Protein AF-A0A8X7SA31-F1 (afdb_monomer)

Structure (mmCIF, N/CA/C/O backbone):
data_AF-A0A8X7SA31-F1
#
_entry.id   AF-A0A8X7SA31-F1
#
loop_
_atom_site.group_PDB
_atom_site.id
_atom_site.type_symbol
_atom_site.label_atom_id
_atom_site.label_alt_id
_atom_site.label_comp_id
_atom_site.label_asym_id
_atom_site.label_entity_id
_atom_site.label_seq_id
_atom_site.pdbx_PDB_ins_code
_atom_site.Cartn_x
_atom_site.Cartn_y
_atom_site.Cartn_z
_atom_site.occupancy
_atom_site.B_iso_or_equiv
_atom_site.auth_seq_id
_atom_site.auth_comp_id
_atom_site.auth_asym_id
_atom_site.auth_atom_id
_atom_site.pdbx_PDB_model_num
ATOM 1 N N . MET A 1 1 ? 13.736 45.285 2.944 1.00 45.88 1 MET A N 1
ATOM 2 C CA . MET A 1 1 ? 12.481 45.812 3.528 1.00 45.88 1 MET A CA 1
ATOM 3 C C . MET A 1 1 ? 11.871 46.913 2.639 1.00 45.88 1 MET A C 1
ATOM 5 O O . MET A 1 1 ? 11.656 48.019 3.100 1.00 45.88 1 MET A O 1
ATOM 9 N N . VAL A 1 2 ? 11.604 46.624 1.354 1.00 36.81 2 VAL A N 1
ATOM 10 C CA . VAL A 1 2 ? 10.925 47.556 0.408 1.00 36.81 2 VAL A CA 1
ATOM 11 C C . VAL A 1 2 ? 9.943 46.796 -0.504 1.00 36.81 2 VAL A C 1
ATOM 13 O O . VAL A 1 2 ? 8.875 47.299 -0.824 1.00 36.81 2 VAL A O 1
ATOM 16 N N . TYR A 1 3 ? 10.222 45.525 -0.818 1.00 30.77 3 TYR A N 1
ATOM 17 C CA . TYR A 1 3 ? 9.347 44.656 -1.624 1.00 30.77 3 TYR A CA 1
ATOM 18 C C . TYR A 1 3 ? 8.056 44.155 -0.938 1.00 30.77 3 TYR A C 1
ATOM 20 O O . TYR A 1 3 ? 7.256 43.477 -1.572 1.00 30.77 3 TYR A O 1
ATOM 28 N N . LEU A 1 4 ? 7.830 44.482 0.340 1.00 34.19 4 LEU A N 1
ATOM 29 C CA . LEU A 1 4 ? 6.678 44.008 1.130 1.00 34.19 4 LEU A CA 1
ATOM 30 C C . LEU A 1 4 ? 5.512 45.015 1.213 1.00 34.19 4 LEU A C 1
ATOM 32 O O . LEU A 1 4 ? 4.517 44.737 1.870 1.00 34.19 4 LEU A O 1
ATOM 36 N N . ILE A 1 5 ? 5.622 46.173 0.550 1.00 38.34 5 ILE A N 1
ATOM 37 C CA . ILE A 1 5 ? 4.645 47.279 0.645 1.00 38.34 5 ILE A CA 1
ATOM 38 C C . ILE A 1 5 ? 3.784 47.425 -0.632 1.00 38.34 5 ILE A C 1
ATOM 40 O O . ILE A 1 5 ? 2.760 48.098 -0.611 1.00 38.34 5 ILE A O 1
ATOM 44 N N . LEU A 1 6 ? 4.130 46.745 -1.735 1.00 35.00 6 LEU A N 1
ATOM 45 C CA . LEU A 1 6 ? 3.449 46.902 -3.035 1.00 35.00 6 LEU A CA 1
ATOM 46 C C . LEU A 1 6 ? 2.390 45.835 -3.377 1.00 35.00 6 LEU A C 1
ATOM 48 O O . LEU A 1 6 ? 1.759 45.934 -4.425 1.00 35.00 6 LEU A O 1
ATOM 52 N N . ILE A 1 7 ? 2.146 44.844 -2.510 1.00 38.91 7 ILE A N 1
ATOM 53 C CA . ILE A 1 7 ? 1.147 43.778 -2.759 1.00 38.91 7 ILE A CA 1
ATOM 54 C C . ILE A 1 7 ? -0.152 43.988 -1.946 1.00 38.91 7 ILE A C 1
ATOM 56 O O . ILE A 1 7 ? -1.206 43.473 -2.313 1.00 38.91 7 ILE A O 1
ATOM 60 N N . SER A 1 8 ? -0.139 44.821 -0.900 1.00 40.50 8 SER A N 1
ATOM 61 C CA . SER A 1 8 ? -1.305 45.065 -0.029 1.00 40.50 8 SER A CA 1
ATOM 62 C C . SER A 1 8 ? -2.359 46.035 -0.591 1.00 40.50 8 SER A C 1
ATOM 64 O O . SER A 1 8 ? -3.451 46.122 -0.036 1.00 40.50 8 SER A O 1
ATOM 66 N N . LEU A 1 9 ? -2.080 46.744 -1.693 1.00 32.88 9 LEU A N 1
ATOM 67 C CA . LEU A 1 9 ? -2.955 47.806 -2.224 1.00 32.88 9 LEU A CA 1
ATOM 68 C C . LEU A 1 9 ? -3.859 47.402 -3.404 1.00 32.88 9 LEU A C 1
ATOM 70 O O . LEU A 1 9 ? -4.668 48.212 -3.845 1.00 32.88 9 LEU A O 1
ATOM 74 N N . SER A 1 10 ? -3.792 46.155 -3.890 1.00 39.78 10 SER A N 1
ATOM 75 C CA . SER A 1 10 ? -4.656 45.682 -4.996 1.00 39.78 10 SER A CA 1
ATOM 76 C C . SER A 1 10 ? -5.903 44.898 -4.556 1.00 39.78 10 SER A C 1
ATOM 78 O O . SER A 1 10 ? -6.748 44.588 -5.390 1.00 39.78 10 SER A O 1
ATOM 80 N N . PHE A 1 11 ? -6.066 44.594 -3.261 1.00 34.62 11 PHE A N 1
ATOM 81 C CA . PHE A 1 11 ? -7.175 43.755 -2.767 1.00 34.62 11 PHE A CA 1
ATOM 82 C C . PHE A 1 11 ? -8.419 44.521 -2.277 1.00 34.62 11 PHE A C 1
ATOM 84 O O . PHE A 1 11 ? -9.460 43.912 -2.049 1.00 34.62 11 PHE A O 1
ATOM 91 N N . VAL A 1 12 ? -8.347 45.850 -2.147 1.00 36.44 12 VAL A N 1
ATOM 92 C CA . VAL A 1 12 ? -9.466 46.681 -1.647 1.00 36.44 12 VAL A CA 1
ATOM 93 C C . VAL A 1 12 ? -10.379 47.182 -2.783 1.00 36.44 12 VAL A C 1
ATOM 95 O O . VAL A 1 12 ? -11.538 47.512 -2.551 1.00 36.44 12 VAL A O 1
ATOM 98 N N . GLY A 1 13 ? -9.904 47.181 -4.035 1.00 35.06 13 GLY A N 1
ATOM 99 C CA . GLY A 1 13 ? -10.645 47.709 -5.193 1.00 35.06 13 GLY A CA 1
ATOM 100 C C . GLY A 1 13 ? -11.686 46.772 -5.826 1.00 35.06 13 GLY A C 1
ATOM 101 O O . GLY A 1 13 ? -12.448 47.216 -6.679 1.00 35.06 13 GLY A O 1
ATOM 102 N N . LEU A 1 14 ? -11.737 45.492 -5.438 1.00 32.12 14 LEU A N 1
ATOM 103 C CA . LEU A 1 14 ? -12.495 44.449 -6.158 1.00 32.12 14 LEU A CA 1
ATOM 104 C C . LEU A 1 14 ? -13.731 43.909 -5.411 1.00 32.12 14 LEU A C 1
ATOM 106 O O . LEU A 1 14 ? -14.371 42.974 -5.877 1.00 32.12 14 LEU A O 1
ATOM 110 N N . ILE A 1 15 ? -14.103 44.525 -4.282 1.00 35.25 15 ILE A N 1
ATOM 111 C CA . ILE A 1 15 ? -15.279 44.152 -3.461 1.00 35.25 15 ILE A CA 1
ATOM 112 C C . ILE A 1 15 ? -16.476 45.116 -3.672 1.00 35.25 15 ILE A C 1
ATOM 114 O O . ILE A 1 15 ? -17.566 44.892 -3.151 1.00 35.25 15 ILE A O 1
ATOM 118 N N . LEU A 1 16 ? -16.315 46.176 -4.480 1.00 31.08 16 LEU A N 1
ATOM 119 C CA . LEU A 1 16 ? -17.312 47.249 -4.664 1.00 31.08 16 LEU A CA 1
ATOM 120 C C . LEU A 1 16 ? -17.855 47.407 -6.099 1.00 31.08 16 LEU A C 1
ATOM 122 O O . LEU A 1 16 ? -18.337 48.473 -6.471 1.00 31.08 16 LEU A O 1
ATOM 126 N N . SER A 1 17 ? -17.855 46.338 -6.899 1.00 34.25 17 SER A N 1
ATOM 127 C CA . SER A 1 17 ? -18.652 46.273 -8.134 1.00 34.25 17 SER A CA 1
ATOM 128 C C . SER A 1 17 ? -19.473 44.979 -8.180 1.00 34.25 17 SER A C 1
ATOM 130 O O . SER A 1 17 ? -19.056 43.964 -7.633 1.00 34.25 17 SER A O 1
ATOM 132 N N . PHE A 1 18 ? -20.658 45.041 -8.800 1.00 31.02 18 PHE A N 1
ATOM 133 C CA . PHE A 1 18 ? -21.664 43.964 -8.888 1.00 31.02 18 PHE A CA 1
ATOM 134 C C . PHE A 1 18 ? -22.441 43.617 -7.601 1.00 31.02 18 PHE A C 1
ATOM 136 O O . PHE A 1 18 ? -22.508 42.472 -7.157 1.00 31.02 18 PHE A O 1
ATOM 143 N N . LYS A 1 19 ? -23.198 44.603 -7.098 1.00 26.81 19 LYS A N 1
ATOM 144 C CA . LYS A 1 19 ? -24.532 44.347 -6.524 1.00 26.81 19 LYS A CA 1
ATOM 145 C C . LYS A 1 19 ? -25.612 44.850 -7.489 1.00 26.81 19 LYS A C 1
ATOM 147 O O . LYS A 1 19 ? -25.469 45.939 -8.032 1.00 26.81 19 LYS A O 1
ATOM 152 N N . THR A 1 20 ? -26.710 44.090 -7.575 1.00 28.98 20 THR A N 1
ATOM 153 C CA . THR A 1 20 ? -27.970 44.272 -8.343 1.00 28.98 20 THR A CA 1
ATOM 154 C C . THR A 1 20 ? -28.056 43.562 -9.703 1.00 28.98 20 THR A C 1
ATOM 156 O O . THR A 1 20 ? -27.419 43.964 -10.665 1.00 28.98 20 THR A O 1
ATOM 159 N N . PHE A 1 21 ? -28.846 42.478 -9.758 1.00 27.50 21 PHE A N 1
ATOM 160 C CA . PHE A 1 21 ? -30.032 42.241 -10.612 1.00 27.50 21 PHE A CA 1
ATOM 161 C C . PHE A 1 21 ? -30.543 40.792 -10.404 1.00 27.50 21 PHE A C 1
ATOM 163 O O . PHE A 1 21 ? -29.816 39.973 -9.850 1.00 27.50 21 PHE A O 1
ATOM 170 N N . PHE A 1 22 ? -31.783 40.501 -10.831 1.00 25.66 22 PHE A N 1
ATOM 171 C CA . PHE A 1 22 ? -32.570 39.265 -10.592 1.00 25.66 22 PHE A CA 1
ATOM 172 C C . PHE A 1 22 ? -33.044 39.093 -9.132 1.00 25.66 22 PHE A C 1
ATOM 174 O O . PHE A 1 22 ? -32.298 38.642 -8.272 1.00 25.66 22 PHE A O 1
ATOM 181 N N . ILE A 1 23 ? -34.206 39.622 -8.722 1.00 29.16 23 ILE A N 1
ATOM 182 C CA . ILE A 1 23 ? -35.609 39.405 -9.168 1.00 29.16 23 ILE A CA 1
ATOM 183 C C . ILE A 1 23 ? -36.168 38.045 -8.719 1.00 29.16 23 ILE A C 1
ATOM 185 O O . ILE A 1 23 ? -35.675 36.984 -9.087 1.00 29.16 23 ILE A O 1
ATOM 189 N N . SER A 1 24 ? -37.231 38.136 -7.914 1.00 28.75 24 SER A N 1
ATOM 190 C CA . SER A 1 24 ? -38.024 37.033 -7.367 1.00 28.75 24 SER A CA 1
ATOM 191 C C . SER A 1 24 ? -38.773 36.258 -8.452 1.00 28.75 24 SER A C 1
ATOM 193 O O . SER A 1 24 ? -39.333 36.861 -9.361 1.00 28.75 24 SER A O 1
ATOM 195 N N . ASN A 1 25 ? -38.869 34.938 -8.280 1.00 26.55 25 ASN A N 1
ATOM 196 C CA . ASN A 1 25 ? -39.894 34.102 -8.903 1.00 26.55 25 ASN A CA 1
ATOM 197 C C . ASN A 1 25 ? -40.406 33.081 -7.874 1.00 26.55 25 ASN A C 1
ATOM 199 O O . ASN A 1 25 ? -40.050 31.904 -7.895 1.00 26.55 25 ASN A O 1
ATOM 203 N N . GLN A 1 26 ? -41.247 33.543 -6.945 1.00 27.47 26 GLN A N 1
ATOM 204 C CA . GLN A 1 26 ? -42.140 32.650 -6.206 1.00 27.47 26 GLN A CA 1
ATOM 205 C C . GLN A 1 26 ? -43.338 32.309 -7.095 1.00 27.47 26 GLN A C 1
ATOM 207 O O . GLN A 1 26 ? -44.166 33.169 -7.393 1.00 27.47 26 GLN A O 1
ATOM 212 N N . ILE A 1 27 ? -43.435 31.047 -7.510 1.00 26.78 27 ILE A N 1
ATOM 213 C CA . ILE A 1 27 ? -44.617 30.530 -8.199 1.00 26.78 27 ILE A CA 1
ATOM 214 C C . ILE A 1 27 ? -45.712 30.311 -7.151 1.00 26.78 27 ILE A C 1
ATOM 216 O O . ILE A 1 27 ? -45.633 29.398 -6.330 1.00 26.78 27 ILE A O 1
ATOM 220 N N . ILE A 1 28 ? -46.733 31.165 -7.184 1.00 25.00 28 ILE A N 1
ATOM 221 C CA . ILE A 1 28 ? -47.956 31.011 -6.396 1.00 25.00 28 ILE A CA 1
ATOM 222 C C . ILE A 1 28 ? -48.879 30.050 -7.151 1.00 25.00 28 ILE A C 1
ATOM 224 O O . ILE A 1 28 ? -49.370 30.382 -8.227 1.00 25.00 28 ILE A O 1
ATOM 228 N N . ILE A 1 29 ? -49.139 28.874 -6.574 1.00 27.59 29 ILE A N 1
ATOM 229 C CA . ILE A 1 29 ? -50.232 27.989 -6.997 1.00 27.59 29 ILE A CA 1
ATOM 230 C C . ILE A 1 29 ? -51.327 28.091 -5.941 1.00 27.59 29 ILE A C 1
ATOM 232 O O . ILE A 1 29 ? -51.175 27.609 -4.819 1.00 27.59 29 ILE A O 1
ATOM 236 N N . THR A 1 30 ? -52.432 28.736 -6.299 1.00 28.75 30 THR A N 1
ATOM 237 C CA . THR A 1 30 ? -53.653 28.769 -5.495 1.00 28.75 30 THR A CA 1
ATOM 238 C C . THR A 1 30 ? -54.483 27.508 -5.739 1.00 28.75 30 THR A C 1
ATOM 240 O O . THR A 1 30 ? -54.738 27.118 -6.875 1.00 28.75 30 THR A O 1
ATOM 243 N N . SER A 1 31 ? -54.949 26.880 -4.661 1.00 27.22 31 SER A N 1
ATOM 244 C CA . SER A 1 31 ? -56.055 25.914 -4.681 1.00 27.22 31 SER A CA 1
ATOM 245 C C . SER A 1 31 ? -56.852 26.046 -3.367 1.00 27.22 31 SER A C 1
ATOM 247 O O . SER A 1 31 ? -56.339 26.654 -2.423 1.00 27.22 31 SER A O 1
ATOM 249 N N . PRO A 1 32 ? -58.138 25.654 -3.339 1.00 29.92 32 PRO A N 1
ATOM 250 C CA . PRO A 1 32 ? -59.139 26.372 -2.549 1.00 29.92 32 PRO A CA 1
ATOM 251 C C . PRO A 1 32 ? -59.278 25.909 -1.094 1.00 29.92 32 PRO A C 1
ATOM 253 O O . PRO A 1 32 ? -58.910 24.800 -0.716 1.00 29.92 32 PRO A O 1
ATOM 256 N N . SER A 1 33 ? -59.898 26.775 -0.295 1.00 37.38 33 SER A N 1
ATOM 257 C CA . SER A 1 33 ? -60.380 26.482 1.053 1.00 37.38 33 SER A CA 1
ATOM 258 C C . SER A 1 33 ? -61.499 25.434 1.053 1.00 37.38 33 SER A C 1
ATOM 260 O O . SER A 1 33 ? -62.507 25.608 0.366 1.00 37.38 33 SER A O 1
ATOM 262 N N . SER A 1 34 ? -61.373 24.423 1.909 1.00 30.95 34 SER A N 1
ATOM 263 C CA . SER A 1 34 ? -62.480 23.569 2.352 1.00 30.95 34 SER A CA 1
ATOM 264 C C . SER A 1 34 ? -62.264 23.188 3.814 1.00 30.95 34 SER A C 1
ATOM 266 O O . SER A 1 34 ? -61.163 22.770 4.179 1.00 30.95 34 SER A O 1
ATOM 268 N N . ASP A 1 35 ? -63.295 23.348 4.639 1.00 37.84 35 ASP A N 1
ATOM 269 C CA . ASP A 1 35 ? -63.221 23.213 6.093 1.00 37.84 35 ASP A CA 1
ATOM 270 C C . ASP A 1 35 ? -62.744 21.832 6.558 1.00 37.84 35 ASP A C 1
ATOM 272 O O . ASP A 1 35 ? -63.313 20.800 6.199 1.00 37.84 35 ASP A O 1
ATOM 276 N N . ILE A 1 36 ? -61.734 21.817 7.432 1.00 31.23 36 ILE A N 1
ATOM 277 C CA . ILE A 1 36 ? -61.352 20.622 8.187 1.00 31.23 36 ILE A CA 1
ATOM 278 C C . ILE A 1 36 ? -61.856 20.784 9.616 1.00 31.23 36 ILE A C 1
ATOM 280 O O . ILE A 1 36 ? -61.369 21.613 10.387 1.00 31.23 36 ILE A O 1
ATOM 284 N N . ILE A 1 37 ? -62.836 19.949 9.955 1.00 33.69 37 ILE A N 1
ATOM 285 C CA . ILE A 1 37 ? -63.370 19.768 11.303 1.00 33.69 37 ILE A CA 1
ATOM 286 C C . ILE A 1 37 ? -62.202 19.505 12.263 1.00 33.69 37 ILE A C 1
ATOM 288 O O . ILE A 1 37 ? -61.473 18.522 12.105 1.00 33.69 37 ILE A O 1
ATOM 292 N N . ARG A 1 38 ? -62.041 20.354 13.288 1.00 29.27 38 ARG A N 1
ATOM 293 C CA . ARG A 1 38 ? -61.149 20.055 14.415 1.00 29.27 38 ARG A CA 1
ATOM 294 C C . ARG A 1 38 ? -61.723 18.883 15.205 1.00 29.27 38 ARG A C 1
ATOM 296 O O . ARG A 1 38 ? -62.554 19.064 16.088 1.00 29.27 38 ARG A O 1
ATOM 303 N N . ILE A 1 39 ? -61.254 17.681 14.893 1.00 37.00 39 ILE A N 1
ATOM 304 C CA . ILE A 1 39 ? -61.263 16.586 15.855 1.00 37.00 39 ILE A CA 1
ATOM 305 C C . ILE A 1 39 ? -60.083 16.857 16.786 1.00 37.00 39 ILE A C 1
ATOM 307 O O . ILE A 1 39 ? -58.930 16.670 16.390 1.00 37.00 39 ILE A O 1
ATOM 311 N N . ASP A 1 40 ? -60.372 17.321 18.002 1.00 37.69 40 ASP A N 1
ATOM 312 C CA . ASP A 1 40 ? -59.378 17.419 19.070 1.00 37.69 40 ASP A CA 1
ATOM 313 C C . ASP A 1 40 ? -58.943 16.001 19.469 1.00 37.69 40 ASP A C 1
ATOM 315 O O . ASP A 1 40 ? -59.490 15.368 20.374 1.00 37.69 40 ASP A O 1
ATOM 319 N N . LEU A 1 41 ? -57.942 15.480 18.757 1.00 36.06 41 LEU A N 1
ATOM 320 C CA . LEU A 1 41 ? -57.152 14.361 19.246 1.00 36.06 41 LEU A CA 1
ATOM 321 C C . LEU A 1 41 ? -56.494 14.806 20.561 1.00 36.06 41 LEU A C 1
ATOM 323 O O . LEU A 1 41 ? -55.879 15.878 20.588 1.00 36.06 41 LEU A O 1
ATOM 327 N N . PRO A 1 42 ? -56.586 14.013 21.646 1.00 42.97 42 PRO A N 1
ATOM 328 C CA . PRO A 1 42 ? -55.883 14.341 22.876 1.00 42.97 42 PRO A CA 1
ATOM 329 C C . PRO A 1 42 ? -54.383 14.477 22.576 1.00 42.97 42 PRO A C 1
ATOM 331 O O . PRO A 1 42 ? -53.868 13.750 21.716 1.00 42.97 42 PRO A O 1
ATOM 334 N N . PRO A 1 43 ? -53.668 15.392 23.260 1.00 36.28 43 PRO A N 1
ATOM 335 C CA . PRO A 1 43 ? -52.247 15.594 23.016 1.00 36.28 43 PRO A CA 1
ATOM 336 C C . PRO A 1 43 ? -51.519 14.250 23.133 1.00 36.28 43 PRO A C 1
ATOM 338 O O . PRO A 1 43 ? -51.832 13.472 24.043 1.00 36.28 43 PRO A O 1
ATOM 341 N N . PRO A 1 44 ? -50.572 13.943 22.225 1.00 37.94 44 PRO A N 1
ATOM 342 C CA . PRO A 1 44 ? -49.877 12.669 22.262 1.00 37.94 44 PRO A CA 1
ATOM 343 C C . PRO A 1 44 ? -49.234 12.524 23.635 1.00 37.94 44 PRO A C 1
ATOM 345 O O . PRO A 1 44 ? -48.523 13.425 24.081 1.00 37.94 44 PRO A O 1
ATOM 348 N N . VAL A 1 45 ? -49.498 11.400 24.309 1.00 39.59 45 VAL A N 1
ATOM 349 C CA . VAL A 1 45 ? -48.893 11.097 25.608 1.00 39.59 45 VAL A CA 1
ATOM 350 C C . VAL A 1 45 ? -47.382 11.106 25.412 1.00 39.59 45 VAL A C 1
ATOM 352 O O . VAL A 1 45 ? -46.811 10.160 24.865 1.00 39.59 45 VAL A O 1
ATOM 355 N N . VAL A 1 46 ? -46.740 12.205 25.817 1.00 45.56 46 VAL A N 1
ATOM 356 C CA . VAL A 1 46 ? -45.294 12.376 25.718 1.00 45.56 46 VAL A CA 1
ATOM 357 C C . VAL A 1 46 ? -44.684 11.349 26.652 1.00 45.56 46 VAL A C 1
ATOM 359 O O . VAL A 1 46 ? -44.646 11.535 27.869 1.00 45.56 46 VAL A O 1
ATOM 362 N N . SER A 1 47 ? -44.247 10.220 26.094 1.00 50.09 47 SER A N 1
ATOM 363 C CA . SER A 1 47 ? -43.568 9.208 26.886 1.00 50.09 47 SER A CA 1
ATOM 364 C C . SER A 1 47 ? -42.311 9.851 27.459 1.00 50.09 47 SER A C 1
ATOM 366 O O . SER A 1 47 ? -41.413 10.189 26.688 1.00 50.09 47 SER A O 1
ATOM 368 N N . LYS A 1 48 ? -42.214 9.959 28.790 1.00 65.69 48 LYS A N 1
ATOM 369 C CA . LYS A 1 48 ? -41.013 10.418 29.520 1.00 65.69 48 LYS A CA 1
ATOM 370 C C . LYS A 1 48 ? -39.778 9.512 29.324 1.00 65.69 48 LYS A C 1
ATOM 372 O O . LYS A 1 48 ? -38.812 9.609 30.066 1.00 65.69 48 LYS A O 1
ATOM 377 N N . ASN A 1 49 ? -39.818 8.596 28.359 1.00 78.69 49 ASN A N 1
ATOM 378 C CA . ASN A 1 49 ? -38.738 7.676 28.061 1.00 78.69 49 ASN A CA 1
ATOM 379 C C . ASN A 1 49 ? -37.650 8.385 27.243 1.00 78.69 49 ASN A C 1
ATOM 381 O O . ASN A 1 49 ? -37.975 9.027 26.239 1.00 78.69 49 ASN A O 1
ATOM 385 N N . PRO A 1 50 ? -36.370 8.222 27.609 1.00 88.69 50 PRO A N 1
ATOM 386 C CA . PRO A 1 50 ? -35.267 8.893 26.940 1.00 88.69 50 PRO A CA 1
ATOM 387 C C . PRO A 1 50 ? -35.105 8.401 25.495 1.00 88.69 50 PRO A C 1
ATOM 389 O O . PRO A 1 50 ? -35.416 7.253 25.157 1.00 88.69 50 PRO A O 1
ATOM 392 N N . THR A 1 51 ? -34.581 9.269 24.622 1.00 90.06 51 THR A N 1
ATOM 393 C CA . THR A 1 51 ? -34.477 9.003 23.174 1.00 90.06 51 THR A CA 1
ATOM 394 C C . THR A 1 51 ? -33.736 7.704 22.863 1.00 90.06 51 THR A C 1
ATOM 396 O O . THR A 1 51 ? -34.174 6.957 21.986 1.00 90.06 51 THR A O 1
ATOM 399 N N . TRP A 1 52 ? -32.663 7.396 23.601 1.00 91.69 52 TRP A N 1
ATOM 400 C CA . TRP A 1 52 ? -31.893 6.166 23.411 1.00 91.69 52 TRP A CA 1
ATOM 401 C C . TRP A 1 52 ? -32.749 4.907 23.622 1.00 91.69 52 TRP A C 1
ATOM 403 O O . TRP A 1 52 ? -32.646 3.976 22.823 1.00 91.69 52 TRP A O 1
ATOM 413 N N . LEU A 1 53 ? -33.650 4.893 24.618 1.00 91.25 53 LEU A N 1
ATOM 414 C CA . LEU A 1 53 ? -34.477 3.723 24.928 1.00 91.25 53 LEU A CA 1
ATOM 415 C C . LEU A 1 53 ? -35.401 3.407 23.754 1.00 91.25 53 LEU A C 1
ATOM 417 O O . LEU A 1 53 ? -35.497 2.259 23.331 1.00 91.25 53 LEU A O 1
ATOM 421 N N . ARG A 1 54 ? -36.016 4.436 23.160 1.00 89.38 54 ARG A N 1
ATOM 422 C CA . ARG A 1 54 ? -36.846 4.300 21.954 1.00 89.38 54 ARG A CA 1
ATOM 423 C C . ARG A 1 54 ? -36.064 3.751 20.753 1.00 89.38 54 ARG A C 1
ATOM 425 O O . ARG A 1 54 ? -36.660 3.101 19.900 1.00 89.38 54 ARG A O 1
ATOM 432 N N . LEU A 1 55 ? -34.757 4.006 20.664 1.00 91.12 55 LEU A N 1
ATOM 433 C CA . LEU A 1 55 ? -33.916 3.517 19.565 1.00 91.12 55 LEU A CA 1
ATOM 434 C C . LEU A 1 55 ? -33.498 2.051 19.730 1.00 91.12 55 LEU A C 1
ATOM 436 O O . LEU A 1 55 ? -33.333 1.383 18.705 1.00 91.12 55 LEU A O 1
ATOM 440 N N . VAL A 1 56 ? -33.348 1.568 20.972 1.00 91.12 56 VAL A N 1
ATOM 441 C CA . VAL A 1 56 ? -32.955 0.178 21.280 1.00 91.12 56 VAL A CA 1
ATOM 442 C C . VAL A 1 56 ? -34.121 -0.765 21.569 1.00 91.12 56 VAL A C 1
ATOM 444 O O . VAL A 1 56 ? -33.942 -1.968 21.418 1.00 91.12 56 VAL A O 1
ATOM 447 N N . ARG A 1 57 ? -35.293 -0.250 21.975 1.00 88.62 57 ARG A N 1
ATOM 448 C CA . ARG A 1 57 ? -36.432 -1.026 22.509 1.00 88.62 57 ARG A CA 1
ATOM 449 C C . ARG A 1 57 ? -36.750 -2.289 21.715 1.00 88.62 57 ARG A C 1
ATOM 451 O O . ARG A 1 57 ? -36.936 -3.344 22.308 1.00 88.62 57 ARG A O 1
ATOM 458 N N . ASP A 1 58 ? -36.795 -2.171 20.394 1.00 87.44 58 ASP A N 1
ATOM 459 C CA . ASP A 1 58 ? -37.233 -3.243 19.497 1.00 87.44 58 ASP A CA 1
ATOM 460 C C . ASP A 1 58 ? -36.174 -4.370 19.347 1.00 87.44 58 ASP A C 1
ATOM 462 O O . ASP A 1 58 ? -36.439 -5.392 18.719 1.00 87.44 58 ASP A O 1
ATOM 466 N N . TYR A 1 59 ? -34.987 -4.206 19.952 1.00 87.69 59 TYR A N 1
ATOM 467 C CA . TYR A 1 59 ? -33.891 -5.185 20.009 1.00 87.69 59 TYR A CA 1
ATOM 468 C C . TYR A 1 59 ? -33.660 -5.787 21.408 1.00 87.69 59 TYR A C 1
ATOM 470 O O . TYR A 1 59 ? -32.784 -6.643 21.569 1.00 87.69 59 TYR A O 1
ATOM 478 N N . LEU A 1 60 ? -34.390 -5.316 22.426 1.00 86.06 60 LEU A N 1
ATOM 479 C CA . LEU A 1 60 ? -34.236 -5.760 23.812 1.00 86.06 60 LEU A CA 1
ATOM 480 C C . LEU A 1 60 ? -35.023 -7.052 24.082 1.00 86.06 60 LEU A C 1
ATOM 482 O O . LEU A 1 60 ? -36.075 -7.272 23.480 1.00 86.06 60 LEU A O 1
ATOM 486 N N . PRO A 1 61 ? -34.555 -7.912 25.007 1.00 80.88 61 PRO A N 1
ATOM 487 C CA . PRO A 1 61 ? -35.282 -9.121 25.370 1.00 80.88 61 PRO A CA 1
ATOM 488 C C . PRO A 1 61 ? -36.586 -8.777 26.107 1.00 80.88 61 PRO A C 1
ATOM 490 O O . PRO A 1 61 ? -36.667 -7.773 26.810 1.00 80.88 61 PRO A O 1
ATOM 493 N N . ALA A 1 62 ? -37.586 -9.659 26.036 1.00 81.56 62 ALA A N 1
ATOM 494 C CA . ALA A 1 62 ? -38.908 -9.483 26.659 1.00 81.56 62 ALA A CA 1
ATOM 495 C C . ALA A 1 62 ? -38.929 -9.582 28.209 1.00 81.56 62 ALA A C 1
ATOM 497 O O . ALA A 1 62 ? -39.961 -9.875 28.809 1.00 81.56 62 ALA A O 1
ATOM 498 N N . ARG A 1 63 ? -37.788 -9.351 28.870 1.00 86.69 63 ARG A N 1
ATOM 499 C CA . ARG A 1 63 ? -37.617 -9.326 30.332 1.00 86.69 63 ARG A CA 1
ATOM 500 C C . ARG A 1 63 ? -37.260 -7.916 30.799 1.00 86.69 63 ARG A C 1
ATOM 502 O O . ARG A 1 63 ? -36.927 -7.056 29.989 1.00 86.69 63 ARG A O 1
ATOM 509 N N . LYS A 1 64 ? -37.251 -7.689 32.116 1.00 88.38 64 LYS A N 1
ATOM 510 C CA . LYS A 1 64 ? -36.697 -6.442 32.654 1.00 88.38 64 LYS A CA 1
ATOM 511 C C . LYS A 1 64 ? -35.203 -6.319 32.322 1.00 88.38 64 LYS A C 1
ATOM 513 O O . LYS A 1 64 ? -34.473 -7.316 32.389 1.00 88.38 64 LYS A O 1
ATOM 518 N N . ILE A 1 65 ? -34.772 -5.106 31.980 1.00 90.81 65 ILE A N 1
ATOM 519 C CA . ILE A 1 65 ? -33.389 -4.790 31.601 1.00 90.81 65 ILE A CA 1
ATOM 520 C C . ILE A 1 65 ? -32.667 -3.933 32.645 1.00 90.81 65 ILE A C 1
ATOM 522 O O . ILE A 1 65 ? -33.282 -3.093 33.303 1.00 90.81 65 ILE A O 1
ATOM 526 N N . ARG A 1 66 ? -31.351 -4.125 32.765 1.00 91.69 66 ARG A N 1
ATOM 527 C CA . ARG A 1 66 ? -30.443 -3.266 33.545 1.00 91.69 66 ARG A CA 1
ATOM 528 C C . ARG A 1 66 ? -29.702 -2.296 32.631 1.00 91.69 66 ARG A C 1
ATOM 530 O O . ARG A 1 66 ? -29.259 -2.692 31.551 1.00 91.69 66 ARG A O 1
ATOM 537 N N . ILE A 1 67 ? -29.554 -1.049 33.060 1.00 92.75 67 ILE A N 1
ATOM 538 C CA . ILE A 1 67 ? -28.951 0.031 32.267 1.00 92.75 67 ILE A CA 1
ATOM 539 C C . ILE A 1 67 ? -27.653 0.478 32.936 1.00 92.75 67 ILE A C 1
ATOM 541 O O . ILE A 1 67 ? -27.642 0.701 34.138 1.00 92.75 67 ILE A O 1
ATOM 545 N N . GLY A 1 68 ? -26.572 0.635 32.175 1.00 93.12 68 GLY A N 1
ATOM 546 C CA . GLY A 1 68 ? -25.336 1.273 32.623 1.00 93.12 68 GLY A CA 1
ATOM 547 C C . GLY A 1 68 ? -25.211 2.675 32.034 1.00 93.12 68 GLY A C 1
ATOM 548 O O . GLY A 1 68 ? -25.008 2.795 30.829 1.00 93.12 68 GLY A O 1
ATOM 549 N N . LEU A 1 69 ? -25.311 3.725 32.849 1.00 93.62 69 LEU A N 1
ATOM 550 C CA . LEU A 1 69 ? -25.025 5.099 32.422 1.00 93.62 69 LEU A CA 1
ATOM 551 C C . LEU A 1 69 ? -23.541 5.402 32.655 1.00 93.62 69 LEU A C 1
ATOM 553 O O . LEU A 1 69 ? -23.055 5.272 33.777 1.00 93.62 69 LEU A O 1
ATOM 557 N N . LEU A 1 70 ? -22.821 5.792 31.603 1.00 93.38 70 LEU A N 1
ATOM 558 C CA . LEU A 1 70 ? -21.376 6.024 31.607 1.00 93.38 70 LEU A CA 1
ATOM 559 C C . LEU A 1 70 ? -21.063 7.446 31.129 1.00 93.38 70 LEU A C 1
ATOM 561 O O . LEU A 1 70 ? -21.528 7.864 30.068 1.00 93.38 70 LEU A O 1
ATOM 565 N N . ASN A 1 71 ? -20.233 8.162 31.890 1.00 92.19 71 ASN A N 1
ATOM 566 C CA . ASN A 1 71 ? -19.832 9.542 31.589 1.00 92.19 71 ASN A CA 1
ATOM 567 C C . ASN A 1 71 ? -21.019 10.522 31.421 1.00 92.19 71 ASN A C 1
ATOM 569 O O . ASN A 1 71 ? -20.994 11.399 30.565 1.00 92.19 71 ASN A O 1
ATOM 573 N N . ILE A 1 72 ? -22.086 10.351 32.210 1.00 89.62 72 ILE A N 1
ATOM 574 C CA . ILE A 1 72 ? -23.249 11.254 32.213 1.00 89.62 72 ILE A CA 1
ATOM 575 C C . ILE A 1 72 ? -23.203 12.100 33.483 1.00 89.62 72 ILE A C 1
ATOM 577 O O . ILE A 1 72 ? -23.193 11.559 34.594 1.00 89.62 72 ILE A O 1
ATOM 581 N N . GLU A 1 73 ? -23.166 13.419 33.309 1.00 86.19 73 GLU A N 1
ATOM 582 C CA . GLU A 1 73 ? -23.104 14.382 34.407 1.00 86.19 73 GLU A CA 1
ATOM 583 C C . GLU A 1 73 ? -24.381 14.340 35.250 1.00 86.19 73 GLU A C 1
ATOM 585 O O . GLU A 1 73 ? -25.473 14.076 34.749 1.00 86.19 73 GLU A O 1
ATOM 590 N N . GLU A 1 74 ? -24.257 14.615 36.549 1.00 85.00 74 GLU A N 1
ATOM 591 C CA . GLU A 1 74 ? -25.373 14.520 37.499 1.00 85.00 74 GLU A CA 1
ATOM 592 C C . GLU A 1 74 ? -26.567 15.403 37.110 1.00 85.00 74 GLU A C 1
ATOM 594 O O . GLU A 1 74 ? -27.710 14.967 37.211 1.00 85.00 74 GLU A O 1
ATOM 599 N N . GLN A 1 75 ? -26.287 16.586 36.560 1.00 86.19 75 GLN A N 1
ATOM 600 C CA . GLN A 1 75 ? -27.279 17.554 36.082 1.00 86.19 75 GLN A CA 1
ATOM 601 C C . GLN A 1 75 ? -28.030 17.087 34.820 1.00 86.19 75 GLN A C 1
ATOM 603 O O . GLN A 1 75 ? -29.117 17.578 34.533 1.00 86.19 75 GLN A O 1
ATOM 608 N N . GLU A 1 76 ? -27.474 16.137 34.063 1.00 84.56 76 GLU A N 1
ATOM 609 C CA . GLU A 1 76 ? -28.070 15.624 32.823 1.00 84.56 76 GLU A CA 1
ATOM 610 C C . GLU A 1 76 ? -28.849 14.316 33.023 1.00 84.56 76 GLU A C 1
ATOM 612 O O . GLU A 1 76 ? -29.604 13.915 32.133 1.00 84.56 76 GLU A O 1
ATOM 617 N N . ARG A 1 77 ? -28.676 13.632 34.167 1.00 84.56 77 ARG A N 1
ATOM 618 C CA . ARG A 1 77 ? -29.189 12.268 34.400 1.00 84.56 77 ARG A CA 1
ATOM 619 C C . ARG A 1 77 ? -30.680 12.115 34.116 1.00 84.56 77 ARG A C 1
ATOM 621 O O . ARG A 1 77 ? -31.054 11.150 33.453 1.00 84.56 77 ARG A O 1
ATOM 628 N N . GLU A 1 78 ? -31.509 13.085 34.502 1.00 82.44 78 GLU A N 1
ATOM 629 C CA . GLU A 1 78 ? -32.962 13.061 34.254 1.00 82.44 78 GLU A CA 1
ATOM 630 C C . GLU A 1 78 ? -33.329 12.903 32.763 1.00 82.44 78 GLU A C 1
ATOM 632 O O . GLU A 1 78 ? -34.375 12.345 32.436 1.00 82.44 78 GLU A O 1
ATOM 637 N N . SER A 1 79 ? -32.462 13.347 31.843 1.00 85.06 79 SER A N 1
ATOM 638 C CA . SER A 1 79 ? -32.665 13.217 30.389 1.00 85.06 79 SER A CA 1
ATOM 639 C C . SER A 1 79 ? -32.258 11.848 29.822 1.00 85.06 79 SER A C 1
ATOM 641 O O . SER A 1 79 ? -32.582 11.535 28.672 1.00 85.06 79 SER A O 1
ATOM 643 N N . PHE A 1 80 ? -31.548 11.029 30.604 1.00 88.12 80 PHE A N 1
ATOM 644 C CA . PHE A 1 80 ? -31.021 9.722 30.199 1.00 88.12 80 PHE A CA 1
ATOM 645 C C . PHE A 1 80 ? -31.558 8.552 31.028 1.00 88.12 80 PHE A C 1
ATOM 647 O O . PHE A 1 80 ? -31.533 7.419 30.544 1.00 88.12 80 PHE A O 1
ATOM 654 N N . GLU A 1 81 ? -32.067 8.791 32.232 1.00 87.75 81 GLU A N 1
ATOM 655 C CA . GLU A 1 81 ? -32.704 7.768 33.054 1.00 87.75 81 GLU A CA 1
ATOM 656 C C . GLU A 1 81 ? -34.014 7.276 32.425 1.00 87.75 81 GLU A C 1
ATOM 658 O O . GLU A 1 81 ? -34.855 8.043 31.957 1.00 87.75 81 GLU A O 1
ATOM 663 N N . ALA A 1 82 ? -34.192 5.955 32.404 1.00 86.19 82 ALA A N 1
ATOM 664 C CA . ALA A 1 82 ? -35.410 5.321 31.925 1.00 86.19 82 ALA A CA 1
ATOM 665 C C . ALA A 1 82 ? -36.234 4.803 33.103 1.00 86.19 82 ALA A C 1
ATOM 667 O O . ALA A 1 82 ? -35.746 4.017 33.910 1.00 86.19 82 ALA A O 1
ATOM 668 N N . ASN A 1 83 ? -37.509 5.182 33.142 1.00 81.25 83 ASN A N 1
ATOM 669 C CA . ASN A 1 83 ? -38.445 4.785 34.187 1.00 81.25 83 ASN A CA 1
ATOM 670 C C . ASN A 1 83 ? -39.612 3.998 33.578 1.00 81.25 83 ASN A C 1
ATOM 672 O O . ASN A 1 83 ? -40.288 4.480 32.671 1.00 81.25 83 ASN A O 1
ATOM 676 N N . GLY A 1 84 ? -39.874 2.785 34.072 1.00 79.44 84 GLY A N 1
ATOM 677 C CA . GLY A 1 84 ? -41.002 1.977 33.603 1.00 79.44 84 GLY A CA 1
ATOM 678 C C . GLY A 1 84 ? -40.934 0.499 34.002 1.00 79.44 84 GLY A C 1
ATOM 679 O O . GLY A 1 84 ? -39.905 0.032 34.486 1.00 79.44 84 GLY A O 1
ATOM 680 N N . PRO A 1 85 ? -42.011 -0.275 33.766 1.00 77.94 85 PRO A N 1
ATOM 681 C CA . PRO A 1 85 ? -42.124 -1.667 34.218 1.00 77.94 85 PRO A CA 1
ATOM 682 C C . PRO A 1 85 ? -41.102 -2.620 33.574 1.00 77.94 85 PRO A C 1
ATOM 684 O O . PRO A 1 85 ? -40.812 -3.673 34.140 1.00 77.94 85 PRO A O 1
ATOM 687 N N . SER A 1 86 ? -40.550 -2.254 32.413 1.00 82.56 86 SER A N 1
ATOM 688 C CA . SER A 1 86 ? -39.510 -3.002 31.691 1.00 82.56 86 SER A CA 1
ATOM 689 C C . SER A 1 86 ? -38.083 -2.712 32.175 1.00 82.56 86 SER A C 1
ATOM 691 O O . SER A 1 86 ? -37.147 -3.347 31.694 1.00 82.56 86 SER A O 1
ATOM 693 N N . ILE A 1 87 ? -37.890 -1.770 33.101 1.00 88.12 87 ILE A N 1
ATOM 694 C CA . ILE A 1 87 ? -36.579 -1.454 33.678 1.00 88.12 87 ILE A CA 1
ATOM 695 C C . ILE A 1 87 ? -36.445 -2.179 35.023 1.00 88.12 87 ILE A C 1
ATOM 697 O O . ILE A 1 87 ? -37.403 -2.257 35.796 1.00 88.12 87 ILE A O 1
ATOM 701 N N . LEU A 1 88 ? -35.276 -2.772 35.273 1.00 89.06 88 LEU A N 1
ATOM 702 C CA . LEU A 1 88 ? -34.938 -3.408 36.547 1.00 89.06 88 LEU A CA 1
ATOM 703 C C . LEU A 1 88 ? -34.156 -2.455 37.454 1.00 89.06 88 LEU A C 1
ATOM 705 O O . LEU A 1 88 ? -34.508 -2.305 38.617 1.00 89.06 88 LEU A O 1
ATOM 709 N N . GLU A 1 89 ? -33.102 -1.845 36.913 1.00 89.38 89 GLU A N 1
ATOM 710 C CA . GLU A 1 89 ? -32.127 -1.035 37.646 1.00 89.38 89 GLU A CA 1
ATOM 711 C C . GLU A 1 89 ? -31.351 -0.145 36.661 1.00 89.38 89 GLU A C 1
ATOM 713 O O . GLU A 1 89 ? -31.080 -0.559 35.526 1.00 89.38 89 GLU A O 1
ATOM 718 N N . THR A 1 90 ? -30.953 1.041 37.119 1.00 89.19 90 THR A N 1
ATOM 719 C CA . THR A 1 90 ? -29.987 1.913 36.442 1.00 89.19 90 THR A CA 1
ATOM 720 C C . THR A 1 90 ? -28.733 2.000 37.306 1.00 89.19 90 THR A C 1
ATOM 722 O O . THR A 1 90 ? -28.802 2.380 38.470 1.00 89.19 90 THR A O 1
ATOM 725 N N . VAL A 1 91 ? -27.586 1.639 36.736 1.00 89.06 91 VAL A N 1
ATOM 726 C CA . VAL A 1 91 ? -26.279 1.657 37.391 1.00 89.06 91 VAL A CA 1
ATOM 727 C C . VAL A 1 91 ? -25.438 2.772 36.783 1.00 89.06 91 VAL A C 1
ATOM 729 O O . VAL A 1 91 ? -25.259 2.833 35.567 1.00 89.06 91 VAL A O 1
ATOM 732 N N . HIS A 1 92 ? -24.885 3.637 37.626 1.00 88.00 92 HIS A N 1
ATOM 733 C CA . HIS A 1 92 ? -24.029 4.737 37.193 1.00 88.00 92 HIS A CA 1
ATOM 734 C C . HIS A 1 92 ? -22.564 4.296 37.281 1.00 88.00 92 HIS A C 1
ATOM 736 O O . HIS A 1 92 ? -22.074 3.920 38.346 1.00 88.00 92 HIS A O 1
ATOM 742 N N . ALA A 1 93 ? -21.869 4.303 36.147 1.00 85.12 93 ALA A N 1
ATOM 743 C CA . ALA A 1 93 ? -20.450 4.001 36.047 1.00 85.12 93 ALA A CA 1
ATOM 744 C C . ALA A 1 93 ? -19.660 5.315 35.988 1.00 85.12 93 ALA A C 1
ATOM 746 O O . ALA A 1 93 ? -19.500 5.911 34.921 1.00 85.12 93 ALA A O 1
ATOM 747 N N . SER A 1 94 ? -19.176 5.766 37.145 1.00 80.88 94 SER A N 1
ATOM 748 C CA . SER A 1 94 ? -18.236 6.887 37.233 1.00 80.88 94 SER A CA 1
ATOM 749 C C . SER A 1 94 ? -16.881 6.503 36.635 1.00 80.88 94 SER A C 1
ATOM 751 O O . SER A 1 94 ? -16.432 5.365 36.788 1.00 80.88 94 SER A O 1
ATOM 753 N N . LEU A 1 95 ? -16.236 7.454 35.961 1.00 87.94 95 LEU A N 1
ATOM 754 C CA . LEU A 1 95 ? -14.848 7.344 35.521 1.00 87.94 95 LEU A CA 1
ATOM 755 C C . LEU A 1 95 ? -13.943 8.002 36.559 1.00 87.94 95 LEU A C 1
ATOM 757 O O . LEU A 1 95 ? -14.243 9.103 37.019 1.00 87.94 95 LEU A O 1
ATOM 761 N N . ASP A 1 96 ? -12.839 7.343 36.902 1.00 87.12 96 ASP A N 1
ATOM 762 C CA . ASP A 1 96 ? -11.802 7.961 37.724 1.00 87.12 96 ASP A CA 1
ATOM 763 C C . ASP A 1 96 ? -11.051 9.022 36.892 1.00 87.12 96 ASP A C 1
ATOM 765 O O . ASP A 1 96 ? -10.847 8.809 35.687 1.00 87.12 96 ASP A O 1
ATOM 769 N N . PRO A 1 97 ? -10.618 10.148 37.491 1.00 88.06 97 PRO A N 1
ATOM 770 C CA . PRO A 1 97 ? -9.847 11.169 36.788 1.00 88.06 97 PRO A CA 1
ATOM 771 C C . PRO A 1 97 ? -8.572 10.610 36.145 1.00 88.06 97 PRO A C 1
ATOM 773 O O . PRO A 1 97 ? -7.883 9.763 36.717 1.00 88.06 97 PRO A O 1
ATOM 776 N N . LEU A 1 98 ? -8.234 11.118 34.960 1.00 91.19 98 LEU A N 1
ATOM 777 C CA . LEU A 1 98 ? -6.981 10.778 34.290 1.00 91.19 98 LEU A CA 1
ATOM 778 C C . LEU A 1 98 ? -5.783 11.432 35.009 1.00 91.19 98 LEU A C 1
ATOM 780 O O . LEU A 1 98 ? -5.869 12.608 35.366 1.00 91.19 98 LEU A O 1
ATOM 784 N N . PRO A 1 99 ? -4.653 10.722 35.185 1.00 91.75 99 PRO A N 1
ATOM 785 C CA . PRO A 1 99 ? -3.408 11.324 35.660 1.00 91.75 99 PRO A CA 1
ATOM 786 C C . PRO A 1 99 ? -2.906 12.437 34.727 1.00 91.75 99 PRO A C 1
ATOM 788 O O . PRO A 1 99 ? -2.918 12.273 33.510 1.00 91.75 99 PRO A O 1
ATOM 791 N N . GLU A 1 100 ? -2.381 13.537 35.274 1.00 85.75 100 GLU A N 1
ATOM 792 C CA . GLU A 1 100 ? -1.913 14.695 34.482 1.00 85.75 100 GLU A CA 1
ATOM 793 C C . GLU A 1 100 ? -0.779 14.360 33.490 1.00 85.75 100 GLU A C 1
ATOM 795 O O . GLU A 1 100 ? -0.636 15.004 32.453 1.00 85.75 100 GLU A O 1
ATOM 800 N N . ASN A 1 101 ? 0.025 13.332 33.782 1.00 88.88 101 ASN A N 1
ATOM 801 C CA . ASN A 1 101 ? 1.108 12.856 32.913 1.00 88.88 101 ASN A CA 1
ATOM 802 C C . ASN A 1 101 ? 0.642 11.877 31.811 1.00 88.88 101 ASN A C 1
ATOM 804 O O . ASN A 1 101 ? 1.445 11.455 30.967 1.00 88.88 101 ASN A O 1
ATOM 808 N N . LEU A 1 102 ? -0.637 11.499 31.805 1.00 93.00 102 LEU A N 1
ATOM 809 C CA . LEU A 1 102 ? -1.220 10.590 30.828 1.00 93.00 102 LEU A CA 1
ATOM 810 C C . LEU A 1 102 ? -1.705 11.384 29.609 1.00 93.00 102 LEU A C 1
ATOM 812 O O . LEU A 1 102 ? -2.822 11.890 29.558 1.00 93.00 102 LEU A O 1
ATOM 816 N N . THR A 1 103 ? -0.836 11.486 28.608 1.00 92.62 103 THR A N 1
ATOM 817 C CA . THR A 1 103 ? -1.065 12.237 27.370 1.00 92.62 103 THR A CA 1
ATOM 818 C C . THR A 1 103 ? -1.133 11.285 26.181 1.00 92.62 103 THR A C 1
ATOM 820 O O . THR A 1 103 ? -0.694 10.136 26.263 1.00 92.62 103 THR A O 1
ATOM 823 N N . TRP A 1 104 ? -1.620 11.760 25.031 1.00 93.00 104 TRP A N 1
ATOM 824 C CA . TRP A 1 104 ? -1.596 10.942 23.815 1.00 93.00 104 TRP A CA 1
ATOM 825 C C . TRP A 1 104 ? -0.169 10.500 23.451 1.00 93.00 104 TRP A C 1
ATOM 827 O O . TRP A 1 104 ? 0.043 9.354 23.071 1.00 93.00 104 TRP A O 1
ATOM 837 N N . ASN A 1 105 ? 0.827 11.365 23.671 1.00 92.81 105 ASN A N 1
ATOM 838 C CA . ASN A 1 105 ? 2.237 11.071 23.404 1.00 92.81 105 ASN A CA 1
ATOM 839 C C . ASN A 1 105 ? 2.831 10.018 24.358 1.00 92.81 105 ASN A C 1
ATOM 841 O O . ASN A 1 105 ? 3.714 9.278 23.938 1.00 92.81 105 ASN A O 1
ATOM 845 N N . SER A 1 106 ? 2.367 9.909 25.613 1.00 93.25 106 SER A N 1
ATOM 846 C CA . SER A 1 106 ? 2.840 8.846 26.521 1.00 93.25 106 SER A CA 1
ATOM 847 C C . SER A 1 106 ? 2.186 7.485 26.246 1.00 93.25 106 SER A C 1
ATOM 849 O O . SER A 1 106 ? 2.763 6.451 26.583 1.00 93.25 106 SER A O 1
ATOM 851 N N . LEU A 1 107 ? 1.039 7.464 25.557 1.00 94.56 107 LEU A N 1
ATOM 852 C CA . LEU A 1 107 ? 0.431 6.246 25.006 1.00 94.56 107 LEU A CA 1
ATOM 853 C C . LEU A 1 107 ? 0.975 5.875 23.618 1.00 94.56 107 LEU A C 1
ATOM 855 O O . LEU A 1 107 ? 1.064 4.695 23.282 1.00 94.56 107 LEU A O 1
ATOM 859 N N . PHE A 1 108 ? 1.351 6.867 22.812 1.00 94.94 108 PHE A N 1
ATOM 860 C CA . PHE A 1 108 ? 1.845 6.702 21.445 1.00 94.94 108 PHE A CA 1
ATOM 861 C C . PHE A 1 108 ? 3.230 7.344 21.251 1.00 94.94 108 PHE A C 1
ATOM 863 O O . PHE A 1 108 ? 3.373 8.241 20.423 1.00 94.94 108 PHE A O 1
ATOM 870 N N . PRO A 1 109 ? 4.264 6.923 22.004 1.00 93.75 109 PRO A N 1
ATOM 871 C CA . PRO A 1 109 ? 5.605 7.466 21.839 1.00 93.75 109 PRO A CA 1
ATOM 872 C C . PRO A 1 109 ? 6.185 7.073 20.477 1.00 93.75 109 PRO A C 1
ATOM 874 O O . PRO A 1 109 ? 5.963 5.966 19.987 1.00 93.75 109 PRO A O 1
ATOM 877 N N . GLU A 1 110 ? 6.967 7.974 19.892 1.00 91.25 110 GLU A N 1
ATOM 878 C CA . GLU A 1 110 ? 7.681 7.787 18.623 1.00 91.25 110 GLU A CA 1
ATOM 879 C C . GLU A 1 110 ? 8.609 6.569 18.668 1.00 91.25 110 GLU A C 1
ATOM 881 O O . GLU A 1 110 ? 8.465 5.621 17.887 1.00 91.25 110 GLU A O 1
ATOM 886 N N . TRP A 1 111 ? 9.485 6.547 19.671 1.00 90.19 111 TRP A N 1
ATOM 887 C CA . TRP A 1 111 ? 10.441 5.480 19.925 1.00 90.19 111 TRP A CA 1
ATOM 888 C C . TRP A 1 111 ? 10.054 4.654 21.158 1.00 90.19 111 TRP A C 1
ATOM 890 O O . TRP A 1 111 ? 9.550 5.193 22.144 1.00 90.19 111 TRP A O 1
ATOM 900 N N . ILE A 1 112 ? 10.336 3.349 21.110 1.00 91.38 112 ILE A N 1
ATOM 901 C CA . ILE A 1 112 ? 10.248 2.435 22.254 1.00 91.38 112 ILE A CA 1
ATOM 902 C C . ILE A 1 112 ? 11.451 1.486 22.278 1.00 91.38 112 ILE A C 1
ATOM 904 O O . ILE A 1 112 ? 11.965 1.091 21.229 1.00 91.38 112 ILE A O 1
ATOM 908 N N . ASP A 1 113 ? 11.830 1.047 23.476 1.00 89.19 113 ASP A N 1
ATOM 909 C CA . ASP A 1 113 ? 12.566 -0.203 23.658 1.00 89.19 113 ASP A CA 1
ATOM 910 C C . ASP A 1 113 ? 11.568 -1.360 23.469 1.00 89.19 113 ASP A C 1
ATOM 912 O O . ASP A 1 113 ? 10.653 -1.530 24.281 1.00 89.19 113 ASP A O 1
ATOM 916 N N . GLU A 1 114 ? 11.701 -2.121 22.380 1.00 88.12 114 GLU A N 1
ATOM 917 C CA . GLU A 1 114 ? 10.776 -3.213 22.042 1.00 88.12 114 GLU A CA 1
ATOM 918 C C . GLU A 1 114 ? 10.799 -4.376 23.051 1.00 88.12 114 GLU A C 1
ATOM 920 O O . GLU A 1 114 ? 9.840 -5.146 23.091 1.00 88.12 114 GLU A O 1
ATOM 925 N N . GLU A 1 115 ? 11.844 -4.495 23.877 1.00 82.56 115 GLU A N 1
ATOM 926 C CA . GLU A 1 115 ? 11.991 -5.561 24.874 1.00 82.56 115 GLU A CA 1
ATOM 927 C C . GLU A 1 115 ? 11.466 -5.137 26.254 1.00 82.56 115 GLU A C 1
ATOM 929 O O . GLU A 1 115 ? 10.798 -5.924 26.929 1.00 82.56 115 GLU A O 1
ATOM 934 N N . ASN A 1 116 ? 11.723 -3.888 26.668 1.00 83.00 116 ASN A N 1
ATOM 935 C CA . ASN A 1 116 ? 11.496 -3.446 28.054 1.00 83.00 116 ASN A CA 1
ATOM 936 C C . ASN A 1 116 ? 10.363 -2.421 28.255 1.00 83.00 116 ASN A C 1
ATOM 938 O O . ASN A 1 116 ? 9.952 -2.192 29.398 1.00 83.00 116 ASN A O 1
ATOM 942 N N . SER A 1 117 ? 9.839 -1.792 27.196 1.00 84.31 117 SER A N 1
ATOM 943 C CA . SER A 1 117 ? 8.836 -0.721 27.348 1.00 84.31 117 SER A CA 1
ATOM 944 C C . SER A 1 117 ? 7.503 -1.239 27.886 1.00 84.31 117 SER A C 1
ATOM 946 O O . SER A 1 117 ? 7.021 -2.296 27.480 1.00 84.31 117 SER A O 1
ATOM 948 N N . ARG A 1 118 ? 6.861 -0.457 28.762 1.00 82.62 118 ARG A N 1
ATOM 949 C CA . ARG A 1 118 ? 5.504 -0.707 29.268 1.00 82.62 118 ARG A CA 1
ATOM 950 C C . ARG A 1 118 ? 4.606 0.484 28.969 1.00 82.62 118 ARG A C 1
ATOM 952 O O . ARG A 1 118 ? 5.041 1.628 29.052 1.00 82.62 118 ARG A O 1
ATOM 959 N N . CYS A 1 119 ? 3.343 0.204 28.677 1.00 85.88 119 CYS A N 1
ATOM 960 C CA . CYS A 1 119 ? 2.332 1.242 28.527 1.00 85.88 119 CYS A CA 1
ATOM 961 C C . CYS A 1 119 ? 1.837 1.760 29.887 1.00 85.88 119 CYS A C 1
ATOM 963 O O . CYS A 1 119 ? 1.670 0.952 30.803 1.00 85.88 119 CYS A O 1
ATOM 965 N N . PRO A 1 120 ? 1.538 3.067 30.011 1.00 89.56 120 PRO A N 1
ATOM 966 C CA . PRO A 1 120 ? 0.740 3.592 31.115 1.00 89.56 120 PRO A CA 1
ATOM 967 C C . PRO A 1 120 ? -0.632 2.909 31.196 1.00 89.56 120 PRO A C 1
ATOM 969 O O . PRO A 1 120 ? -1.222 2.564 30.170 1.00 89.56 120 PRO A O 1
ATOM 972 N N . GLU A 1 121 ? -1.164 2.748 32.406 1.00 87.00 121 GLU A N 1
ATOM 973 C CA . GLU A 1 121 ? -2.532 2.262 32.604 1.00 87.00 121 GLU A CA 1
ATOM 974 C C . GLU A 1 121 ? -3.539 3.413 32.474 1.00 87.00 121 GLU A C 1
ATOM 976 O O . GLU A 1 121 ? -3.332 4.504 33.007 1.00 87.00 121 GLU A O 1
ATOM 981 N N . ILE A 1 122 ? -4.655 3.159 31.785 1.00 90.50 122 ILE A N 1
ATOM 982 C CA . ILE A 1 122 ? -5.825 4.043 31.806 1.00 90.50 122 ILE A CA 1
ATOM 983 C C . ILE A 1 122 ? -6.774 3.515 32.889 1.00 90.50 122 ILE A C 1
ATOM 985 O O . ILE A 1 122 ? -7.176 2.351 32.795 1.00 90.50 122 ILE A O 1
ATOM 989 N N . PRO A 1 123 ? -7.173 4.321 33.891 1.00 89.38 123 PRO A N 1
ATOM 990 C CA . PRO A 1 123 ? -8.092 3.855 34.918 1.00 89.38 123 PRO A CA 1
ATOM 991 C C . PRO A 1 123 ? -9.475 3.590 34.308 1.00 89.38 123 PRO A C 1
ATOM 993 O O . PRO A 1 123 ? -10.087 4.460 33.682 1.00 89.38 123 PRO A O 1
ATOM 996 N N . LEU A 1 124 ? -9.959 2.356 34.469 1.00 88.19 124 LEU A N 1
ATOM 997 C CA . LEU A 1 124 ? -11.267 1.900 33.995 1.00 88.19 124 LEU A CA 1
ATOM 998 C C . LEU A 1 124 ? -12.167 1.571 35.191 1.00 88.19 124 LEU A C 1
ATOM 1000 O O . LEU A 1 124 ? -11.678 1.009 36.172 1.00 88.19 124 LEU A O 1
ATOM 1004 N N . PRO A 1 125 ? -13.490 1.802 35.096 1.00 80.44 125 PRO A N 1
ATOM 1005 C CA . PRO A 1 125 ? -14.395 1.616 36.221 1.00 80.44 125 PRO A CA 1
ATOM 1006 C C . PRO A 1 125 ? -14.321 0.191 36.784 1.00 80.44 125 PRO A C 1
ATOM 1008 O O . PRO A 1 125 ? -14.562 -0.809 36.091 1.00 80.44 125 PRO A O 1
ATOM 1011 N N . ALA A 1 126 ? -14.048 0.107 38.089 1.00 64.50 126 ALA A N 1
ATOM 1012 C CA . ALA A 1 126 ? -13.951 -1.145 38.841 1.00 64.50 126 ALA A CA 1
ATOM 1013 C C . ALA A 1 126 ? -15.273 -1.939 38.890 1.00 64.50 126 ALA A C 1
ATOM 1015 O O . ALA A 1 126 ? -15.283 -3.107 39.282 1.00 64.50 126 ALA A O 1
ATOM 1016 N N . SER A 1 127 ? -16.380 -1.317 38.473 1.00 62.72 127 SER A N 1
ATOM 1017 C CA . SER A 1 127 ? -17.737 -1.846 38.572 1.00 62.72 127 SER A CA 1
ATOM 1018 C C . SER A 1 127 ? -17.873 -3.293 38.076 1.00 62.72 127 SER A C 1
ATOM 1020 O O . SER A 1 127 ? -17.379 -3.674 37.006 1.00 62.72 127 SER A O 1
ATOM 1022 N N . LYS A 1 128 ? -18.582 -4.092 38.885 1.00 60.59 128 LYS A N 1
ATOM 1023 C CA . LYS A 1 128 ? -19.068 -5.446 38.571 1.00 60.59 128 LYS A CA 1
ATOM 1024 C C . LYS A 1 128 ? -20.459 -5.420 37.915 1.00 60.59 128 LYS A C 1
ATOM 1026 O O . LYS A 1 128 ? -21.141 -6.439 37.911 1.00 60.59 128 LYS A O 1
ATOM 1031 N N . ALA A 1 129 ? -20.905 -4.258 37.434 1.00 64.94 129 ALA A N 1
ATOM 1032 C CA . ALA A 1 129 ? -22.242 -4.085 36.889 1.00 64.94 129 ALA A CA 1
ATOM 1033 C C . ALA A 1 129 ? -22.487 -5.006 35.686 1.00 64.94 129 ALA A C 1
ATOM 1035 O O . ALA A 1 129 ? -21.744 -4.995 34.707 1.00 64.94 129 ALA A O 1
ATOM 1036 N N . ASP A 1 130 ? -23.554 -5.787 35.797 1.00 84.12 130 ASP A N 1
ATOM 1037 C CA . ASP A 1 130 ? -24.059 -6.716 34.796 1.00 84.12 130 ASP A CA 1
ATOM 1038 C C . ASP A 1 130 ? -25.264 -6.044 34.120 1.00 84.12 130 ASP A C 1
ATOM 1040 O O . ASP A 1 130 ? -26.383 -6.075 34.633 1.00 84.12 130 ASP A O 1
ATOM 1044 N N . VAL A 1 131 ? -25.012 -5.338 33.014 1.00 89.75 131 VAL A N 1
ATOM 1045 C CA . VAL A 1 131 ? -25.987 -4.459 32.344 1.00 89.75 131 VAL A CA 1
ATOM 1046 C C . VAL A 1 131 ? -26.363 -4.962 30.953 1.00 89.75 131 VAL A C 1
ATOM 1048 O O . VAL A 1 131 ? -25.580 -5.605 30.257 1.00 89.75 131 VAL A O 1
ATOM 1051 N N . ASP A 1 132 ? -27.601 -4.711 30.538 1.00 90.94 132 ASP A N 1
ATOM 1052 C CA . ASP A 1 132 ? -28.153 -5.107 29.235 1.00 90.94 132 ASP A CA 1
ATOM 1053 C C . ASP A 1 132 ? -27.971 -4.024 28.167 1.00 90.94 132 ASP A C 1
ATOM 1055 O O . ASP A 1 132 ? -27.755 -4.340 26.995 1.00 90.94 132 ASP A O 1
ATOM 1059 N N . VAL A 1 133 ? -28.018 -2.757 28.584 1.00 94.12 133 VAL A N 1
ATOM 1060 C CA . VAL A 1 133 ? -27.753 -1.595 27.732 1.00 94.12 133 VAL A CA 1
ATOM 1061 C C . VAL A 1 133 ? -26.762 -0.678 28.428 1.00 94.12 133 VAL A C 1
ATOM 1063 O O . VAL A 1 133 ? -26.946 -0.353 29.596 1.00 94.12 133 VAL A O 1
ATOM 1066 N N . ILE A 1 134 ? -25.740 -0.228 27.710 1.00 94.94 134 ILE A N 1
ATOM 1067 C CA . ILE A 1 134 ? -24.810 0.814 28.154 1.00 94.94 134 ILE A CA 1
ATOM 1068 C C . ILE A 1 134 ? -25.139 2.089 27.382 1.00 94.94 134 ILE A C 1
ATOM 1070 O O . ILE A 1 134 ? -25.271 2.037 26.163 1.00 94.94 134 ILE A O 1
ATOM 1074 N N . VAL A 1 135 ? -25.257 3.224 28.063 1.00 95.50 135 VAL A N 1
ATOM 1075 C CA . VAL A 1 135 ? -25.443 4.546 27.452 1.00 95.50 135 VAL A CA 1
ATOM 1076 C C . VAL A 1 135 ? -24.248 5.405 27.840 1.00 95.50 135 VAL A C 1
ATOM 1078 O O . VAL A 1 135 ? -24.042 5.674 29.021 1.00 95.50 135 VAL A O 1
ATOM 1081 N N . ALA A 1 136 ? -23.445 5.797 26.854 1.00 95.38 136 ALA A N 1
ATOM 1082 C CA . ALA A 1 136 ? -22.181 6.493 27.056 1.00 95.38 136 ALA A CA 1
ATOM 1083 C C . ALA A 1 136 ? -22.161 7.834 26.308 1.00 95.38 136 ALA A C 1
ATOM 1085 O O . ALA A 1 136 ? -22.245 7.858 25.077 1.00 95.38 136 ALA A O 1
ATOM 1086 N N . LYS A 1 137 ? -22.018 8.949 27.032 1.00 93.00 137 LYS A N 1
ATOM 1087 C CA . LYS A 1 137 ? -21.772 10.270 26.427 1.00 93.00 137 LYS A CA 1
ATOM 1088 C C . LYS A 1 137 ? -20.292 10.361 26.052 1.00 93.00 137 LYS A C 1
ATOM 1090 O O . LYS A 1 137 ? -19.424 10.187 26.907 1.00 93.00 137 LYS A O 1
ATOM 1095 N N . VAL A 1 138 ? -19.990 10.583 24.775 1.00 90.62 138 VAL A N 1
ATOM 1096 C CA . VAL A 1 138 ? -18.608 10.636 24.268 1.00 90.62 138 VAL A CA 1
ATOM 1097 C C . VAL A 1 138 ? -18.162 12.097 24.178 1.00 90.62 138 VAL A C 1
ATOM 1099 O O . VAL A 1 138 ? -18.843 12.868 23.500 1.00 90.62 138 VAL A O 1
ATOM 1102 N N . PRO A 1 139 ? -17.038 12.494 24.804 1.00 85.75 139 PRO A N 1
ATOM 1103 C CA . PRO A 1 139 ? -16.486 13.837 24.636 1.00 85.75 139 PRO A CA 1
ATOM 1104 C C . PRO A 1 139 ? -16.049 14.043 23.179 1.00 85.75 139 PRO A C 1
ATOM 1106 O O . PRO A 1 139 ? -15.436 13.152 22.581 1.00 85.75 139 PRO A O 1
ATOM 1109 N N . CYS A 1 140 ? -16.395 15.191 22.589 1.00 73.12 140 CYS A N 1
ATOM 1110 C CA . CYS A 1 140 ? -15.863 15.614 21.295 1.00 73.12 140 CYS A CA 1
ATOM 1111 C C . CYS A 1 140 ? -16.175 17.082 20.973 1.00 73.12 140 CYS A C 1
ATOM 1113 O O . CYS A 1 140 ? -17.346 17.464 20.942 1.00 73.12 140 CYS A O 1
ATOM 1115 N N . ASP A 1 141 ? -15.148 17.841 20.585 1.00 66.81 141 ASP A N 1
ATOM 1116 C CA . ASP A 1 141 ? -15.268 19.236 20.134 1.00 66.81 141 ASP A CA 1
ATOM 1117 C C . ASP A 1 141 ? -15.171 19.381 18.597 1.00 66.81 141 ASP A C 1
ATOM 1119 O O . ASP A 1 141 ? -15.300 20.478 18.041 1.00 66.81 141 ASP A O 1
ATOM 1123 N N . GLY A 1 142 ? -14.938 18.280 17.867 1.00 64.94 142 GLY A N 1
ATOM 1124 C CA . GLY A 1 142 ? -14.904 18.245 16.404 1.00 64.94 142 GLY A CA 1
ATOM 1125 C C . GLY A 1 142 ? -14.056 17.124 15.786 1.00 64.94 142 GLY A C 1
ATOM 1126 O O . GLY A 1 142 ? -13.561 16.225 16.451 1.00 64.94 142 GLY A O 1
ATOM 1127 N N . TRP A 1 143 ? -13.883 17.189 14.462 1.00 60.59 143 TRP A N 1
ATOM 1128 C CA . TRP A 1 143 ? -13.252 16.140 13.638 1.00 60.59 143 TRP A CA 1
ATOM 1129 C C . TRP A 1 143 ? -11.804 16.451 13.204 1.00 60.59 143 TRP A C 1
ATOM 1131 O O . TRP A 1 143 ? -11.369 16.008 12.146 1.00 60.59 143 TRP A O 1
ATOM 1141 N N . SER A 1 144 ? -11.058 17.231 13.987 1.00 57.41 144 SER A N 1
ATOM 1142 C CA . SER A 1 144 ? -9.641 17.541 13.728 1.00 57.41 144 SER A CA 1
ATOM 1143 C C . SER A 1 144 ? -8.772 17.147 14.919 1.00 57.41 144 SER A C 1
ATOM 1145 O O . SER A 1 144 ? -9.285 17.059 16.034 1.00 57.41 144 SER A O 1
ATOM 1147 N N . GLU A 1 145 ? -7.462 16.993 14.709 1.00 53.38 145 GLU A N 1
ATOM 1148 C CA . GLU A 1 145 ? -6.474 16.717 15.766 1.00 53.38 145 GLU A CA 1
ATOM 1149 C C . GLU A 1 145 ? -6.674 17.618 17.001 1.00 53.38 145 GLU A C 1
ATOM 1151 O O . GLU A 1 145 ? -6.972 17.122 18.086 1.00 53.38 145 GLU A O 1
ATOM 1156 N N . ASN A 1 146 ? -6.696 18.941 16.800 1.00 52.34 146 ASN A N 1
ATOM 1157 C CA . ASN A 1 146 ? -6.905 19.952 17.850 1.00 52.34 146 ASN A CA 1
ATOM 1158 C C . ASN A 1 146 ? -8.351 20.039 18.402 1.00 52.34 146 ASN A C 1
ATOM 1160 O O . ASN A 1 146 ? -8.704 21.043 19.015 1.00 52.34 146 ASN A O 1
ATOM 1164 N N . LYS A 1 147 ? -9.226 19.061 18.119 1.00 61.03 147 LYS A N 1
ATOM 1165 C CA . LYS A 1 147 ? -10.651 19.050 18.524 1.00 61.03 147 LYS A CA 1
ATOM 1166 C C . LYS A 1 147 ? -11.148 17.693 19.055 1.00 61.03 147 LYS A C 1
ATOM 1168 O O . LYS A 1 147 ? -12.350 17.437 19.075 1.00 61.03 147 LYS A O 1
ATOM 1173 N N . GLY A 1 148 ? -10.236 16.828 19.503 1.00 63.56 148 GLY A N 1
ATOM 1174 C CA . GLY A 1 148 ? -10.591 15.655 20.314 1.00 63.56 148 GLY A CA 1
ATOM 1175 C C . GLY A 1 148 ? -10.616 14.302 19.595 1.00 63.56 148 GLY A C 1
ATOM 1176 O O . GLY A 1 148 ? -11.181 13.346 20.124 1.00 63.56 148 GLY A O 1
ATOM 1177 N N . LEU A 1 149 ? -10.002 14.162 18.412 1.00 79.69 149 LEU A N 1
ATOM 1178 C CA . LEU A 1 149 ? -9.786 12.824 17.836 1.00 79.69 149 LEU A CA 1
ATOM 1179 C C . LEU A 1 149 ? -8.704 12.044 18.601 1.00 79.69 149 LEU A C 1
ATOM 1181 O O . LEU A 1 149 ? -8.955 10.902 18.989 1.00 79.69 149 LEU A O 1
ATOM 1185 N N . ARG A 1 150 ? -7.551 12.675 18.866 1.00 88.69 150 ARG A N 1
ATOM 1186 C CA . ARG A 1 150 ? -6.436 12.152 19.683 1.00 88.69 150 ARG A CA 1
ATOM 1187 C C . ARG A 1 150 ? -6.583 12.582 21.153 1.00 88.69 150 ARG A C 1
ATOM 1189 O O . ARG A 1 150 ? -5.735 13.284 21.692 1.00 88.69 150 ARG A O 1
ATOM 1196 N N . ASP A 1 151 ? -7.698 12.199 21.776 1.00 89.88 151 ASP A N 1
ATOM 1197 C CA . ASP A 1 151 ? -8.036 12.537 23.168 1.00 89.88 151 ASP A CA 1
ATOM 1198 C C . ASP A 1 151 ? -8.050 11.295 24.078 1.00 89.88 151 ASP A C 1
ATOM 1200 O O . ASP A 1 151 ? -8.761 10.315 23.831 1.00 89.88 151 ASP A O 1
ATOM 1204 N N . VAL A 1 152 ? -7.272 11.357 25.163 1.00 93.12 152 VAL A N 1
ATOM 1205 C CA . VAL A 1 152 ? -7.159 10.299 26.178 1.00 93.12 152 VAL A CA 1
ATOM 1206 C C . VAL A 1 152 ? -8.480 10.098 26.926 1.00 93.12 152 VAL A C 1
ATOM 1208 O O . VAL A 1 152 ? -8.828 8.958 27.233 1.00 93.12 152 VAL A O 1
ATOM 1211 N N . PHE A 1 153 ? -9.255 11.159 27.175 1.00 92.44 153 PHE A N 1
ATOM 1212 C CA . PHE A 1 153 ? -10.546 11.053 27.858 1.00 92.44 153 PHE A CA 1
ATOM 1213 C C . PHE A 1 153 ? -11.586 10.368 26.970 1.00 92.44 153 PHE A C 1
ATOM 1215 O O . PHE A 1 153 ? -12.236 9.405 27.388 1.00 92.44 153 PHE A O 1
ATOM 1222 N N . ARG A 1 154 ? -11.654 10.746 25.688 1.00 93.19 154 ARG A N 1
ATOM 1223 C CA . ARG A 1 154 ? -12.411 10.005 24.672 1.00 93.19 154 ARG A CA 1
ATOM 1224 C C . ARG A 1 154 ? -12.021 8.526 24.611 1.00 93.19 154 ARG A C 1
ATOM 1226 O O . ARG A 1 154 ? -12.914 7.674 24.547 1.00 93.19 154 ARG A O 1
ATOM 1233 N N . LEU A 1 155 ? -10.727 8.201 24.670 1.00 94.44 155 LEU A N 1
ATOM 1234 C CA . LEU A 1 155 ? -10.248 6.815 24.706 1.00 94.44 155 LEU A CA 1
ATOM 1235 C C . LEU A 1 155 ? -10.689 6.081 25.985 1.00 94.44 155 LEU A C 1
ATOM 1237 O O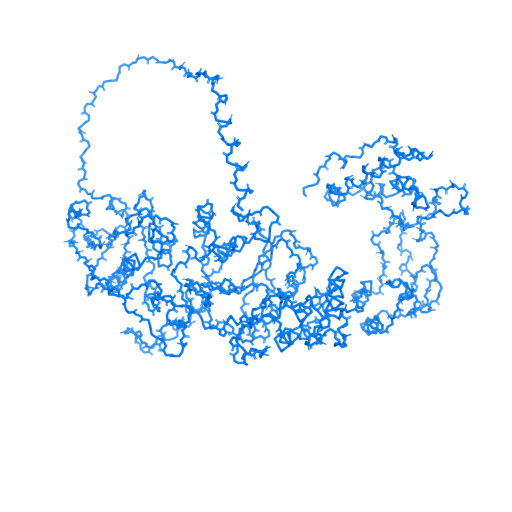 . LEU A 1 155 ? -11.235 4.980 25.883 1.00 94.44 155 LEU A O 1
ATOM 1241 N N . GLN A 1 156 ? -10.558 6.699 27.163 1.00 94.81 156 GLN A N 1
ATOM 1242 C CA . GLN A 1 156 ? -11.025 6.146 28.441 1.00 94.81 156 GLN A CA 1
ATOM 1243 C C . GLN A 1 156 ? -12.521 5.807 28.402 1.00 94.81 156 GLN A C 1
ATOM 1245 O O . GLN A 1 156 ? -12.897 4.686 28.743 1.00 94.81 156 GLN A O 1
ATOM 1250 N N . VAL A 1 157 ? -13.374 6.726 27.933 1.00 94.69 157 VAL A N 1
ATOM 1251 C CA . VAL A 1 157 ? -14.829 6.508 27.816 1.00 94.69 157 VAL A CA 1
ATOM 1252 C C . VAL A 1 157 ? -15.143 5.302 26.922 1.00 94.69 157 VAL A C 1
ATOM 1254 O O . VAL A 1 157 ? -15.974 4.461 27.272 1.00 94.69 157 VAL A O 1
ATOM 1257 N N . ASN A 1 158 ? -14.461 5.172 25.779 1.00 96.00 158 ASN A N 1
ATOM 1258 C CA . ASN A 1 158 ? -14.690 4.066 24.846 1.00 96.00 158 ASN A CA 1
ATOM 1259 C C . ASN A 1 158 ? -14.184 2.719 25.398 1.00 96.00 158 ASN A C 1
ATOM 1261 O O . ASN A 1 158 ? -14.876 1.705 25.268 1.00 96.00 158 ASN A O 1
ATOM 1265 N N . LEU A 1 159 ? -13.024 2.697 26.061 1.00 95.44 159 LEU A N 1
ATOM 1266 C CA . LEU A 1 159 ? -12.493 1.501 26.723 1.00 95.44 159 LEU A CA 1
ATOM 1267 C C . LEU A 1 159 ? -13.350 1.080 27.922 1.00 95.44 159 LEU A C 1
ATOM 1269 O O . LEU A 1 159 ? -13.595 -0.110 28.109 1.00 95.44 159 LEU A O 1
ATOM 1273 N N . ALA A 1 160 ? -13.863 2.033 28.701 1.00 94.94 160 ALA A N 1
ATOM 1274 C CA . ALA A 1 160 ? -14.777 1.771 29.806 1.00 94.94 160 ALA A CA 1
ATOM 1275 C C . ALA A 1 160 ? -16.101 1.166 29.315 1.00 94.94 160 ALA A C 1
ATOM 1277 O O . ALA A 1 160 ? -16.558 0.171 29.881 1.00 94.94 160 ALA A O 1
ATOM 1278 N N . ALA A 1 161 ? -16.669 1.691 28.222 1.00 95.44 161 ALA A N 1
ATOM 1279 C CA . ALA A 1 161 ? -17.855 1.121 27.582 1.00 95.44 161 ALA A CA 1
ATOM 1280 C C . ALA A 1 161 ? -17.604 -0.318 27.096 1.00 95.44 161 ALA A C 1
ATOM 1282 O O . ALA A 1 161 ? -18.418 -1.208 27.347 1.00 95.44 161 ALA A O 1
ATOM 1283 N N . ALA A 1 162 ? -16.460 -0.572 26.451 1.00 94.81 162 ALA A N 1
ATOM 1284 C CA . ALA A 1 162 ? -16.089 -1.907 25.985 1.00 94.81 162 ALA A CA 1
ATOM 1285 C C . ALA A 1 162 ? -15.854 -2.889 27.149 1.00 94.81 162 ALA A C 1
ATOM 1287 O O . ALA A 1 162 ? -16.349 -4.016 27.111 1.00 94.81 162 ALA A O 1
ATOM 1288 N N . ASN A 1 163 ? -15.154 -2.464 28.205 1.00 92.69 163 ASN A N 1
ATOM 1289 C CA . ASN A 1 163 ? -14.893 -3.264 29.405 1.00 92.69 163 ASN A CA 1
ATOM 1290 C C . ASN A 1 163 ? -16.195 -3.638 30.127 1.00 92.69 163 ASN A C 1
ATOM 1292 O O . ASN A 1 163 ? -16.401 -4.801 30.473 1.00 92.69 163 ASN A O 1
ATOM 1296 N N . LEU A 1 164 ? -17.109 -2.678 30.292 1.00 91.88 164 LEU A N 1
ATOM 1297 C CA . LEU A 1 164 ? -18.423 -2.913 30.888 1.00 91.88 164 LEU A CA 1
ATOM 1298 C C . LEU A 1 164 ? -19.277 -3.866 30.032 1.00 91.88 164 LEU A C 1
ATOM 1300 O O . LEU A 1 164 ? -19.919 -4.762 30.583 1.00 91.88 164 LEU A O 1
ATOM 1304 N N . ALA A 1 165 ? -19.235 -3.737 28.699 1.00 92.38 165 ALA A N 1
ATOM 1305 C CA . ALA A 1 165 ? -19.941 -4.635 27.783 1.00 92.38 165 ALA A CA 1
ATOM 1306 C C . ALA A 1 165 ? -19.418 -6.078 27.878 1.00 92.38 165 ALA A C 1
ATOM 1308 O O . ALA A 1 165 ? -20.200 -7.015 28.030 1.00 92.38 165 ALA A O 1
ATOM 1309 N N . VAL A 1 166 ? -18.093 -6.258 27.854 1.00 89.81 166 VAL A N 1
ATOM 1310 C CA . VAL A 1 166 ? -17.453 -7.578 27.965 1.00 89.81 166 VAL A CA 1
ATOM 1311 C C . VAL A 1 166 ? -17.713 -8.210 29.333 1.00 89.81 166 VAL A C 1
ATOM 1313 O O . VAL A 1 166 ? -18.103 -9.375 29.384 1.00 89.81 166 VAL A O 1
ATOM 1316 N N . LYS A 1 167 ? -17.569 -7.462 30.437 1.00 87.81 167 LYS A N 1
ATOM 1317 C CA . LYS A 1 167 ? -17.901 -7.950 31.789 1.00 87.81 167 LYS A CA 1
ATOM 1318 C C . LYS A 1 167 ? -19.364 -8.402 31.886 1.00 87.81 167 LYS A C 1
ATOM 1320 O O . LYS A 1 167 ? -19.614 -9.500 32.372 1.00 87.81 167 LYS A O 1
ATOM 1325 N N . SER A 1 168 ? -20.299 -7.603 31.366 1.00 88.12 168 SER A N 1
ATOM 1326 C CA . SER A 1 168 ? -21.741 -7.898 31.406 1.00 88.12 168 SER A CA 1
ATOM 1327 C C . SER A 1 168 ? -22.153 -9.081 30.527 1.00 88.12 168 SER A C 1
ATOM 1329 O O . SER A 1 168 ? -23.107 -9.782 30.840 1.00 88.12 168 SER A O 1
ATOM 1331 N N . GLY A 1 169 ? -21.469 -9.329 29.408 1.00 83.81 169 GLY A N 1
ATOM 1332 C CA . GLY A 1 169 ? -21.772 -10.487 28.560 1.00 83.81 169 GLY A CA 1
ATOM 1333 C C . GLY A 1 169 ? -21.285 -11.820 29.130 1.00 83.81 169 GLY A C 1
ATOM 1334 O O . GLY A 1 169 ? -21.859 -12.860 28.816 1.00 83.81 169 GLY A O 1
ATOM 1335 N N . LEU A 1 170 ? -20.245 -11.804 29.973 1.00 73.06 170 LEU A N 1
ATOM 1336 C CA . LEU A 1 170 ? -19.668 -13.010 30.585 1.00 73.06 170 LEU A CA 1
ATOM 1337 C C . LEU A 1 170 ? -20.550 -13.615 31.690 1.00 73.06 170 LEU A C 1
ATOM 1339 O O . LEU A 1 170 ? -20.403 -14.794 32.001 1.00 73.06 170 LEU A O 1
ATOM 1343 N N . THR A 1 171 ? -21.450 -12.830 32.285 1.00 62.59 171 THR A N 1
ATOM 1344 C CA . THR A 1 171 ? -22.314 -13.235 33.409 1.00 62.59 171 THR A CA 1
ATOM 1345 C C . THR A 1 171 ? -23.666 -13.816 32.988 1.00 62.59 171 THR A C 1
ATOM 1347 O O . THR A 1 171 ? -24.438 -14.233 33.850 1.00 62.59 171 THR A O 1
ATOM 1350 N N . LYS A 1 172 ? -23.982 -13.855 31.686 1.00 60.75 172 LYS A N 1
ATOM 1351 C CA . LYS A 1 172 ? -25.338 -14.133 31.185 1.00 60.75 172 LYS A CA 1
ATOM 1352 C C . LYS A 1 172 ? -25.446 -15.400 30.341 1.00 60.75 172 LYS A C 1
ATOM 1354 O O . LYS A 1 172 ? -24.517 -15.799 29.649 1.00 60.75 172 LYS A O 1
ATOM 1359 N N . VAL A 1 173 ? -26.654 -15.969 30.342 1.00 54.84 173 VAL A N 1
ATOM 1360 C CA . VAL A 1 173 ? -27.066 -17.072 29.453 1.00 54.84 173 VAL A CA 1
ATOM 1361 C C . VAL A 1 173 ? -27.292 -16.580 28.013 1.00 54.84 173 VAL A C 1
ATOM 1363 O O . VAL A 1 173 ? -26.935 -17.273 27.067 1.00 54.84 173 VAL A O 1
ATOM 1366 N N . ASP A 1 174 ? -27.832 -15.368 27.849 1.00 62.81 174 ASP A N 1
ATOM 1367 C CA . ASP A 1 174 ? -27.804 -14.602 26.595 1.00 62.81 174 ASP A CA 1
ATOM 1368 C C . ASP A 1 174 ? -26.740 -13.510 26.738 1.00 62.81 174 ASP A C 1
ATOM 1370 O O . ASP A 1 174 ? -26.915 -12.558 27.501 1.00 62.81 174 ASP A O 1
ATOM 1374 N N . SER A 1 175 ? -25.625 -13.671 26.028 1.00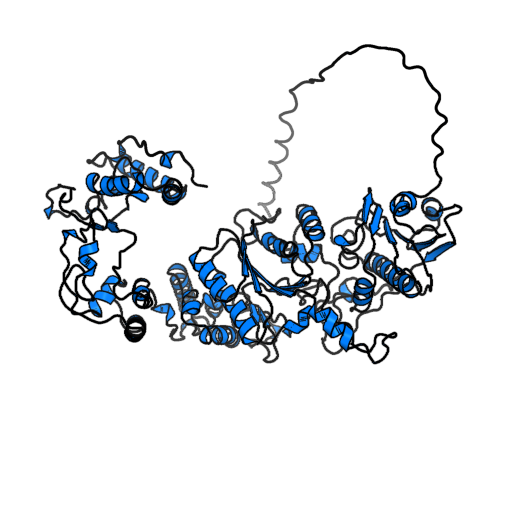 70.75 175 SER A N 1
ATOM 1375 C CA . SER A 1 175 ? -24.462 -12.783 26.100 1.00 70.75 175 SER A CA 1
ATOM 1376 C C . SER A 1 175 ? -24.659 -11.439 25.389 1.00 70.75 175 SER A C 1
ATOM 1378 O O . SER A 1 175 ? -23.725 -10.641 25.336 1.00 70.75 175 SER A O 1
ATOM 1380 N N . THR A 1 176 ? -25.846 -11.149 24.848 1.00 86.94 176 THR A N 1
ATOM 1381 C CA . THR A 1 176 ? -26.109 -9.888 24.149 1.00 86.94 176 THR A CA 1
ATOM 1382 C C . THR A 1 176 ? -26.085 -8.686 25.106 1.00 86.94 176 THR A C 1
ATOM 1384 O O . THR A 1 176 ? -26.775 -8.648 26.128 1.00 86.94 176 THR A O 1
ATOM 1387 N N . VAL A 1 177 ? -25.314 -7.660 24.734 1.00 92.06 177 VAL A N 1
ATOM 1388 C CA . VAL A 1 177 ? -25.287 -6.333 25.367 1.00 92.06 177 VAL A CA 1
ATOM 1389 C C . VAL A 1 177 ? -25.360 -5.288 24.257 1.00 92.06 177 VAL A C 1
ATOM 1391 O O . VAL A 1 177 ? -24.664 -5.421 23.250 1.00 92.06 177 VAL A O 1
ATOM 1394 N N . TYR A 1 178 ? -26.184 -4.254 24.426 1.00 95.31 178 TYR A N 1
ATOM 1395 C CA . TYR A 1 178 ? -26.239 -3.117 23.502 1.00 95.31 178 TYR A CA 1
ATOM 1396 C C . TYR A 1 178 ? -25.466 -1.928 24.065 1.00 95.31 178 TYR A C 1
ATOM 1398 O O . TYR A 1 178 ? -25.499 -1.672 25.267 1.00 95.31 178 TYR A O 1
ATOM 1406 N N . VAL A 1 179 ? -24.798 -1.171 23.196 1.00 96.75 179 VAL A N 1
ATOM 1407 C CA . VAL A 1 179 ? -24.082 0.053 23.580 1.00 96.75 179 VAL A CA 1
ATOM 1408 C C . VAL A 1 179 ? -24.615 1.217 22.757 1.00 96.75 179 VAL A C 1
ATOM 1410 O O . VAL A 1 179 ? -24.639 1.152 21.529 1.00 96.75 179 VAL A O 1
ATOM 1413 N N . VAL A 1 180 ? -25.066 2.271 23.429 1.00 96.94 180 VAL A N 1
ATOM 1414 C CA . VAL A 1 180 ? -25.540 3.511 22.819 1.00 96.94 180 VAL A CA 1
ATOM 1415 C C . VAL A 1 180 ? -24.554 4.621 23.130 1.00 96.94 180 VAL A C 1
ATOM 1417 O O . VAL A 1 180 ? -24.426 5.044 24.276 1.00 96.94 180 VAL A O 1
ATOM 1420 N N . PHE A 1 181 ? -23.884 5.118 22.101 1.00 96.31 181 PHE A N 1
ATOM 1421 C CA . PHE A 1 181 ? -23.042 6.299 22.206 1.00 96.31 181 PHE A CA 1
ATOM 1422 C C . PHE A 1 181 ? -23.843 7.554 21.885 1.00 96.31 181 PHE A C 1
ATOM 1424 O O . PHE A 1 181 ? -24.645 7.560 20.947 1.00 96.31 181 PHE A O 1
ATOM 1431 N N . VAL A 1 182 ? -23.612 8.607 22.663 1.00 93.88 182 VAL A N 1
ATOM 1432 C CA . VAL A 1 182 ? -24.253 9.914 22.520 1.00 93.88 182 VAL A CA 1
ATOM 1433 C C . VAL A 1 182 ? -23.166 10.951 22.260 1.00 93.88 182 VAL A C 1
ATOM 1435 O O . VAL A 1 182 ? -22.273 11.129 23.086 1.00 93.88 182 VAL A O 1
ATOM 1438 N N . GLY A 1 183 ? -23.217 11.595 21.096 1.00 88.25 183 GLY A N 1
ATOM 1439 C CA . GLY A 1 183 ? -22.256 12.615 20.675 1.00 88.25 183 GLY A CA 1
ATOM 1440 C C . GLY A 1 183 ? -22.058 12.649 19.158 1.00 88.25 183 GLY A C 1
ATOM 1441 O O . GLY A 1 183 ? -22.129 11.623 18.474 1.00 88.25 183 GLY A O 1
ATOM 1442 N N . SER A 1 184 ? -21.768 13.833 18.624 1.00 82.69 184 SER A N 1
ATOM 1443 C CA . SER A 1 184 ? -21.660 14.098 17.180 1.00 82.69 184 SER A CA 1
ATOM 1444 C C . SER A 1 184 ? -20.552 13.302 16.476 1.00 82.69 184 SER A C 1
ATOM 1446 O O . SER A 1 184 ? -20.689 12.938 15.304 1.00 82.69 184 SER A O 1
ATOM 1448 N N . CYS A 1 185 ? -19.476 12.979 17.197 1.00 78.88 185 CYS A N 1
ATOM 1449 C CA . CYS A 1 185 ? -18.331 12.230 16.677 1.00 78.88 185 CYS A CA 1
ATOM 1450 C C . CYS A 1 185 ? -18.472 10.703 16.773 1.00 78.88 185 CYS A C 1
ATOM 1452 O O . CYS A 1 185 ? -17.700 9.977 16.144 1.00 78.88 185 CYS A O 1
ATOM 1454 N N . GLY A 1 186 ? -19.446 10.208 17.544 1.00 88.81 186 GLY A N 1
ATOM 1455 C CA . GLY A 1 186 ? -19.622 8.778 17.800 1.00 88.81 186 GLY A CA 1
ATOM 1456 C C . GLY A 1 186 ? -18.429 8.109 18.510 1.00 88.81 186 GLY A C 1
ATOM 1457 O O . GLY A 1 186 ? -17.481 8.779 18.948 1.00 88.81 186 GLY A O 1
ATOM 1458 N N . PRO A 1 187 ? -18.465 6.771 18.647 1.00 93.75 187 PRO A N 1
ATOM 1459 C CA . PRO A 1 187 ? -17.399 6.018 19.296 1.00 93.75 187 PRO A CA 1
ATOM 1460 C C . PRO A 1 187 ? -16.113 5.969 18.466 1.00 93.75 187 PRO A C 1
ATOM 1462 O O . PRO A 1 187 ? -16.073 6.309 17.281 1.00 93.75 187 PRO A O 1
ATOM 1465 N N . MET A 1 188 ? -15.049 5.479 19.095 1.00 93.88 188 MET A N 1
ATOM 1466 C CA . MET A 1 188 ? -13.822 5.089 18.408 1.00 93.88 188 MET A CA 1
ATOM 1467 C C . MET A 1 188 ? -14.080 3.812 17.606 1.00 93.88 188 MET A C 1
ATOM 1469 O O . MET A 1 188 ? -14.314 2.736 18.161 1.00 93.88 188 MET A O 1
ATOM 1473 N N . HIS A 1 189 ? -14.076 3.950 16.283 1.00 92.25 189 HIS A N 1
ATOM 1474 C CA . HIS A 1 189 ? -14.431 2.895 15.336 1.00 92.25 189 HIS A CA 1
ATOM 1475 C C . HIS A 1 189 ? -13.450 1.706 15.317 1.00 92.25 189 HIS A C 1
ATOM 1477 O O . HIS A 1 189 ? -13.793 0.609 14.880 1.00 92.25 189 HIS A O 1
ATOM 1483 N N . GLU A 1 190 ? -12.240 1.919 15.830 1.00 93.81 190 GLU A N 1
ATOM 1484 C CA . GLU A 1 190 ? -11.202 0.914 16.052 1.00 93.81 190 GLU A CA 1
ATOM 1485 C C . GLU A 1 190 ? -11.557 -0.027 17.218 1.00 93.81 190 GLU A C 1
ATOM 1487 O O . GLU A 1 190 ? -11.094 -1.170 17.271 1.00 93.81 190 GLU A O 1
ATOM 1492 N N . ILE A 1 191 ? -12.408 0.445 18.139 1.00 95.25 191 ILE A N 1
ATOM 1493 C CA . ILE A 1 191 ? -12.994 -0.339 19.228 1.00 95.25 191 ILE A CA 1
ATOM 1494 C C . ILE A 1 191 ? -14.359 -0.880 18.778 1.00 95.25 191 ILE A C 1
ATOM 1496 O O . ILE A 1 191 ? -14.533 -2.096 18.767 1.00 95.25 191 ILE A O 1
ATOM 1500 N N . PHE A 1 192 ? -15.290 -0.025 18.334 1.00 95.69 192 PHE A N 1
ATOM 1501 C CA . PHE A 1 192 ? -16.662 -0.392 17.933 1.00 95.69 192 PHE A CA 1
ATOM 1502 C C . PHE A 1 192 ? -16.848 -0.341 16.410 1.00 95.69 192 PHE A C 1
ATOM 1504 O O . PHE A 1 192 ? -16.941 0.738 15.820 1.00 95.69 192 PHE A O 1
ATOM 1511 N N . LYS A 1 193 ? -16.918 -1.507 15.754 1.00 92.88 193 LYS A N 1
ATOM 1512 C CA . LYS A 1 193 ? -16.888 -1.592 14.283 1.00 92.88 193 LYS A CA 1
ATOM 1513 C C . LYS A 1 193 ? -18.139 -1.009 13.640 1.00 92.88 193 LYS A C 1
ATOM 1515 O O . LYS A 1 193 ? -19.247 -1.209 14.125 1.00 92.88 193 LYS A O 1
ATOM 1520 N N . CYS A 1 194 ? -17.974 -0.404 12.464 1.00 92.19 194 CYS A N 1
ATOM 1521 C CA . CYS A 1 194 ? -19.086 0.067 11.633 1.00 92.19 194 CYS A CA 1
ATOM 1522 C C . CYS A 1 194 ? -20.147 -1.029 11.402 1.00 92.19 194 CYS A C 1
ATOM 1524 O O . CYS A 1 194 ? -21.337 -0.756 11.504 1.00 92.19 194 CYS A O 1
ATOM 1526 N N . ASP A 1 195 ? -19.725 -2.277 11.185 1.00 92.94 195 ASP A N 1
ATOM 1527 C CA . ASP A 1 195 ? -20.609 -3.426 10.927 1.00 92.94 195 ASP A CA 1
ATOM 1528 C C . ASP A 1 195 ? -21.418 -3.883 12.159 1.00 92.94 195 ASP A C 1
ATOM 1530 O O . ASP A 1 195 ? -22.420 -4.578 12.022 1.00 92.94 195 ASP A O 1
ATOM 1534 N N . GLU A 1 196 ? -21.025 -3.462 13.365 1.00 94.25 196 GLU A N 1
ATOM 1535 C CA . GLU A 1 196 ? -21.752 -3.710 14.621 1.00 94.25 196 GLU A CA 1
ATOM 1536 C C . GLU A 1 196 ? -22.808 -2.618 14.906 1.00 94.25 196 GLU A C 1
ATOM 1538 O O . GLU A 1 196 ? -23.562 -2.717 15.879 1.00 94.25 196 GLU A O 1
ATOM 1543 N N . ARG A 1 197 ? -22.872 -1.559 14.081 1.00 95.19 197 ARG A N 1
ATOM 1544 C CA . ARG A 1 197 ? -23.799 -0.423 14.216 1.00 95.19 197 ARG A CA 1
ATOM 1545 C C . ARG A 1 197 ? -25.198 -0.812 13.732 1.00 95.19 197 ARG A C 1
ATOM 1547 O O . ARG A 1 197 ? -25.464 -0.863 12.536 1.00 95.19 197 ARG A O 1
ATOM 1554 N N . VAL A 1 198 ? -26.121 -1.002 14.669 1.00 94.50 198 VAL A N 1
ATOM 1555 C CA . VAL A 1 198 ? -27.513 -1.402 14.396 1.00 94.50 198 VAL A CA 1
ATOM 1556 C C . VAL A 1 198 ? -28.386 -0.207 13.998 1.00 94.50 198 VAL A C 1
ATOM 1558 O O . VAL A 1 198 ? -29.312 -0.342 13.201 1.00 94.50 198 VAL A O 1
ATOM 1561 N N . ARG A 1 199 ? -28.129 0.985 14.558 1.00 92.75 199 ARG A N 1
ATOM 1562 C CA . ARG A 1 199 ? -28.937 2.189 14.290 1.00 92.75 199 ARG A CA 1
ATOM 1563 C C . ARG A 1 199 ? -28.135 3.467 14.526 1.00 92.75 199 ARG A C 1
ATOM 1565 O O . ARG A 1 199 ? -27.332 3.529 15.450 1.00 92.75 199 ARG A O 1
ATOM 1572 N N . ARG A 1 200 ? -28.402 4.516 13.746 1.00 91.00 200 ARG A N 1
ATOM 1573 C CA . ARG A 1 200 ? -27.939 5.887 14.016 1.00 91.00 200 ARG A CA 1
ATOM 1574 C C . ARG A 1 200 ? -29.089 6.862 13.787 1.00 91.00 200 ARG A C 1
ATOM 1576 O O . ARG A 1 200 ? -29.733 6.787 12.744 1.00 91.00 200 ARG A O 1
ATOM 1583 N N . VAL A 1 201 ? -29.347 7.758 14.739 1.00 91.81 201 VAL A N 1
ATOM 1584 C CA . VAL A 1 201 ? -30.339 8.842 14.612 1.00 91.81 201 VAL A CA 1
ATOM 1585 C C . VAL A 1 201 ? -29.784 10.088 15.299 1.00 91.81 201 VAL A C 1
ATOM 1587 O O . VAL A 1 201 ? -29.645 10.107 16.519 1.00 91.81 201 VAL A O 1
ATOM 1590 N N . GLY A 1 202 ? -29.451 11.117 14.514 1.00 89.88 202 GLY A N 1
ATOM 1591 C CA . GLY A 1 202 ? -28.725 12.288 15.014 1.00 89.88 202 GLY A CA 1
ATOM 1592 C C . GLY A 1 202 ? -27.403 11.878 15.672 1.00 89.88 202 GLY A C 1
ATOM 1593 O O . GLY A 1 202 ? -26.621 11.123 15.083 1.00 89.88 202 GLY A O 1
ATOM 1594 N N . ASP A 1 203 ? -27.214 12.331 16.911 1.00 90.62 203 ASP A N 1
ATOM 1595 C CA . ASP A 1 203 ? -26.036 12.056 17.741 1.00 90.62 203 ASP A CA 1
ATOM 1596 C C . ASP A 1 203 ? -26.124 10.745 18.542 1.00 90.62 203 ASP A C 1
ATOM 1598 O O . ASP A 1 203 ? -25.223 10.449 19.322 1.00 90.62 203 ASP A O 1
ATOM 1602 N N . TYR A 1 204 ? -27.185 9.947 18.364 1.00 94.19 204 TYR A N 1
ATOM 1603 C CA . TYR A 1 204 ? -27.333 8.635 19.000 1.00 94.19 204 TYR A CA 1
ATOM 1604 C C . TYR A 1 204 ? -26.873 7.517 18.063 1.00 94.19 204 TYR A C 1
ATOM 1606 O O . TYR A 1 204 ? -27.412 7.353 16.961 1.00 94.19 204 TYR A O 1
ATOM 1614 N N . TRP A 1 205 ? -25.935 6.696 18.534 1.00 95.62 205 TRP A N 1
ATOM 1615 C CA . TRP A 1 205 ? -25.347 5.586 17.787 1.00 95.62 205 TRP A CA 1
ATOM 1616 C C . TRP A 1 205 ? -25.503 4.281 18.568 1.00 95.62 205 TRP A C 1
ATOM 1618 O O . TRP A 1 205 ? -24.911 4.117 19.630 1.00 95.62 205 TRP A O 1
ATOM 1628 N N . VAL A 1 206 ? -26.292 3.345 18.045 1.00 96.62 206 VAL A N 1
ATOM 1629 C CA . VAL A 1 206 ? -26.601 2.057 18.679 1.00 96.62 206 VAL A CA 1
ATOM 1630 C C . VAL A 1 206 ? -25.746 0.954 18.067 1.00 96.62 206 VAL A C 1
ATOM 1632 O O . VAL A 1 206 ? -25.791 0.739 16.854 1.00 96.62 206 VAL A O 1
ATOM 1635 N N . TYR A 1 207 ? -25.041 0.212 18.915 1.00 96.88 207 TYR A N 1
ATOM 1636 C CA . TYR A 1 207 ? -24.183 -0.911 18.555 1.00 96.88 207 TYR A CA 1
ATOM 1637 C C . TYR A 1 207 ? -24.615 -2.203 19.255 1.00 96.88 207 TYR A C 1
ATOM 1639 O O . TYR A 1 207 ? -25.022 -2.188 20.420 1.00 96.88 207 TYR A O 1
ATOM 1647 N N . LYS A 1 208 ? -24.456 -3.324 18.547 1.00 95.38 208 LYS A N 1
ATOM 1648 C CA . LYS A 1 208 ? -24.474 -4.690 19.081 1.00 95.38 208 LYS A CA 1
ATOM 1649 C C . LYS A 1 208 ? -23.073 -5.284 18.867 1.00 95.38 208 LYS A C 1
ATOM 1651 O O . LYS A 1 208 ? -22.847 -5.923 17.840 1.00 95.38 208 LYS A O 1
ATOM 1656 N N . PRO A 1 209 ? -22.109 -5.004 19.759 1.00 93.94 209 PRO A N 1
ATOM 1657 C CA . PRO A 1 209 ? -20.722 -5.418 19.568 1.00 93.94 209 PRO A CA 1
ATOM 1658 C C . PRO A 1 209 ? -20.526 -6.937 19.642 1.00 93.94 209 PRO A C 1
ATOM 1660 O O . PRO A 1 209 ? -21.189 -7.622 20.423 1.00 93.94 209 PRO A O 1
ATOM 1663 N N . ASP A 1 210 ? -19.535 -7.453 18.910 1.00 89.56 210 ASP A N 1
ATOM 1664 C CA . ASP A 1 210 ? -18.990 -8.785 19.176 1.00 89.56 210 ASP A CA 1
ATOM 1665 C C . ASP A 1 210 ? -18.133 -8.727 20.450 1.00 89.56 210 ASP A C 1
ATOM 1667 O O . ASP A 1 210 ? -17.036 -8.162 20.475 1.00 89.56 210 ASP A O 1
ATOM 1671 N N . LEU A 1 211 ? -18.635 -9.327 21.531 1.00 88.00 211 LEU A N 1
ATOM 1672 C CA . LEU A 1 211 ? -17.949 -9.331 22.822 1.00 88.00 211 LEU A CA 1
ATOM 1673 C C . LEU A 1 211 ? -16.680 -10.193 22.840 1.00 88.00 211 LEU A C 1
ATOM 1675 O O . LEU A 1 211 ? -15.787 -9.927 23.643 1.00 88.00 211 LEU A O 1
ATOM 1679 N N . SER A 1 212 ? -16.553 -11.186 21.956 1.00 82.38 212 SER A N 1
ATOM 1680 C CA . SER A 1 212 ? -15.316 -11.966 21.812 1.00 82.38 212 SER A CA 1
ATOM 1681 C C . SER A 1 212 ? -14.226 -11.101 21.184 1.00 82.38 212 SER A C 1
ATOM 1683 O O . SER A 1 212 ? -13.104 -11.050 21.694 1.00 82.38 212 SER A O 1
ATOM 1685 N N . ARG A 1 213 ? -14.581 -10.350 20.134 1.00 85.94 213 ARG A N 1
ATOM 1686 C CA . ARG A 1 213 ? -13.696 -9.378 19.477 1.00 85.94 213 ARG A CA 1
ATOM 1687 C C . ARG A 1 213 ? -13.329 -8.216 20.404 1.00 85.94 213 ARG A C 1
ATOM 1689 O O . ARG A 1 213 ? -12.151 -7.878 20.509 1.00 85.94 213 ARG A O 1
ATOM 1696 N N . LEU A 1 214 ? -14.298 -7.628 21.115 1.00 88.75 214 LEU A N 1
ATOM 1697 C CA . LEU A 1 214 ? -14.023 -6.574 22.101 1.00 88.75 214 LEU A CA 1
ATOM 1698 C C . LEU A 1 214 ? -13.115 -7.075 23.226 1.00 88.75 214 LEU A C 1
ATOM 1700 O O . LEU A 1 214 ? -12.181 -6.372 23.604 1.00 88.75 214 LEU A O 1
ATOM 1704 N N . LYS A 1 215 ? -13.330 -8.297 23.730 1.00 84.69 215 LYS A N 1
ATOM 1705 C CA . LYS A 1 215 ? -12.458 -8.892 24.750 1.00 84.69 215 LYS A CA 1
ATOM 1706 C C . LYS A 1 215 ? -11.020 -9.028 24.252 1.00 84.69 215 LYS A C 1
ATOM 1708 O O . LYS A 1 215 ? -10.108 -8.684 24.991 1.00 84.69 215 LYS A O 1
ATOM 1713 N N . GLN A 1 216 ? -10.809 -9.479 23.013 1.00 79.50 216 GLN A N 1
ATOM 1714 C CA . GLN A 1 216 ? -9.471 -9.519 22.410 1.00 79.50 216 GLN A CA 1
ATOM 1715 C C . GLN A 1 216 ? -8.858 -8.117 22.299 1.00 79.50 216 GLN A C 1
ATOM 1717 O O . GLN A 1 216 ? -7.707 -7.927 22.677 1.00 79.50 216 GLN A O 1
ATOM 1722 N N . LYS A 1 217 ? -9.635 -7.118 21.857 1.00 86.75 217 LYS A N 1
ATOM 1723 C CA . LYS A 1 217 ? -9.189 -5.718 21.778 1.00 86.75 217 LYS A CA 1
ATOM 1724 C C . LYS A 1 217 ? -8.780 -5.127 23.130 1.00 86.75 217 LYS A C 1
ATOM 1726 O O . LYS A 1 217 ? -7.791 -4.407 23.175 1.00 86.75 217 LYS A O 1
ATOM 1731 N N . LEU A 1 218 ? -9.488 -5.452 24.211 1.00 88.12 218 LEU A N 1
ATOM 1732 C CA . LEU A 1 218 ? -9.167 -4.998 25.573 1.00 88.12 218 LEU A CA 1
ATOM 1733 C C . LEU A 1 218 ? -7.908 -5.645 26.173 1.00 88.12 218 LEU A C 1
ATOM 1735 O O . LEU A 1 218 ? -7.396 -5.139 27.165 1.00 88.12 218 LEU A O 1
ATOM 1739 N N . LEU A 1 219 ? -7.425 -6.755 25.608 1.00 85.19 219 LEU A N 1
ATOM 1740 C CA . LEU A 1 219 ? -6.167 -7.389 26.019 1.00 85.19 219 LEU A CA 1
ATOM 1741 C C . LEU A 1 219 ? -4.947 -6.828 25.265 1.00 85.19 219 LEU A C 1
ATOM 1743 O O . LEU A 1 219 ? -3.811 -7.133 25.623 1.00 85.19 219 LEU A O 1
ATOM 1747 N N . MET A 1 220 ? -5.158 -6.028 24.216 1.00 86.44 220 MET A N 1
ATOM 1748 C CA . MET A 1 220 ? -4.071 -5.359 23.500 1.00 86.44 220 MET A CA 1
ATOM 1749 C C . MET A 1 220 ? -3.472 -4.229 24.352 1.00 86.44 220 MET A C 1
ATOM 1751 O O . MET A 1 220 ? -4.192 -3.631 25.155 1.00 86.44 220 MET A O 1
ATOM 1755 N N . PRO A 1 221 ? -2.193 -3.858 24.140 1.00 89.81 221 PRO A N 1
ATOM 1756 C CA . PRO A 1 221 ? -1.643 -2.627 24.696 1.00 89.81 221 PRO A CA 1
ATOM 1757 C C . PRO A 1 221 ? -2.530 -1.425 24.358 1.00 89.81 221 PRO A C 1
ATOM 1759 O O . PRO A 1 221 ? -3.002 -1.284 23.225 1.00 89.81 221 PRO A O 1
ATOM 1762 N N . VAL A 1 222 ? -2.750 -0.563 25.353 1.00 90.81 222 VAL A N 1
ATOM 1763 C CA . VAL A 1 222 ? -3.701 0.555 25.269 1.00 90.81 222 VAL A CA 1
ATOM 1764 C C . VAL A 1 222 ? -3.259 1.666 24.302 1.00 90.81 222 VAL A C 1
ATOM 1766 O O . VAL A 1 222 ? -4.087 2.464 23.870 1.00 90.81 222 VAL A O 1
ATOM 1769 N N . GLY A 1 223 ? -1.985 1.673 23.906 1.00 92.00 223 GLY A N 1
ATOM 1770 C CA . GLY A 1 223 ? -1.429 2.501 22.836 1.00 92.00 223 GLY A CA 1
ATOM 1771 C C . GLY A 1 223 ? -0.201 1.843 22.195 1.00 92.00 223 GLY A C 1
ATOM 1772 O O . GLY A 1 223 ? 0.092 0.673 22.448 1.00 92.00 223 GLY A O 1
ATOM 1773 N N . SER A 1 224 ? 0.542 2.589 21.372 1.00 93.69 224 SER A N 1
ATOM 1774 C CA . SER A 1 224 ? 1.741 2.095 20.673 1.00 93.69 224 SER A CA 1
ATOM 1775 C C . SER A 1 224 ? 3.020 2.054 21.532 1.00 93.69 224 SER A C 1
ATOM 1777 O O . SER A 1 224 ? 4.097 1.828 20.989 1.00 93.69 224 SER A O 1
ATOM 1779 N N . CYS A 1 225 ? 2.918 2.299 22.841 1.00 91.38 225 CYS A N 1
ATOM 1780 C CA . CYS A 1 225 ? 3.991 2.300 23.851 1.00 91.38 225 CYS A CA 1
ATOM 1781 C C . CYS A 1 225 ? 4.641 0.929 24.140 1.00 91.38 225 CYS A C 1
ATOM 1783 O O . CYS A 1 225 ? 5.594 0.845 24.911 1.00 91.38 225 CYS A O 1
ATOM 1785 N N . HIS A 1 226 ? 4.146 -0.148 23.532 1.00 90.38 226 HIS A N 1
ATOM 1786 C CA . HIS A 1 226 ? 4.715 -1.493 23.603 1.00 90.38 226 HIS A CA 1
ATOM 1787 C C . HIS A 1 226 ? 4.450 -2.217 22.275 1.00 90.38 226 HIS A C 1
ATOM 1789 O O . HIS A 1 226 ? 3.437 -1.947 21.619 1.00 90.38 226 HIS A O 1
ATOM 1795 N N . VAL A 1 227 ? 5.328 -3.142 21.870 1.00 89.19 227 VAL A N 1
ATOM 1796 C CA . VAL A 1 227 ? 5.065 -3.994 20.698 1.00 89.19 227 VAL A CA 1
ATOM 1797 C C . VAL A 1 227 ? 3.890 -4.910 21.019 1.00 89.19 227 VAL A C 1
ATOM 1799 O O . VAL A 1 227 ? 3.875 -5.610 22.027 1.00 89.19 227 VAL A O 1
ATOM 1802 N N . ALA A 1 228 ? 2.875 -4.921 20.166 1.00 85.75 228 ALA A N 1
ATOM 1803 C CA . ALA A 1 228 ? 1.716 -5.761 20.386 1.00 85.75 228 ALA A CA 1
ATOM 1804 C C . ALA A 1 228 ? 2.080 -7.257 20.336 1.00 85.75 228 ALA A C 1
ATOM 1806 O O . ALA A 1 228 ? 2.854 -7.722 19.496 1.00 85.75 228 ALA A O 1
ATOM 1807 N N . SER A 1 229 ? 1.465 -8.030 21.229 1.00 75.94 229 SER A N 1
ATOM 1808 C CA . SER A 1 229 ? 1.500 -9.492 21.187 1.00 75.94 229 SER A CA 1
ATOM 1809 C C . SER A 1 229 ? 0.432 -10.001 20.206 1.00 75.94 229 SER A C 1
ATOM 1811 O O . SER A 1 229 ? -0.669 -9.443 20.214 1.00 75.94 229 SER A O 1
ATOM 1813 N N . PRO A 1 230 ? 0.682 -11.069 19.417 1.00 63.44 230 PRO A N 1
ATOM 1814 C CA . PRO A 1 230 ? -0.243 -11.539 18.378 1.00 63.44 230 PRO A CA 1
ATOM 1815 C C . PRO A 1 230 ? -1.679 -11.793 18.861 1.00 63.44 230 PRO A C 1
ATOM 1817 O O . PRO A 1 230 ? -2.617 -11.564 18.107 1.00 63.44 230 PRO A O 1
ATOM 1820 N N . PHE A 1 231 ? -1.831 -12.239 20.115 1.00 60.94 231 PHE A N 1
ATOM 1821 C CA . PHE A 1 231 ? -3.086 -12.280 20.877 1.00 60.94 231 PHE A CA 1
ATOM 1822 C C . PHE A 1 231 ? -2.781 -12.291 22.388 1.00 60.94 231 PHE A C 1
ATOM 1824 O O . PHE A 1 231 ? -3.075 -13.274 23.062 1.00 60.94 231 PHE A O 1
ATOM 1831 N N . ALA A 1 232 ? -2.121 -11.245 22.900 1.00 49.41 232 ALA A N 1
ATOM 1832 C CA . ALA A 1 232 ? -1.960 -10.976 24.341 1.00 49.41 232 ALA A CA 1
ATOM 1833 C C . ALA A 1 232 ? -1.763 -12.221 25.247 1.00 49.41 232 ALA A C 1
ATOM 1835 O O . ALA A 1 232 ? -2.581 -12.511 26.115 1.00 49.41 232 ALA A O 1
ATOM 1836 N N . GLN A 1 233 ? -0.665 -12.953 25.015 1.00 45.31 233 GLN A N 1
ATOM 1837 C CA . GLN A 1 233 ? -0.279 -14.197 25.705 1.00 45.31 233 GLN A CA 1
ATOM 1838 C C . GLN A 1 233 ? -1.361 -15.300 25.762 1.00 45.31 233 GLN A C 1
ATOM 1840 O O . GLN A 1 233 ? -2.162 -15.372 26.700 1.00 45.31 233 GLN A O 1
ATOM 1845 N N . LEU A 1 234 ? -1.275 -16.279 24.844 1.00 40.50 234 LEU A N 1
ATOM 1846 C CA . LEU A 1 234 ? -1.971 -17.565 24.997 1.00 40.50 234 LEU A CA 1
ATOM 1847 C C . LEU A 1 234 ? -1.612 -18.190 26.359 1.00 40.50 234 LEU A C 1
ATOM 1849 O O . LEU A 1 234 ? -0.519 -18.722 26.529 1.00 40.50 234 LEU A O 1
ATOM 1853 N N . GLY A 1 235 ? -2.542 -18.134 27.315 1.00 39.19 235 GLY A N 1
ATOM 1854 C CA . GLY A 1 235 ? -2.363 -18.683 28.665 1.00 39.19 235 GLY A CA 1
ATOM 1855 C C . GLY A 1 235 ? -2.549 -17.700 29.826 1.00 39.19 235 GLY A C 1
ATOM 1856 O O . GLY A 1 235 ? -2.825 -18.167 30.927 1.00 39.19 235 GLY A O 1
ATOM 1857 N N . GLN A 1 236 ? -2.493 -16.376 29.613 1.00 39.75 236 GLN A N 1
ATOM 1858 C CA . GLN A 1 236 ? -2.855 -15.391 30.660 1.00 39.75 236 GLN A CA 1
ATOM 1859 C C . GLN A 1 236 ? -4.361 -15.077 30.715 1.00 39.75 236 GLN A C 1
ATOM 1861 O O . GLN A 1 236 ? -4.847 -14.377 31.602 1.00 39.75 236 GLN A O 1
ATOM 1866 N N . GLU A 1 237 ? -5.137 -15.650 29.799 1.00 48.62 237 GLU A N 1
ATOM 1867 C CA . GLU A 1 237 ? -6.594 -15.645 29.839 1.00 48.62 237 GLU A CA 1
ATOM 1868 C C . GLU A 1 237 ? -7.105 -16.362 31.106 1.00 48.62 237 GLU A C 1
ATOM 1870 O O . GLU A 1 237 ? -7.184 -17.592 31.139 1.00 48.62 237 GLU A O 1
ATOM 1875 N N . ALA A 1 238 ? -7.538 -15.598 32.118 1.00 33.97 238 ALA A N 1
ATOM 1876 C CA . ALA A 1 238 ? -8.012 -16.073 33.433 1.00 33.97 238 ALA A CA 1
ATOM 1877 C C . ALA A 1 238 ? -9.217 -17.055 33.427 1.00 33.97 238 ALA A C 1
ATOM 1879 O O . ALA A 1 238 ? -9.756 -17.389 34.477 1.00 33.97 238 ALA A O 1
ATOM 1880 N N . TRP A 1 239 ? -9.654 -17.506 32.248 1.00 42.75 239 TRP A N 1
ATOM 1881 C CA . TRP A 1 239 ? -10.809 -18.374 32.015 1.00 42.75 239 TRP A CA 1
ATOM 1882 C C . TRP A 1 239 ? -10.526 -19.536 31.042 1.00 42.75 239 TRP A C 1
ATOM 1884 O O . TRP A 1 239 ? -11.472 -20.128 30.522 1.00 42.75 239 TRP A O 1
ATOM 1894 N N . ARG A 1 240 ? -9.260 -19.893 30.765 1.00 40.44 240 ARG A N 1
ATOM 1895 C CA . ARG A 1 240 ? -8.934 -21.107 29.986 1.00 40.44 240 ARG A CA 1
ATOM 1896 C C . ARG A 1 240 ? -9.029 -22.385 30.836 1.00 40.44 240 ARG A C 1
ATOM 1898 O O . ARG A 1 240 ? -8.116 -22.654 31.618 1.00 40.44 240 ARG A O 1
ATOM 1905 N N . PRO A 1 241 ? -10.027 -23.269 30.632 1.00 37.72 241 PRO A N 1
ATOM 1906 C CA . PRO A 1 241 ? -9.850 -24.678 30.965 1.00 37.72 241 PRO A CA 1
ATOM 1907 C C . PRO A 1 241 ? -8.780 -25.279 30.036 1.00 37.72 241 PRO A C 1
ATOM 1909 O O . PRO A 1 241 ? -8.823 -25.069 28.823 1.00 37.72 241 PRO A O 1
ATOM 1912 N N . LYS A 1 242 ? -7.845 -26.056 30.598 1.00 39.53 242 LYS A N 1
ATOM 1913 C CA . LYS A 1 242 ? -6.580 -26.516 29.972 1.00 39.53 242 LYS A CA 1
ATOM 1914 C C . LYS A 1 242 ? -6.684 -27.357 28.674 1.00 39.53 242 LYS A C 1
ATOM 1916 O O . LYS A 1 242 ? -5.660 -27.796 28.175 1.00 39.53 242 LYS A O 1
ATOM 1921 N N . ASN A 1 243 ? -7.879 -27.584 28.120 1.00 37.44 243 ASN A N 1
ATOM 1922 C CA . ASN A 1 243 ? -8.140 -28.514 27.007 1.00 37.44 243 ASN A CA 1
ATOM 1923 C C . ASN A 1 243 ? -8.812 -27.866 25.768 1.00 37.44 243 ASN A C 1
ATOM 1925 O O . ASN A 1 243 ? -9.511 -28.554 25.023 1.00 37.44 243 ASN A O 1
ATOM 1929 N N . LYS A 1 244 ? -8.644 -26.554 25.522 1.00 44.41 244 LYS A N 1
ATOM 1930 C CA . LYS A 1 244 ? -9.282 -25.850 24.378 1.00 44.41 244 LYS A CA 1
ATOM 1931 C C . LYS A 1 244 ? -8.358 -25.291 23.283 1.00 44.41 244 LYS A C 1
ATOM 1933 O O . LYS A 1 244 ? -8.882 -24.759 22.305 1.00 44.41 244 LYS A O 1
ATOM 1938 N N . ASP A 1 245 ? -7.042 -25.502 23.329 1.00 44.38 245 ASP A N 1
ATOM 1939 C CA . ASP A 1 245 ? -6.124 -25.049 22.257 1.00 44.38 245 ASP A CA 1
ATOM 1940 C C . ASP A 1 245 ? -6.450 -25.643 20.867 1.00 44.38 245 ASP A C 1
ATOM 1942 O O . ASP A 1 245 ? -6.206 -25.026 19.826 1.00 44.38 245 ASP A O 1
ATOM 1946 N N . LYS A 1 246 ? -7.117 -26.805 20.842 1.00 40.31 246 LYS A N 1
ATOM 1947 C CA . LYS A 1 246 ? -7.652 -27.432 19.624 1.00 40.31 246 LYS A CA 1
ATOM 1948 C C . LYS A 1 246 ? -8.826 -26.655 18.996 1.00 40.31 246 LYS A C 1
ATOM 1950 O O . LYS A 1 246 ? -8.952 -26.610 17.782 1.00 40.31 246 LYS A O 1
ATOM 1955 N N . PHE A 1 247 ? -9.658 -25.987 19.801 1.00 40.91 247 PHE A N 1
ATOM 1956 C CA . PHE A 1 247 ? -10.795 -25.203 19.295 1.00 40.91 247 PHE A CA 1
ATOM 1957 C C . PHE A 1 247 ? -10.366 -23.864 18.687 1.00 40.91 247 PHE A C 1
ATOM 1959 O O . PHE A 1 247 ? -10.954 -23.428 17.700 1.00 40.91 247 PHE A O 1
ATOM 1966 N N . MET A 1 248 ? -9.344 -23.210 19.247 1.00 42.06 248 MET A N 1
ATOM 1967 C CA . MET A 1 248 ? -8.858 -21.934 18.710 1.00 42.06 248 MET A CA 1
ATOM 1968 C C . MET A 1 248 ? -8.090 -22.129 17.398 1.00 42.06 248 MET A C 1
ATOM 1970 O O . MET A 1 248 ? -8.271 -21.349 16.467 1.00 42.06 248 MET A O 1
ATOM 1974 N N . SER A 1 249 ? -7.310 -23.209 17.281 1.00 46.62 249 SER A N 1
ATOM 1975 C CA . SER A 1 249 ? -6.642 -23.580 16.025 1.00 46.62 249 SER A CA 1
ATOM 1976 C C . SER A 1 249 ? -7.632 -23.940 14.906 1.00 46.62 249 SER A C 1
ATOM 1978 O O . SER A 1 249 ? -7.417 -23.532 13.763 1.00 46.62 249 SER A O 1
ATOM 1980 N N . ASP A 1 250 ? -8.757 -24.595 15.215 1.00 37.50 250 ASP A N 1
ATOM 1981 C CA . ASP A 1 250 ? -9.812 -24.869 14.227 1.00 37.50 250 ASP A CA 1
ATOM 1982 C C . ASP A 1 250 ? -10.695 -23.639 13.900 1.00 37.50 250 ASP A C 1
ATOM 1984 O O . ASP A 1 250 ? -11.143 -23.493 12.761 1.00 37.50 250 ASP A O 1
ATOM 1988 N N . ALA A 1 251 ? -10.895 -22.699 14.834 1.00 43.62 251 ALA A N 1
ATOM 1989 C CA . ALA A 1 251 ? -11.564 -21.419 14.553 1.00 43.62 251 ALA A CA 1
ATOM 1990 C C . ALA A 1 251 ? -10.699 -20.487 13.679 1.00 43.62 251 ALA A C 1
ATOM 1992 O O . ALA A 1 251 ? -11.187 -19.875 12.728 1.00 43.62 251 ALA A O 1
ATOM 1993 N N . ILE A 1 252 ? -9.392 -20.429 13.946 1.00 47.62 252 ILE A N 1
ATOM 1994 C CA . ILE A 1 252 ? -8.409 -19.696 13.136 1.00 47.62 252 ILE A CA 1
ATOM 1995 C C . ILE A 1 252 ? -8.292 -20.305 11.731 1.00 47.62 252 ILE A C 1
ATOM 1997 O O . ILE A 1 252 ? -8.236 -19.565 10.752 1.00 47.62 252 ILE A O 1
ATOM 2001 N N . ARG A 1 253 ? -8.350 -21.639 11.597 1.00 50.00 253 ARG A N 1
ATOM 2002 C CA . ARG A 1 253 ? -8.378 -22.339 10.296 1.00 50.00 253 ARG A CA 1
ATOM 2003 C C . ARG A 1 253 ? -9.543 -21.951 9.380 1.00 50.00 253 ARG A C 1
ATOM 2005 O O . ARG A 1 253 ? -9.450 -22.218 8.185 1.00 50.00 253 ARG A O 1
ATOM 2012 N N . LYS A 1 254 ? -10.618 -21.355 9.907 1.00 58.34 254 LYS A N 1
ATOM 2013 C CA . LYS A 1 254 ? -11.753 -20.863 9.108 1.00 58.34 254 LYS A CA 1
ATOM 2014 C C . LYS A 1 254 ? -11.606 -19.428 8.602 1.00 58.34 254 LYS A C 1
ATOM 2016 O O . LYS A 1 254 ? -12.356 -19.065 7.703 1.00 58.34 254 LYS A O 1
ATOM 2021 N N . HIS A 1 255 ? -10.684 -18.632 9.145 1.00 73.69 255 HIS A N 1
ATOM 2022 C CA . HIS A 1 255 ? -10.533 -17.239 8.723 1.00 73.69 255 HIS A CA 1
ATOM 2023 C C . HIS A 1 255 ? -9.857 -17.170 7.350 1.00 73.69 255 HIS A C 1
ATOM 2025 O O . HIS A 1 255 ? -8.737 -17.657 7.161 1.00 73.69 255 HIS A O 1
ATOM 2031 N N . ARG A 1 256 ? -10.530 -16.540 6.388 1.00 91.88 256 ARG A N 1
ATOM 2032 C CA . ARG A 1 256 ? -9.989 -16.248 5.064 1.00 91.88 256 ARG A CA 1
ATOM 2033 C C . ARG A 1 256 ? -9.040 -15.067 5.178 1.00 91.88 256 ARG A C 1
ATOM 2035 O O . ARG A 1 256 ? -9.465 -13.948 5.458 1.00 91.88 256 ARG A O 1
ATOM 2042 N N . VAL A 1 257 ? -7.755 -15.315 4.934 1.00 95.81 257 VAL A N 1
ATOM 2043 C CA . VAL A 1 257 ? -6.703 -14.294 5.028 1.00 95.81 257 VAL A CA 1
ATOM 2044 C C . VAL A 1 257 ? -5.837 -14.241 3.776 1.00 95.81 257 VAL A C 1
ATOM 2046 O O . VAL A 1 257 ? -5.533 -15.281 3.188 1.00 95.81 257 VAL A O 1
ATOM 2049 N N . ALA A 1 258 ? -5.419 -13.036 3.391 1.00 98.25 258 ALA A N 1
ATOM 2050 C CA . ALA A 1 258 ? -4.576 -12.813 2.220 1.00 98.25 258 ALA A CA 1
ATOM 2051 C C . ALA A 1 258 ? -3.573 -11.671 2.417 1.00 98.25 258 ALA A C 1
ATOM 2053 O O . ALA A 1 258 ? -3.814 -10.718 3.161 1.00 98.25 258 ALA A O 1
ATOM 2054 N N . TYR A 1 259 ? -2.464 -11.746 1.687 1.00 98.81 259 TYR A N 1
ATOM 2055 C CA . TYR A 1 259 ? -1.635 -10.581 1.393 1.00 98.81 259 TYR A CA 1
ATOM 2056 C C . TYR A 1 259 ? -2.342 -9.722 0.346 1.00 98.81 259 TYR A C 1
ATOM 2058 O O . TYR A 1 259 ? -2.932 -10.261 -0.594 1.00 98.81 259 TYR A O 1
ATOM 2066 N N . VAL A 1 260 ? -2.262 -8.400 0.468 1.00 98.75 260 VAL A N 1
ATOM 2067 C CA . VAL A 1 260 ? -2.857 -7.479 -0.507 1.00 98.75 260 VAL A CA 1
ATOM 2068 C C . VAL A 1 260 ? -1.909 -6.333 -0.845 1.00 98.75 260 VAL A C 1
ATOM 2070 O O . VAL A 1 260 ? -1.251 -5.780 0.031 1.00 98.75 260 VAL A O 1
ATOM 2073 N N . THR A 1 261 ? -1.850 -5.965 -2.122 1.00 98.62 261 THR A N 1
ATOM 2074 C CA . THR A 1 261 ? -1.139 -4.773 -2.601 1.00 98.62 261 THR A CA 1
ATOM 2075 C C . THR A 1 261 ? -1.976 -4.033 -3.649 1.00 98.62 261 THR A C 1
ATOM 2077 O O . THR A 1 261 ? -2.988 -4.552 -4.135 1.00 98.62 261 THR A O 1
ATOM 2080 N N . VAL A 1 262 ? -1.588 -2.802 -3.984 1.00 98.31 262 VAL A N 1
ATOM 2081 C CA . VAL A 1 262 ? -2.326 -1.922 -4.903 1.00 98.31 262 VAL A CA 1
ATOM 2082 C C . VAL A 1 262 ? -1.364 -1.319 -5.927 1.00 98.31 262 VAL A C 1
ATOM 2084 O O . VAL A 1 262 ? -0.348 -0.740 -5.557 1.00 98.31 262 VAL A O 1
ATOM 2087 N N . LEU A 1 263 ? -1.710 -1.398 -7.214 1.00 97.69 263 LEU A N 1
ATOM 2088 C CA . LEU A 1 263 ? -1.026 -0.691 -8.299 1.00 97.69 263 LEU A CA 1
ATOM 2089 C C . LEU A 1 263 ? -1.990 0.279 -8.987 1.00 97.69 263 LEU A C 1
ATOM 2091 O O . LEU A 1 263 ? -3.017 -0.125 -9.524 1.00 97.69 263 LEU A O 1
ATOM 2095 N N . HIS A 1 264 ? -1.660 1.567 -9.019 1.00 93.50 264 HIS A N 1
ATOM 2096 C CA . HIS A 1 264 ? -2.475 2.568 -9.707 1.00 93.50 264 HIS A CA 1
ATOM 2097 C C . HIS A 1 264 ? -1.605 3.608 -10.415 1.00 93.50 264 HIS A C 1
ATOM 2099 O O . HIS A 1 264 ? -0.459 3.844 -10.034 1.00 93.50 264 HIS A O 1
ATOM 2105 N N . SER A 1 265 ? -2.166 4.271 -11.426 1.00 87.06 265 SER A N 1
ATOM 2106 C CA . SER A 1 265 ? -1.559 5.379 -12.181 1.00 87.06 265 SER A CA 1
ATOM 2107 C C . SER A 1 265 ? -0.231 5.106 -12.920 1.00 87.06 265 SER A C 1
ATOM 2109 O O . SER A 1 265 ? 0.177 5.965 -13.705 1.00 87.06 265 SER A O 1
ATOM 2111 N N . SER A 1 266 ? 0.482 3.994 -12.688 1.00 86.69 266 SER A N 1
ATOM 2112 C CA . SER A 1 266 ? 1.837 3.782 -13.214 1.00 86.69 266 SER A CA 1
ATOM 2113 C C . SER A 1 266 ? 2.286 2.316 -13.284 1.00 86.69 266 SER A C 1
ATOM 2115 O O . SER A 1 266 ? 2.270 1.584 -12.300 1.00 86.69 266 SER A O 1
ATOM 2117 N N . GLU A 1 267 ? 2.860 1.948 -14.431 1.00 87.38 267 GLU A N 1
ATOM 2118 C CA . GLU A 1 267 ? 3.625 0.710 -14.667 1.00 87.38 267 GLU A CA 1
ATOM 2119 C C . GLU A 1 267 ? 4.906 0.588 -13.814 1.00 87.38 267 GLU A C 1
ATOM 2121 O O . GLU A 1 267 ? 5.478 -0.494 -13.692 1.00 87.38 267 GLU A O 1
ATOM 2126 N N . ALA A 1 268 ? 5.398 1.685 -13.222 1.00 88.62 268 ALA A N 1
ATOM 2127 C CA . ALA A 1 268 ? 6.727 1.733 -12.599 1.00 88.62 268 ALA A CA 1
ATOM 2128 C C . ALA A 1 268 ? 6.921 0.763 -11.417 1.00 88.62 268 ALA A C 1
ATOM 2130 O O . ALA A 1 268 ? 8.064 0.445 -11.090 1.00 88.62 268 ALA A O 1
ATOM 2131 N N . TYR A 1 269 ? 5.832 0.291 -10.806 1.00 95.94 269 TYR A N 1
ATOM 2132 C CA . TYR A 1 269 ? 5.832 -0.603 -9.644 1.00 95.94 269 TYR A CA 1
ATOM 2133 C C . TYR A 1 269 ? 5.507 -2.068 -9.979 1.00 95.94 269 TYR A C 1
ATOM 2135 O O . TYR A 1 269 ? 5.533 -2.908 -9.086 1.00 95.94 269 TYR A O 1
ATOM 2143 N N . VAL A 1 270 ? 5.269 -2.421 -11.251 1.00 95.44 270 VAL A N 1
ATOM 2144 C CA . VAL A 1 270 ? 4.943 -3.807 -11.652 1.00 95.44 270 VAL A CA 1
ATOM 2145 C C . VAL A 1 270 ? 6.052 -4.788 -11.264 1.00 95.44 270 VAL A C 1
ATOM 2147 O O . VAL A 1 270 ? 5.772 -5.829 -10.678 1.00 95.44 270 VAL A O 1
ATOM 2150 N N . CYS A 1 271 ? 7.317 -4.444 -11.522 1.00 94.62 271 CYS A N 1
ATOM 2151 C CA . CYS A 1 271 ? 8.446 -5.281 -11.108 1.00 94.62 271 CYS A CA 1
ATOM 2152 C C . CYS A 1 271 ? 8.566 -5.392 -9.574 1.00 94.62 271 CYS A C 1
ATOM 2154 O O . CYS A 1 271 ? 8.889 -6.462 -9.061 1.00 94.62 271 CYS A O 1
ATOM 2156 N N . GLY A 1 272 ? 8.243 -4.320 -8.843 1.00 98.00 272 GLY A N 1
ATOM 2157 C CA . GLY A 1 272 ? 8.173 -4.326 -7.382 1.00 98.00 272 GLY A CA 1
ATOM 2158 C C . GLY A 1 272 ? 7.108 -5.289 -6.857 1.00 98.00 272 GLY A C 1
ATOM 2159 O O . GLY A 1 272 ? 7.419 -6.173 -6.067 1.00 98.00 272 GLY A O 1
ATOM 2160 N N . ALA A 1 273 ? 5.886 -5.228 -7.392 1.00 98.69 273 ALA A N 1
ATOM 2161 C CA . ALA A 1 273 ? 4.815 -6.155 -7.031 1.00 98.69 273 ALA A CA 1
ATOM 2162 C C . ALA A 1 273 ? 5.127 -7.618 -7.410 1.00 98.69 273 ALA A C 1
ATOM 2164 O O . ALA A 1 273 ? 4.760 -8.534 -6.671 1.00 98.69 273 ALA A O 1
ATOM 2165 N N . ILE A 1 274 ? 5.830 -7.870 -8.524 1.00 98.38 274 ILE A N 1
ATOM 2166 C CA . ILE A 1 274 ? 6.354 -9.211 -8.847 1.00 98.38 274 ILE A CA 1
ATOM 2167 C C . ILE A 1 274 ? 7.363 -9.651 -7.774 1.00 98.38 274 ILE A C 1
ATOM 2169 O O . ILE A 1 274 ? 7.237 -10.756 -7.248 1.00 98.38 274 ILE A O 1
ATOM 2173 N N . ALA A 1 275 ? 8.316 -8.794 -7.396 1.00 98.62 275 ALA A N 1
ATOM 2174 C CA . ALA A 1 275 ? 9.286 -9.091 -6.341 1.00 98.62 275 ALA A CA 1
ATOM 2175 C C . ALA A 1 275 ? 8.635 -9.338 -4.975 1.00 98.62 275 ALA A C 1
ATOM 2177 O O . ALA A 1 275 ? 9.007 -10.295 -4.298 1.00 98.62 275 ALA A O 1
ATOM 2178 N N . LEU A 1 276 ? 7.612 -8.564 -4.612 1.00 98.81 276 LEU A N 1
ATOM 2179 C CA . LEU A 1 276 ? 6.827 -8.761 -3.399 1.00 98.81 276 LEU A CA 1
ATOM 2180 C C . LEU A 1 276 ? 6.182 -10.157 -3.378 1.00 98.81 276 LEU A C 1
ATOM 2182 O O . LEU A 1 276 ? 6.460 -10.929 -2.461 1.00 98.81 276 LEU A O 1
ATOM 2186 N N . ALA A 1 277 ? 5.415 -10.538 -4.407 1.00 98.75 277 ALA A N 1
ATOM 2187 C CA . ALA A 1 277 ? 4.815 -11.878 -4.494 1.00 98.75 277 ALA A CA 1
ATOM 2188 C C . ALA A 1 277 ? 5.859 -13.001 -4.437 1.00 98.75 277 ALA A C 1
ATOM 2190 O O . ALA A 1 277 ? 5.678 -13.994 -3.730 1.00 98.75 277 ALA A O 1
ATOM 2191 N N . GLN A 1 278 ? 6.971 -12.841 -5.154 1.00 98.50 278 GLN A N 1
ATOM 2192 C CA . GLN A 1 278 ? 8.042 -13.832 -5.161 1.00 98.50 278 GLN A CA 1
ATOM 2193 C C . GLN A 1 278 ? 8.722 -13.938 -3.791 1.00 98.50 278 GLN A C 1
ATOM 2195 O O . GLN A 1 278 ? 8.968 -15.051 -3.339 1.00 98.50 278 GLN A O 1
ATOM 2200 N N . SER A 1 279 ? 8.932 -12.830 -3.076 1.00 98.69 279 SER A N 1
ATOM 2201 C CA . SER A 1 279 ? 9.466 -12.836 -1.707 1.00 98.69 279 SER A CA 1
ATOM 2202 C C . SER A 1 279 ? 8.508 -13.504 -0.704 1.00 98.69 279 SER A C 1
ATOM 2204 O O . SER A 1 279 ? 8.929 -14.364 0.070 1.00 98.69 279 SER A O 1
ATOM 2206 N N . ILE A 1 280 ? 7.196 -13.236 -0.798 1.00 98.75 280 ILE A N 1
ATOM 2207 C CA . ILE A 1 280 ? 6.156 -13.902 0.008 1.00 98.75 280 ILE A CA 1
ATOM 2208 C C . ILE A 1 280 ? 6.203 -15.422 -0.212 1.00 98.75 280 ILE A C 1
ATOM 2210 O O . ILE A 1 280 ? 6.244 -16.187 0.757 1.00 98.75 280 ILE A O 1
ATOM 2214 N N . ARG A 1 281 ? 6.262 -15.880 -1.470 1.00 97.81 281 ARG A N 1
ATOM 2215 C CA . ARG A 1 281 ? 6.351 -17.314 -1.801 1.00 97.81 281 ARG A CA 1
ATOM 2216 C C . ARG A 1 281 ? 7.681 -17.937 -1.369 1.00 97.81 281 ARG A C 1
ATOM 2218 O O . ARG A 1 281 ? 7.667 -19.015 -0.779 1.00 97.81 281 ARG A O 1
ATOM 2225 N N . GLN A 1 282 ? 8.806 -17.254 -1.578 1.00 97.12 282 GLN A N 1
ATOM 2226 C CA . GLN A 1 282 ? 10.137 -17.711 -1.154 1.00 97.12 282 GLN A CA 1
ATOM 2227 C C . GLN A 1 282 ? 10.279 -17.795 0.377 1.00 97.12 282 GLN A C 1
ATOM 2229 O O . GLN A 1 282 ? 11.026 -18.641 0.859 1.00 97.12 282 GLN A O 1
ATOM 2234 N N . SER A 1 283 ? 9.518 -17.006 1.148 1.00 96.94 283 SER A N 1
ATOM 2235 C CA . SER A 1 283 ? 9.429 -17.140 2.614 1.00 96.94 283 SER A CA 1
ATOM 2236 C C . SER A 1 283 ? 8.672 -18.398 3.087 1.00 96.94 283 SER A C 1
ATOM 2238 O O . SER A 1 283 ? 8.601 -18.674 4.284 1.00 96.94 283 SER A O 1
ATOM 2240 N N . GLY A 1 284 ? 8.076 -19.168 2.167 1.00 96.88 284 GLY A N 1
ATOM 2241 C CA . GLY A 1 284 ? 7.259 -20.340 2.482 1.00 96.88 284 GLY A CA 1
ATOM 2242 C C . GLY A 1 284 ? 5.816 -20.008 2.875 1.00 96.88 284 GLY A C 1
ATOM 2243 O O . GLY A 1 284 ? 5.165 -20.809 3.555 1.00 96.88 284 GLY A O 1
ATOM 2244 N N . SER A 1 285 ? 5.292 -18.835 2.498 1.00 96.81 285 SER A N 1
ATOM 2245 C CA . SER A 1 285 ? 3.869 -18.524 2.672 1.00 96.81 285 SER A CA 1
ATOM 2246 C C . SER A 1 285 ? 3.008 -19.124 1.558 1.00 96.81 285 SER A C 1
ATOM 2248 O O . SER A 1 285 ? 3.253 -18.923 0.365 1.00 96.81 285 SER A O 1
ATOM 2250 N N . ASN A 1 286 ? 1.949 -19.828 1.959 1.00 95.44 286 ASN A N 1
ATOM 2251 C CA . ASN A 1 286 ? 0.940 -20.419 1.078 1.00 95.44 286 ASN A CA 1
ATOM 2252 C C . ASN A 1 286 ? -0.403 -19.668 1.118 1.00 95.44 286 ASN A C 1
ATOM 2254 O O . ASN A 1 286 ? -1.394 -20.184 0.612 1.00 95.44 286 ASN A O 1
ATOM 2258 N N . LYS A 1 287 ? -0.452 -18.473 1.722 1.00 95.88 287 LYS A N 1
ATOM 2259 C CA . LYS A 1 287 ? -1.671 -17.653 1.788 1.00 95.88 287 LYS A CA 1
ATOM 2260 C C . LYS A 1 287 ? -2.071 -17.112 0.416 1.00 95.88 287 LYS A C 1
ATOM 2262 O O . LYS A 1 287 ? -1.254 -17.068 -0.513 1.00 95.88 287 LYS A O 1
ATOM 2267 N N . ASP A 1 288 ? -3.317 -16.673 0.308 1.00 97.81 288 ASP A N 1
ATOM 2268 C CA . ASP A 1 288 ? -3.802 -15.969 -0.875 1.00 97.81 288 ASP A CA 1
ATOM 2269 C C . ASP A 1 288 ? -3.064 -14.630 -1.037 1.00 97.81 288 ASP A C 1
ATOM 2271 O O . ASP A 1 288 ? -2.589 -14.033 -0.067 1.00 97.81 288 ASP A O 1
ATOM 2275 N N . MET A 1 289 ? -2.935 -14.172 -2.282 1.00 98.62 289 MET A N 1
ATOM 2276 C CA . MET A 1 289 ? -2.275 -12.913 -2.633 1.00 98.62 289 MET A CA 1
ATOM 2277 C C . MET A 1 289 ? -3.173 -12.155 -3.609 1.00 98.62 289 MET A C 1
ATOM 2279 O O . MET A 1 289 ? -3.516 -12.686 -4.664 1.00 98.62 289 MET A O 1
ATOM 2283 N N . ILE A 1 290 ? -3.566 -10.930 -3.268 1.00 98.75 290 ILE A N 1
ATOM 2284 C CA . ILE A 1 290 ? -4.524 -10.113 -4.023 1.00 98.75 290 ILE A CA 1
ATOM 2285 C C . ILE A 1 290 ? -3.842 -8.829 -4.485 1.00 98.75 290 ILE A C 1
ATOM 2287 O O . ILE A 1 290 ? -3.216 -8.134 -3.690 1.00 98.75 290 ILE A O 1
ATOM 2291 N N . LEU A 1 291 ? -3.987 -8.485 -5.761 1.00 98.81 291 LEU A N 1
ATOM 2292 C CA . LEU A 1 291 ? -3.488 -7.224 -6.295 1.00 98.81 291 LEU A CA 1
ATOM 2293 C C . LEU A 1 291 ? -4.646 -6.429 -6.881 1.00 98.81 291 LEU A C 1
ATOM 2295 O O . LEU A 1 291 ? -5.257 -6.836 -7.872 1.00 98.81 291 LEU A O 1
ATOM 2299 N N . LEU A 1 292 ? -4.935 -5.286 -6.263 1.00 98.81 292 LEU A N 1
ATOM 2300 C CA . LEU A 1 292 ? -5.890 -4.327 -6.804 1.00 98.81 292 LEU A CA 1
ATOM 2301 C C . LEU A 1 292 ? -5.166 -3.475 -7.851 1.00 98.81 292 LEU A C 1
ATOM 2303 O O . LEU A 1 292 ? -4.114 -2.911 -7.551 1.00 98.81 292 LEU A O 1
ATOM 2307 N N . HIS A 1 293 ? -5.700 -3.373 -9.065 1.00 98.12 293 HIS A N 1
ATOM 2308 C CA . HIS A 1 293 ? -5.114 -2.542 -10.117 1.00 98.12 293 HIS A CA 1
ATOM 2309 C C . HIS A 1 293 ? -6.145 -1.660 -10.810 1.00 98.12 293 HIS A C 1
ATOM 2311 O O . HIS A 1 293 ? -7.316 -2.014 -10.900 1.00 98.12 293 HIS A O 1
ATOM 2317 N N . ASP A 1 294 ? -5.711 -0.529 -11.356 1.00 95.56 294 ASP A N 1
ATOM 2318 C CA . ASP A 1 294 ? -6.534 0.279 -12.256 1.00 95.56 294 ASP A CA 1
ATOM 2319 C C . ASP A 1 294 ? -6.308 -0.091 -13.740 1.00 95.56 294 ASP A C 1
ATOM 2321 O O . ASP A 1 294 ? -5.647 -1.078 -14.080 1.00 95.56 294 ASP A O 1
ATOM 2325 N N . ARG A 1 295 ? -6.860 0.723 -14.649 1.00 89.31 295 ARG A N 1
ATOM 2326 C CA . ARG A 1 295 ? -6.691 0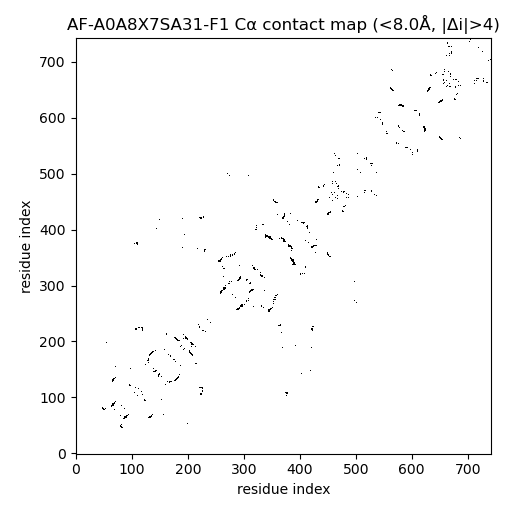.589 -16.108 1.00 89.31 295 ARG A CA 1
ATOM 2327 C C . ARG A 1 295 ? -5.363 1.150 -16.645 1.00 89.31 295 ARG A C 1
ATOM 2329 O O . ARG A 1 295 ? -5.166 1.141 -17.856 1.00 89.31 295 ARG A O 1
ATOM 2336 N N . SER A 1 296 ? -4.471 1.671 -15.794 1.00 86.00 296 SER A N 1
ATOM 2337 C CA . SER A 1 296 ? -3.143 2.142 -16.224 1.00 86.00 296 SER A CA 1
ATOM 2338 C C . SER A 1 296 ? -2.140 0.997 -16.397 1.00 86.00 296 SER A C 1
ATOM 2340 O O . SER A 1 296 ? -1.141 1.167 -17.097 1.00 86.00 296 SER A O 1
ATOM 2342 N N . ILE A 1 297 ? -2.423 -0.167 -15.801 1.00 87.25 297 ILE A N 1
ATOM 2343 C CA . ILE A 1 297 ? -1.612 -1.380 -15.922 1.00 87.25 297 ILE A CA 1
ATOM 2344 C C . ILE A 1 297 ? -2.010 -2.147 -17.189 1.00 87.25 297 ILE A C 1
ATOM 2346 O O . ILE A 1 297 ? -3.163 -2.529 -17.387 1.00 87.25 297 ILE A O 1
ATOM 2350 N N . THR A 1 298 ? -1.035 -2.368 -18.065 1.00 79.06 298 THR A N 1
ATOM 2351 C CA . THR A 1 298 ? -1.189 -3.010 -19.372 1.00 79.06 298 THR A CA 1
ATOM 2352 C C . THR A 1 298 ? -1.429 -4.514 -19.260 1.00 79.06 298 THR A C 1
ATOM 2354 O O . THR A 1 298 ? -0.892 -5.180 -18.376 1.00 79.06 298 THR A O 1
ATOM 2357 N N . ASN A 1 299 ? -2.142 -5.094 -20.234 1.00 75.44 299 ASN A N 1
ATOM 2358 C CA . ASN A 1 299 ? -2.393 -6.543 -20.299 1.00 75.44 299 ASN A CA 1
ATOM 2359 C C . ASN A 1 299 ? -1.111 -7.386 -20.197 1.00 75.44 299 ASN A C 1
ATOM 2361 O O . ASN A 1 299 ? -1.120 -8.441 -19.568 1.00 75.44 299 ASN A O 1
ATOM 2365 N N . ARG A 1 300 ? 0.010 -6.912 -20.765 1.00 77.69 300 ARG A N 1
ATOM 2366 C CA . ARG A 1 300 ? 1.319 -7.564 -20.614 1.00 77.69 300 ARG A CA 1
ATOM 2367 C C . ARG A 1 300 ? 1.706 -7.658 -19.137 1.00 77.69 300 ARG A C 1
ATOM 2369 O O . ARG A 1 300 ? 2.028 -8.746 -18.669 1.00 77.69 300 ARG A O 1
ATOM 2376 N N . SER A 1 301 ? 1.669 -6.543 -18.418 1.00 81.69 301 SER A N 1
ATOM 2377 C CA . SER A 1 301 ? 2.002 -6.492 -16.996 1.00 81.69 301 SER A CA 1
ATOM 2378 C C . SER A 1 301 ? 1.018 -7.290 -16.139 1.00 81.69 301 SER A C 1
ATOM 2380 O O . SER A 1 301 ? 1.459 -7.997 -15.238 1.00 81.69 301 SER A O 1
ATOM 2382 N N . LEU A 1 302 ? -0.279 -7.301 -16.471 1.00 80.88 302 LEU A N 1
ATOM 2383 C CA . LEU A 1 302 ? -1.269 -8.166 -15.812 1.00 80.88 302 LEU A CA 1
ATOM 2384 C C . LEU A 1 302 ? -0.919 -9.661 -15.956 1.00 80.88 302 LEU A C 1
ATOM 2386 O O . LEU A 1 302 ? -0.928 -10.379 -14.960 1.00 80.88 302 LEU A O 1
ATOM 2390 N N . ILE A 1 303 ? -0.511 -10.129 -17.143 1.00 79.50 303 ILE A N 1
ATOM 2391 C CA . ILE A 1 303 ? -0.036 -11.517 -17.329 1.00 79.50 303 ILE A CA 1
ATOM 2392 C C . ILE A 1 303 ? 1.171 -11.808 -16.421 1.00 79.50 303 ILE A C 1
ATOM 2394 O O . ILE A 1 303 ? 1.215 -12.859 -15.782 1.00 79.50 303 ILE A O 1
ATOM 2398 N N . GLY A 1 304 ? 2.126 -10.877 -16.315 1.00 81.06 304 GLY A N 1
ATOM 2399 C CA . GLY A 1 304 ? 3.294 -11.019 -15.437 1.00 81.06 304 GLY A CA 1
ATOM 2400 C C . GLY A 1 304 ? 2.935 -11.081 -13.949 1.00 81.06 304 GLY A C 1
ATOM 2401 O O . GLY A 1 304 ? 3.438 -11.941 -13.231 1.00 81.06 304 GLY A O 1
ATOM 2402 N N . LEU A 1 305 ? 2.019 -10.223 -13.493 1.00 95.00 305 LEU A N 1
ATOM 2403 C CA . LEU A 1 305 ? 1.543 -10.194 -12.107 1.00 95.00 305 LEU A CA 1
ATOM 2404 C C . LEU A 1 305 ? 0.752 -11.461 -11.749 1.00 95.00 305 LEU A C 1
ATOM 2406 O O . LEU A 1 305 ? 0.983 -12.047 -10.693 1.00 95.00 305 LEU A O 1
ATOM 2410 N N . SER A 1 306 ? -0.121 -11.932 -12.645 1.00 89.88 306 SER A N 1
ATOM 2411 C CA . SER A 1 306 ? -0.834 -13.202 -12.464 1.00 89.88 306 SER A CA 1
ATOM 2412 C C . SER A 1 306 ? 0.136 -14.390 -12.424 1.00 89.88 306 SER A C 1
ATOM 2414 O O . SER A 1 306 ? 0.060 -15.207 -11.508 1.00 89.88 306 SER A O 1
ATOM 2416 N N . SER A 1 307 ? 1.126 -14.424 -13.325 1.00 86.38 307 SER A N 1
ATOM 2417 C CA . SER A 1 307 ? 2.183 -15.452 -13.346 1.00 86.38 307 SER A CA 1
ATOM 2418 C C . SER A 1 307 ? 3.062 -15.434 -12.087 1.00 86.38 307 SER A C 1
ATOM 2420 O O . SER A 1 307 ? 3.592 -16.468 -11.691 1.00 86.38 307 SER A O 1
ATOM 2422 N N . ALA A 1 308 ? 3.213 -14.277 -11.430 1.00 94.62 308 ALA A N 1
ATOM 2423 C CA . ALA A 1 308 ? 3.915 -14.160 -10.151 1.00 94.62 308 ALA A CA 1
ATOM 2424 C C . ALA A 1 308 ? 3.099 -14.701 -8.957 1.00 94.62 308 ALA A C 1
ATOM 2426 O O . ALA A 1 308 ? 3.658 -14.864 -7.870 1.00 94.62 308 ALA A O 1
ATOM 2427 N N . GLY A 1 309 ? 1.807 -14.992 -9.156 1.00 96.25 309 GLY A N 1
ATOM 2428 C CA . GLY A 1 309 ? 0.897 -15.569 -8.165 1.00 96.25 309 GLY A CA 1
ATOM 2429 C C . GLY A 1 309 ? -0.169 -14.616 -7.612 1.00 96.25 309 GLY A C 1
ATOM 2430 O O . GLY A 1 309 ? -0.817 -14.977 -6.630 1.00 96.25 309 GLY A O 1
ATOM 2431 N N . TRP A 1 310 ? -0.353 -13.420 -8.187 1.00 98.62 310 TRP A N 1
ATOM 2432 C CA . TRP A 1 310 ? -1.395 -12.478 -7.755 1.00 98.62 310 TRP A CA 1
ATOM 2433 C C . TRP A 1 310 ? -2.781 -12.818 -8.330 1.00 98.62 310 TRP A C 1
ATOM 2435 O O . TRP A 1 310 ? -2.949 -12.979 -9.539 1.00 98.62 310 TRP A O 1
ATOM 2445 N N . ASN A 1 311 ? -3.804 -12.815 -7.472 1.00 98.31 311 ASN A N 1
ATOM 2446 C CA . ASN A 1 311 ? -5.212 -12.730 -7.861 1.00 98.31 311 ASN A CA 1
ATOM 2447 C C . ASN A 1 311 ? -5.546 -11.260 -8.171 1.00 98.31 311 ASN A C 1
ATOM 2449 O O . ASN A 1 311 ? -5.561 -10.416 -7.273 1.00 98.31 311 ASN A O 1
ATOM 2453 N N . LEU A 1 312 ? -5.755 -10.948 -9.450 1.00 98.12 312 LEU A N 1
ATOM 2454 C CA . LEU A 1 312 ? -5.909 -9.578 -9.942 1.00 98.12 312 LEU A CA 1
ATOM 2455 C C . LEU A 1 312 ? -7.353 -9.093 -9.815 1.00 98.12 312 LEU A C 1
ATOM 2457 O O . LEU A 1 312 ? -8.279 -9.786 -10.236 1.00 98.12 312 LEU A O 1
ATOM 2461 N N . ARG A 1 313 ? -7.548 -7.879 -9.293 1.00 98.19 313 ARG A N 1
ATOM 2462 C CA . ARG A 1 313 ? -8.859 -7.222 -9.203 1.00 98.19 313 ARG A CA 1
ATOM 2463 C C . ARG A 1 313 ? -8.796 -5.820 -9.795 1.00 98.19 313 ARG A C 1
ATOM 2465 O O . ARG A 1 313 ? -8.067 -4.968 -9.291 1.00 98.19 313 ARG A O 1
ATOM 2472 N N . LEU A 1 314 ? -9.597 -5.573 -10.828 1.00 97.50 314 LEU A N 1
ATOM 2473 C CA . LEU A 1 314 ? -9.759 -4.236 -11.389 1.00 97.50 314 LEU A CA 1
ATOM 2474 C C . LEU A 1 314 ? -10.526 -3.343 -10.399 1.00 97.50 314 LEU A C 1
ATOM 2476 O O . LEU A 1 314 ? -11.595 -3.721 -9.923 1.00 97.50 314 LEU A O 1
ATOM 2480 N N . ILE A 1 315 ? -9.995 -2.154 -10.129 1.00 97.38 315 ILE A N 1
ATOM 2481 C CA . ILE A 1 315 ? -10.599 -1.117 -9.290 1.00 97.38 315 ILE A CA 1
ATOM 2482 C C . ILE A 1 315 ? -10.683 0.219 -10.032 1.00 97.38 315 ILE A C 1
ATOM 2484 O O . ILE A 1 315 ? -9.807 0.579 -10.821 1.00 97.38 315 ILE A O 1
ATOM 2488 N N . ASP A 1 316 ? -11.711 1.004 -9.715 1.00 95.94 316 ASP A N 1
ATOM 2489 C CA . ASP A 1 316 ? -11.750 2.415 -10.093 1.00 95.94 316 ASP A CA 1
ATOM 2490 C C . ASP A 1 316 ? -10.906 3.232 -9.112 1.00 95.94 316 ASP A C 1
ATOM 2492 O O . ASP A 1 316 ? -11.111 3.166 -7.891 1.00 95.94 316 ASP A O 1
ATOM 2496 N N . ARG A 1 317 ? -9.969 4.027 -9.641 1.00 95.12 317 ARG A N 1
ATOM 2497 C CA . ARG A 1 317 ? -9.125 4.912 -8.829 1.00 95.12 317 ARG A CA 1
ATOM 2498 C C . ARG A 1 317 ? -9.961 5.874 -7.986 1.00 95.12 317 ARG A C 1
ATOM 2500 O O . ARG A 1 317 ? -10.999 6.365 -8.425 1.00 95.12 317 ARG A O 1
ATOM 2507 N N . ILE A 1 318 ? -9.453 6.198 -6.803 1.00 95.44 318 ILE A N 1
ATOM 2508 C CA . ILE A 1 318 ? -10.012 7.233 -5.932 1.00 95.44 318 ILE A CA 1
ATOM 2509 C C . ILE A 1 318 ? -9.059 8.425 -5.971 1.00 95.44 318 ILE A C 1
ATOM 2511 O O . ILE A 1 318 ? -7.870 8.278 -5.685 1.00 95.44 318 ILE A O 1
ATOM 2515 N N . ARG A 1 319 ? -9.581 9.597 -6.345 1.00 93.56 319 ARG A N 1
ATOM 2516 C CA . ARG A 1 319 ? -8.824 10.849 -6.296 1.00 93.56 319 ARG A CA 1
ATOM 2517 C C . ARG A 1 319 ? -8.765 11.347 -4.853 1.00 93.56 319 ARG A C 1
ATOM 2519 O O . ARG A 1 319 ? -9.810 11.492 -4.224 1.00 93.56 319 ARG A O 1
ATOM 2526 N N . SER A 1 320 ? -7.571 11.649 -4.364 1.00 93.50 320 SER A N 1
ATOM 2527 C CA . SER A 1 320 ? -7.334 12.337 -3.094 1.00 93.50 320 SER A CA 1
ATOM 2528 C C . SER A 1 320 ? -7.949 13.750 -3.179 1.00 93.50 320 SER A C 1
ATOM 2530 O O . SER A 1 320 ? -7.491 14.541 -4.009 1.00 93.50 320 SER A O 1
ATOM 2532 N N . PRO A 1 321 ? -9.000 14.103 -2.406 1.00 90.62 321 PRO A N 1
ATOM 2533 C CA . PRO A 1 321 ? -9.783 15.320 -2.665 1.00 90.62 321 PRO A CA 1
ATOM 2534 C C . PRO A 1 321 ? -8.978 16.620 -2.575 1.00 90.62 321 PRO A C 1
ATOM 2536 O O . PRO A 1 321 ? -9.137 17.488 -3.431 1.00 90.62 321 PRO A O 1
ATOM 2539 N N . PHE A 1 322 ? -8.068 16.704 -1.602 1.00 88.69 322 PHE A N 1
ATOM 2540 C CA . PHE A 1 322 ? -7.218 17.871 -1.337 1.00 88.69 322 PHE A CA 1
ATOM 2541 C C . PHE A 1 322 ? -5.920 17.909 -2.161 1.00 88.69 322 PHE A C 1
ATOM 2543 O O . PHE A 1 322 ? -5.182 18.885 -2.097 1.00 88.69 322 PHE A O 1
ATOM 2550 N N . ALA A 1 323 ? -5.614 16.867 -2.940 1.00 88.50 323 ALA A N 1
ATOM 2551 C CA . ALA A 1 323 ? -4.367 16.823 -3.694 1.00 88.50 323 ALA A CA 1
ATOM 2552 C C . ALA A 1 323 ? -4.398 17.751 -4.916 1.00 88.50 323 ALA A C 1
ATOM 2554 O O . ALA A 1 323 ? -5.390 17.807 -5.658 1.00 88.50 323 ALA A O 1
ATOM 2555 N N . GLU A 1 324 ? -3.266 18.405 -5.180 1.00 87.69 324 GLU A N 1
ATOM 2556 C CA . GLU A 1 324 ? -3.034 19.126 -6.428 1.00 87.69 324 GLU A CA 1
ATOM 2557 C C . GLU A 1 324 ? -3.189 18.194 -7.635 1.00 87.69 324 GLU A C 1
ATOM 2559 O O . GLU A 1 324 ? -2.882 16.996 -7.588 1.00 87.69 324 GLU A O 1
ATOM 2564 N N . LYS A 1 325 ? -3.689 18.748 -8.737 1.00 87.25 325 LYS A N 1
ATOM 2565 C CA . LYS A 1 325 ? -3.887 18.002 -9.977 1.00 87.25 325 LYS A CA 1
ATOM 2566 C C . LYS A 1 325 ? -2.543 17.585 -10.578 1.00 87.25 325 LYS A C 1
ATOM 2568 O O . LYS A 1 325 ? -1.602 18.369 -10.561 1.00 87.25 325 LYS A O 1
ATOM 2573 N N . ASP A 1 326 ? -2.472 16.368 -11.122 1.00 84.88 326 ASP A N 1
ATOM 2574 C CA . ASP A 1 326 ? -1.263 15.796 -11.728 1.00 84.88 326 ASP A CA 1
ATOM 2575 C C . ASP A 1 326 ? -0.081 15.616 -10.728 1.00 84.88 326 ASP A C 1
ATOM 2577 O O . ASP A 1 326 ? 1.036 15.281 -11.131 1.00 84.88 326 ASP A O 1
ATOM 2581 N N . SER A 1 327 ? -0.324 15.778 -9.416 1.00 87.31 327 SER A N 1
ATOM 2582 C CA . SER A 1 327 ? 0.649 15.515 -8.345 1.00 87.31 327 SER A CA 1
ATOM 2583 C C . SER A 1 327 ? 0.839 14.016 -8.075 1.00 87.31 327 SER A C 1
ATOM 2585 O O . SER A 1 327 ? -0.024 13.191 -8.384 1.00 87.31 327 SER A O 1
ATOM 2587 N N . TYR A 1 328 ? 1.961 13.648 -7.440 1.00 82.75 328 TYR A N 1
ATOM 2588 C CA . TYR A 1 328 ? 2.248 12.256 -7.055 1.00 82.75 328 TYR A CA 1
ATOM 2589 C C . TYR A 1 328 ? 1.134 11.651 -6.178 1.00 82.75 328 TYR A C 1
ATOM 2591 O O . TYR A 1 328 ? 0.729 10.508 -6.401 1.00 82.75 328 TYR A O 1
ATOM 2599 N N . ASN A 1 329 ? 0.572 12.449 -5.263 1.00 88.19 329 ASN A N 1
ATOM 2600 C CA . ASN A 1 329 ? -0.429 11.995 -4.299 1.00 88.19 329 ASN A CA 1
ATOM 2601 C C . ASN A 1 329 ? -1.874 11.993 -4.828 1.00 88.19 329 ASN A C 1
ATOM 2603 O O . ASN A 1 329 ? -2.772 11.523 -4.125 1.00 88.19 329 ASN A O 1
ATOM 2607 N N . GLU A 1 330 ? -2.130 12.476 -6.054 1.00 92.12 330 GLU A N 1
ATOM 2608 C CA . GLU A 1 330 ? -3.491 12.693 -6.579 1.00 92.12 330 GLU A CA 1
ATOM 2609 C C . GLU A 1 330 ? -4.384 11.443 -6.514 1.00 92.12 330 GLU A C 1
ATOM 2611 O O . GLU A 1 330 ? -5.597 11.560 -6.358 1.00 92.12 330 GLU A O 1
ATOM 2616 N N . TRP A 1 331 ? -3.800 10.248 -6.601 1.00 94.12 331 TRP A N 1
ATOM 2617 C CA . TRP A 1 331 ? -4.541 8.987 -6.705 1.00 94.12 331 TRP A CA 1
ATOM 2618 C C . TRP A 1 331 ? -4.282 8.002 -5.558 1.00 94.12 331 TRP A C 1
ATOM 2620 O O . TRP A 1 331 ? -4.812 6.890 -5.598 1.00 94.12 331 TRP A O 1
ATOM 2630 N N . ASN A 1 332 ? -3.503 8.385 -4.536 1.00 94.12 332 ASN A N 1
ATOM 2631 C CA . ASN A 1 332 ? -3.119 7.485 -3.440 1.00 94.12 332 ASN A CA 1
ATOM 2632 C C . ASN A 1 332 ? -4.307 6.952 -2.633 1.00 94.12 332 ASN A C 1
ATOM 2634 O O . ASN A 1 332 ? -4.262 5.816 -2.162 1.00 94.12 332 ASN A O 1
ATOM 2638 N N . TYR A 1 333 ? -5.411 7.700 -2.538 1.00 96.31 333 TYR A N 1
ATOM 2639 C CA . TYR A 1 333 ? -6.623 7.218 -1.863 1.00 96.31 333 TYR A CA 1
ATOM 2640 C C . TYR A 1 333 ? -7.218 5.965 -2.533 1.00 96.31 333 TYR A C 1
ATOM 2642 O O . TYR A 1 333 ? -8.065 5.300 -1.944 1.00 96.31 333 TYR A O 1
ATOM 2650 N N . SER A 1 334 ? -6.736 5.557 -3.715 1.00 96.94 334 SER A N 1
ATOM 2651 C CA . SER A 1 334 ? -7.014 4.229 -4.282 1.00 96.94 334 SER A CA 1
ATOM 2652 C C . SER A 1 334 ? -6.608 3.080 -3.340 1.00 96.94 334 SER A C 1
ATOM 2654 O O . SER A 1 334 ? -7.234 2.023 -3.402 1.00 96.94 334 SER A O 1
ATOM 2656 N N . LYS A 1 335 ? -5.655 3.284 -2.408 1.00 97.62 335 LYS A N 1
ATOM 2657 C CA . LYS A 1 335 ? -5.324 2.325 -1.332 1.00 97.62 335 LYS A CA 1
ATOM 2658 C C . LYS A 1 335 ? -6.539 1.999 -0.445 1.00 97.62 335 LYS A C 1
ATOM 2660 O O . LYS A 1 335 ? -6.678 0.868 0.011 1.00 97.62 335 LYS A O 1
ATOM 2665 N N . LEU A 1 336 ? -7.499 2.921 -0.289 1.00 97.75 336 LEU A N 1
ATOM 2666 C CA . LEU A 1 336 ? -8.727 2.692 0.490 1.00 97.75 336 LEU A CA 1
ATOM 2667 C C . LEU A 1 336 ? -9.611 1.566 -0.080 1.00 97.75 336 LEU A C 1
ATOM 2669 O O . LEU A 1 336 ? -10.398 0.977 0.661 1.00 97.75 336 LEU A O 1
ATOM 2673 N N . ARG A 1 337 ? -9.457 1.204 -1.365 1.00 98.06 337 ARG A N 1
ATOM 2674 C CA . ARG A 1 337 ? -10.167 0.069 -1.991 1.00 98.06 337 ARG A CA 1
ATOM 2675 C C . ARG A 1 337 ? -9.898 -1.272 -1.302 1.00 98.06 337 ARG A C 1
ATOM 2677 O O . ARG A 1 337 ? -10.716 -2.177 -1.432 1.00 98.06 337 ARG A O 1
ATOM 2684 N N . VAL A 1 338 ? -8.815 -1.392 -0.531 1.00 98.38 338 VAL A N 1
ATOM 2685 C CA . VAL A 1 338 ? -8.495 -2.584 0.271 1.00 98.38 338 VAL A CA 1
ATOM 2686 C C . VAL A 1 338 ? -9.636 -2.959 1.230 1.00 98.38 338 VAL A C 1
ATOM 2688 O O . VAL A 1 338 ? -9.936 -4.142 1.379 1.00 98.38 338 VAL A O 1
ATOM 2691 N N . TRP A 1 339 ? -10.363 -1.986 1.794 1.00 98.19 339 TRP A N 1
ATOM 2692 C CA . TRP A 1 339 ? -11.517 -2.267 2.663 1.00 98.19 339 TRP A CA 1
ATOM 2693 C C . TRP A 1 339 ? -12.741 -2.842 1.935 1.00 98.19 339 TRP A C 1
ATOM 2695 O O . TRP A 1 339 ? -13.660 -3.316 2.598 1.00 98.19 339 TRP A O 1
ATOM 2705 N N . GLN A 1 340 ? -12.767 -2.847 0.598 1.00 97.88 340 GLN A N 1
ATOM 2706 C CA . GLN A 1 340 ? -13.847 -3.456 -0.191 1.00 97.88 340 GLN A CA 1
ATOM 2707 C C . GLN A 1 340 ? -13.623 -4.941 -0.509 1.00 97.88 340 GLN A C 1
ATOM 2709 O O . GLN A 1 340 ? -14.493 -5.568 -1.109 1.00 97.88 340 GLN A O 1
ATOM 2714 N N . VAL A 1 341 ? -12.482 -5.515 -0.122 1.00 97.88 341 VAL A N 1
ATOM 2715 C CA . VAL A 1 341 ? -12.122 -6.919 -0.384 1.00 97.88 341 VAL A CA 1
ATOM 2716 C C . VAL A 1 341 ? -12.749 -7.820 0.697 1.00 97.88 341 VAL A C 1
ATOM 2718 O O . VAL A 1 341 ? -12.073 -8.493 1.472 1.00 97.88 341 VAL A O 1
ATOM 2721 N N . THR A 1 342 ? -14.078 -7.739 0.815 1.00 96.31 342 THR A N 1
ATOM 2722 C CA . THR A 1 342 ? -14.871 -8.269 1.939 1.00 96.31 342 THR A CA 1
ATOM 2723 C C . THR A 1 342 ? -15.109 -9.775 1.899 1.00 96.31 342 THR A C 1
ATOM 2725 O O . THR A 1 342 ? -15.795 -10.304 2.766 1.00 96.31 342 THR A O 1
ATOM 2728 N N . GLU A 1 343 ? -14.573 -10.494 0.912 1.00 95.06 343 GLU A N 1
ATOM 2729 C CA . GLU A 1 343 ? -14.559 -11.957 0.931 1.00 95.06 343 GLU A CA 1
ATOM 2730 C C . GLU A 1 343 ? -13.421 -12.548 1.790 1.00 95.06 343 GLU A C 1
ATOM 2732 O O . GLU A 1 343 ? -13.293 -13.771 1.863 1.00 95.06 343 GLU A O 1
ATOM 2737 N N . TYR A 1 344 ? -12.617 -11.697 2.439 1.00 95.75 344 TYR A N 1
ATOM 2738 C CA . TYR A 1 344 ? -11.587 -12.058 3.416 1.00 95.75 344 TYR A CA 1
ATOM 2739 C C . TYR A 1 344 ? -11.860 -11.374 4.759 1.00 95.75 344 TYR A C 1
ATOM 2741 O O . TYR A 1 344 ? -12.219 -10.199 4.801 1.00 95.75 344 TYR A O 1
ATOM 2749 N N . ASP A 1 345 ? -11.631 -12.095 5.856 1.00 90.94 345 ASP A N 1
ATOM 2750 C CA . ASP A 1 345 ? -11.849 -11.597 7.219 1.00 90.94 345 ASP A CA 1
ATOM 2751 C C . ASP A 1 345 ? -10.733 -10.640 7.665 1.00 90.94 345 ASP A C 1
ATOM 2753 O O . ASP A 1 345 ? -10.948 -9.745 8.485 1.00 90.94 345 ASP A O 1
ATOM 2757 N N . LYS A 1 346 ? -9.515 -10.842 7.142 1.00 94.38 346 LYS A N 1
ATOM 2758 C CA . LYS A 1 346 ? -8.332 -10.044 7.474 1.00 94.38 346 LYS A CA 1
ATOM 2759 C C . LYS A 1 346 ? -7.314 -10.051 6.341 1.00 94.38 346 LYS A C 1
ATOM 2761 O O . LYS A 1 346 ? -7.044 -11.092 5.742 1.00 94.38 346 LYS A O 1
ATOM 2766 N N . LEU A 1 347 ? -6.705 -8.901 6.089 1.00 98.19 347 LEU A N 1
ATOM 2767 C CA . LEU A 1 347 ? -5.667 -8.727 5.083 1.00 98.19 347 LEU A CA 1
ATOM 2768 C C . LEU A 1 347 ? -4.396 -8.158 5.705 1.00 98.19 347 LEU A C 1
ATOM 2770 O O . LEU A 1 347 ? -4.450 -7.328 6.612 1.00 98.19 347 LEU A O 1
ATOM 2774 N N . LEU A 1 348 ? -3.258 -8.579 5.160 1.00 98.56 348 LEU A N 1
ATOM 2775 C CA . LEU A 1 348 ? -1.967 -7.948 5.379 1.00 98.56 348 LEU A CA 1
ATOM 2776 C C . LEU A 1 348 ? -1.662 -7.105 4.144 1.00 98.56 348 LEU A C 1
ATOM 2778 O O . LEU A 1 348 ? -1.261 -7.632 3.103 1.00 98.56 348 LEU A O 1
ATOM 2782 N N . PHE A 1 349 ? -1.928 -5.806 4.250 1.00 98.81 349 PHE A N 1
ATOM 2783 C CA . PHE A 1 349 ? -1.556 -4.840 3.230 1.00 98.81 349 PHE A CA 1
ATOM 2784 C C . PHE A 1 349 ? -0.041 -4.647 3.232 1.00 98.81 349 PHE A C 1
ATOM 2786 O O . PHE A 1 349 ? 0.531 -4.455 4.304 1.00 98.81 349 PHE A O 1
ATOM 2793 N N . ILE A 1 350 ? 0.580 -4.670 2.051 1.00 98.62 350 ILE A N 1
ATOM 2794 C CA . ILE A 1 350 ? 1.992 -4.333 1.845 1.00 98.62 350 ILE A CA 1
ATOM 2795 C C . ILE A 1 350 ? 2.125 -3.487 0.565 1.00 98.62 350 ILE A C 1
ATOM 2797 O O . ILE A 1 350 ? 1.601 -3.873 -0.486 1.00 98.62 350 ILE A O 1
ATOM 2801 N N . ASP A 1 351 ? 2.828 -2.353 0.628 1.00 98.00 351 ASP A N 1
ATOM 2802 C CA . ASP A 1 351 ? 3.135 -1.530 -0.552 1.00 98.00 351 ASP A CA 1
ATOM 2803 C C . ASP A 1 351 ? 4.078 -2.259 -1.539 1.00 98.00 351 ASP A C 1
ATOM 2805 O O . ASP A 1 351 ? 4.843 -3.158 -1.187 1.00 98.00 351 ASP A O 1
ATOM 2809 N N . ALA A 1 352 ? 3.996 -1.909 -2.827 1.00 97.69 352 ALA A N 1
ATOM 2810 C CA . ALA A 1 352 ? 4.660 -2.645 -3.912 1.00 97.69 352 ALA A CA 1
ATOM 2811 C C . ALA A 1 352 ? 6.193 -2.449 -3.989 1.00 97.69 352 ALA A C 1
ATOM 2813 O O . ALA A 1 352 ? 6.848 -3.020 -4.860 1.00 97.69 352 ALA A O 1
ATOM 2814 N N . ASP A 1 353 ? 6.778 -1.638 -3.111 1.00 97.44 353 ASP A N 1
ATOM 2815 C CA . ASP A 1 353 ? 8.213 -1.389 -2.937 1.00 97.44 353 ASP A CA 1
ATOM 2816 C C . ASP A 1 353 ? 8.786 -2.040 -1.675 1.00 97.44 353 ASP A C 1
ATOM 2818 O O . ASP A 1 353 ? 9.703 -1.530 -1.029 1.00 97.44 353 ASP A O 1
ATOM 2822 N N . PHE A 1 354 ? 8.283 -3.234 -1.388 1.00 98.38 354 PHE A N 1
ATOM 2823 C CA . PHE A 1 354 ? 8.639 -4.039 -0.235 1.00 98.38 354 PHE A CA 1
ATOM 2824 C C . PHE A 1 354 ? 9.133 -5.435 -0.649 1.00 98.38 354 PHE A C 1
ATOM 2826 O O . PHE A 1 354 ? 8.669 -5.988 -1.650 1.00 98.38 354 PHE A O 1
ATOM 2833 N N . ILE A 1 355 ? 10.025 -6.045 0.140 1.00 98.06 355 ILE A N 1
ATOM 2834 C CA . ILE A 1 355 ? 10.279 -7.498 0.081 1.00 98.06 355 ILE A CA 1
ATOM 2835 C C . ILE A 1 355 ? 10.152 -8.145 1.458 1.00 98.06 355 ILE A C 1
ATOM 2837 O O . ILE A 1 355 ? 10.600 -7.612 2.472 1.00 98.06 355 ILE A O 1
ATOM 2841 N N . VAL A 1 356 ? 9.576 -9.341 1.469 1.00 98.38 356 VAL A N 1
ATOM 2842 C CA . VAL A 1 356 ? 9.458 -10.208 2.639 1.00 98.38 356 VAL A CA 1
ATOM 2843 C C . VAL A 1 356 ? 10.722 -11.060 2.762 1.00 98.38 356 VAL A C 1
ATOM 2845 O O . VAL A 1 356 ? 11.031 -11.854 1.876 1.00 98.38 356 VAL A O 1
ATOM 2848 N N . VAL A 1 357 ? 11.454 -10.903 3.865 1.00 97.00 357 VAL A N 1
ATOM 2849 C CA . VAL A 1 357 ? 12.699 -11.639 4.149 1.00 97.00 357 VAL A CA 1
ATOM 2850 C C . VAL A 1 357 ? 12.432 -12.852 5.046 1.00 97.00 357 VAL A C 1
ATOM 2852 O O . VAL A 1 357 ? 13.023 -13.912 4.839 1.00 97.00 357 VAL A O 1
ATOM 2855 N N . LYS A 1 358 ? 11.493 -12.737 5.995 1.00 96.06 358 LYS A N 1
ATOM 2856 C CA . LYS A 1 358 ? 11.011 -13.830 6.857 1.00 96.06 358 LYS A CA 1
ATOM 2857 C C . LYS A 1 358 ? 9.486 -13.915 6.810 1.00 96.06 358 LYS A C 1
ATOM 2859 O O . LYS A 1 358 ? 8.801 -12.956 6.481 1.00 96.06 358 LYS A O 1
ATOM 2864 N N . LYS A 1 359 ? 8.933 -15.090 7.113 1.00 95.69 359 LYS A N 1
ATOM 2865 C CA . LYS A 1 359 ? 7.510 -15.393 6.906 1.00 95.69 359 LYS A CA 1
ATOM 2866 C C . LYS A 1 359 ? 6.576 -14.590 7.830 1.00 95.69 359 LYS A C 1
ATOM 2868 O O . LYS A 1 359 ? 6.456 -14.879 9.021 1.00 95.69 359 LYS A O 1
ATOM 2873 N N . LEU A 1 360 ? 5.818 -13.662 7.242 1.00 96.38 360 LEU A N 1
ATOM 2874 C CA . LEU A 1 360 ? 4.914 -12.749 7.961 1.00 96.38 360 LEU A CA 1
ATOM 2875 C C . LEU A 1 360 ? 3.514 -13.319 8.290 1.00 96.38 360 LEU A C 1
ATOM 2877 O O . LEU A 1 360 ? 2.671 -12.591 8.806 1.00 96.38 360 LEU A O 1
ATOM 2881 N N . ASP A 1 361 ? 3.237 -14.609 8.041 1.00 93.75 361 ASP A N 1
ATOM 2882 C CA . ASP A 1 361 ? 1.923 -15.238 8.316 1.00 93.75 361 ASP A CA 1
ATOM 2883 C C . ASP A 1 361 ? 1.432 -15.047 9.768 1.00 93.75 361 ASP A C 1
ATOM 2885 O O . ASP A 1 361 ? 0.230 -15.079 10.031 1.00 93.75 361 ASP A O 1
ATOM 2889 N N . HIS A 1 362 ? 2.347 -14.872 10.724 1.00 89.94 362 HIS A N 1
ATOM 2890 C CA . HIS A 1 362 ? 2.016 -14.666 12.134 1.00 89.94 362 HIS A CA 1
ATOM 2891 C C . HIS A 1 362 ? 1.319 -13.313 12.395 1.00 89.94 362 HIS A C 1
ATOM 2893 O O . HIS A 1 362 ? 0.633 -13.162 13.407 1.00 89.94 362 HIS A O 1
ATOM 2899 N N . LEU A 1 363 ? 1.427 -12.345 11.476 1.00 92.44 363 LEU A N 1
ATOM 2900 C CA . LEU A 1 363 ? 0.767 -11.044 11.595 1.00 92.44 363 LEU A CA 1
ATOM 2901 C C . LEU A 1 363 ? -0.758 -11.133 11.432 1.00 92.44 363 LEU A C 1
ATOM 2903 O O . LEU A 1 363 ? -1.475 -10.300 11.978 1.00 92.44 363 LEU A O 1
ATOM 2907 N N . PHE A 1 364 ? -1.289 -12.177 10.781 1.00 90.31 364 PHE A N 1
ATOM 2908 C CA . PHE A 1 364 ? -2.740 -12.395 10.651 1.00 90.31 364 PHE A CA 1
ATOM 2909 C C . PHE A 1 364 ? -3.461 -12.654 11.989 1.00 90.31 364 PHE A C 1
ATOM 2911 O O . PHE A 1 364 ? -4.692 -12.728 12.038 1.00 90.31 364 PHE A O 1
ATOM 2918 N N . TYR A 1 365 ? -2.729 -12.766 13.092 1.00 85.81 365 TYR A N 1
ATOM 2919 C CA . TYR A 1 365 ? -3.300 -12.820 14.434 1.00 85.81 365 TYR A CA 1
ATOM 2920 C C . TYR A 1 365 ? -3.673 -11.429 14.968 1.00 85.81 365 TYR A C 1
ATOM 2922 O O . TYR A 1 365 ? -4.770 -11.251 15.491 1.00 85.81 365 TYR A O 1
ATOM 2930 N N . TYR A 1 366 ? -2.877 -10.405 14.668 1.00 88.00 366 TYR A N 1
ATOM 2931 C CA . TYR A 1 366 ? -3.082 -9.036 15.143 1.00 88.00 366 TYR A CA 1
ATOM 2932 C C . TYR A 1 366 ? -4.423 -8.436 14.673 1.00 88.00 366 TYR A C 1
ATOM 2934 O O . TYR A 1 366 ? -4.903 -8.796 13.596 1.00 88.00 366 TYR A O 1
ATOM 2942 N N . PRO A 1 367 ? -5.064 -7.539 15.441 1.00 89.81 367 PRO A N 1
ATOM 2943 C CA . PRO A 1 367 ? -6.317 -6.895 15.046 1.00 89.81 367 PRO A CA 1
ATOM 2944 C C . PRO A 1 367 ? -6.090 -5.623 14.210 1.00 89.81 367 PRO A C 1
ATOM 2946 O O . PRO A 1 367 ? -5.034 -4.994 14.290 1.00 89.81 367 PRO A O 1
ATOM 2949 N N . GLN A 1 368 ? -7.107 -5.174 13.471 1.00 92.81 368 GLN A N 1
ATOM 2950 C CA . GLN A 1 368 ? -7.083 -3.855 12.826 1.00 92.81 368 GLN A CA 1
ATOM 2951 C C . GLN A 1 368 ? -7.129 -2.712 13.868 1.00 92.81 368 GLN A C 1
ATOM 2953 O O . GLN A 1 368 ? -7.938 -2.759 14.792 1.00 92.81 368 GLN A O 1
ATOM 2958 N N . LEU A 1 369 ? -6.368 -1.621 13.743 1.00 95.12 369 LEU A N 1
ATOM 2959 C CA . LEU A 1 369 ? -5.224 -1.438 12.850 1.00 95.12 369 LEU A CA 1
ATOM 2960 C C . LEU A 1 369 ? -3.953 -1.840 13.607 1.00 95.12 369 LEU A C 1
ATOM 2962 O O . LEU A 1 369 ? -3.719 -1.346 14.710 1.00 95.12 369 LEU A O 1
ATOM 2966 N N . SER A 1 370 ? -3.134 -2.708 13.016 1.00 95.94 370 SER A N 1
ATOM 2967 C CA . SER A 1 370 ? -1.778 -2.974 13.513 1.00 95.94 370 SER A CA 1
ATOM 2968 C C . SER A 1 370 ? -0.773 -2.682 12.409 1.00 95.94 370 SER A C 1
ATOM 2970 O O . SER A 1 370 ? -0.936 -3.163 11.289 1.00 95.94 370 SER A O 1
ATOM 2972 N N . ALA A 1 371 ? 0.233 -1.872 12.716 1.00 97.44 371 ALA A N 1
ATOM 2973 C CA . ALA A 1 371 ? 1.200 -1.345 11.757 1.00 97.44 371 ALA A CA 1
ATOM 2974 C C . ALA A 1 371 ? 2.539 -1.066 12.457 1.00 97.44 371 ALA A C 1
ATOM 2976 O O . ALA A 1 371 ? 2.614 -1.035 13.687 1.00 97.44 371 ALA A O 1
ATOM 2977 N N . ALA A 1 372 ? 3.610 -0.871 11.691 1.00 95.44 372 ALA A N 1
ATOM 2978 C CA . ALA A 1 372 ? 4.879 -0.419 12.258 1.00 95.44 372 ALA A CA 1
ATOM 2979 C C . ALA A 1 372 ? 4.844 1.091 12.551 1.00 95.44 372 ALA A C 1
ATOM 2981 O O . ALA A 1 372 ? 4.155 1.848 11.863 1.00 95.44 372 ALA A O 1
ATOM 2982 N N . GLY A 1 373 ? 5.600 1.526 13.561 1.00 92.56 373 GLY A N 1
ATOM 2983 C CA . GLY A 1 373 ? 5.723 2.944 13.900 1.00 92.56 373 GLY A CA 1
ATOM 2984 C C . GLY A 1 373 ? 6.426 3.770 12.821 1.00 92.56 373 GLY A C 1
ATOM 2985 O O . GLY A 1 373 ? 7.198 3.246 12.018 1.00 92.56 373 GLY A O 1
ATOM 2986 N N . ASN A 1 374 ? 6.136 5.065 12.830 1.00 89.25 374 ASN A N 1
ATOM 2987 C CA . ASN A 1 374 ? 6.793 6.126 12.073 1.00 89.25 374 ASN A CA 1
ATOM 2988 C C . ASN A 1 374 ? 7.069 7.288 13.053 1.00 89.25 374 ASN A C 1
ATOM 2990 O O . ASN A 1 374 ? 6.783 7.171 14.245 1.00 89.25 374 ASN A O 1
ATOM 2994 N N . ASP A 1 375 ? 7.588 8.405 12.553 1.00 85.56 375 ASP A N 1
ATOM 2995 C CA . ASP A 1 375 ? 7.809 9.639 13.313 1.00 85.56 375 ASP A CA 1
ATOM 2996 C C . ASP A 1 375 ? 6.569 10.080 14.122 1.00 85.56 375 ASP A C 1
ATOM 2998 O O . ASP A 1 375 ? 5.422 9.964 13.671 1.00 85.56 375 ASP A O 1
ATOM 3002 N N . LYS A 1 376 ? 6.805 10.679 15.293 1.00 88.81 376 LYS A N 1
ATOM 3003 C CA . LYS A 1 376 ? 5.791 11.140 16.259 1.00 88.81 376 LYS A CA 1
ATOM 3004 C C . LYS A 1 376 ? 4.839 10.008 16.696 1.00 88.81 376 LYS A C 1
ATOM 3006 O O . LYS A 1 376 ? 5.253 8.883 16.935 1.00 88.81 376 LYS A O 1
ATOM 3011 N N . VAL A 1 377 ? 3.545 10.299 16.838 1.00 89.75 377 VAL A N 1
ATOM 3012 C CA . VAL A 1 377 ? 2.502 9.364 17.316 1.00 89.75 377 VAL A CA 1
ATOM 3013 C C . VAL A 1 377 ? 1.948 8.432 16.222 1.00 89.75 377 VAL A C 1
ATOM 3015 O O . VAL A 1 377 ? 0.880 7.833 16.382 1.00 89.75 377 VAL A O 1
ATOM 3018 N N . LEU A 1 378 ? 2.620 8.375 15.070 1.00 93.69 378 LEU A N 1
ATOM 3019 C CA . LEU A 1 378 ? 2.047 7.953 13.792 1.00 93.69 378 LEU A CA 1
ATOM 3020 C C . LEU A 1 378 ? 2.561 6.571 13.368 1.00 93.69 378 LEU A C 1
ATOM 3022 O O . LEU A 1 378 ? 3.644 6.137 13.759 1.00 93.69 378 LEU A O 1
ATOM 3026 N N . PHE A 1 379 ? 1.793 5.883 12.527 1.00 96.19 379 PHE A N 1
ATOM 3027 C CA . PHE A 1 379 ? 2.206 4.627 11.903 1.00 96.19 379 PHE A CA 1
ATOM 3028 C C . PHE A 1 379 ? 2.587 4.809 10.433 1.00 96.19 379 PHE A C 1
ATOM 3030 O O . PHE A 1 379 ? 2.081 5.690 9.726 1.00 96.19 379 PHE A O 1
ATOM 3037 N N . ASN A 1 380 ? 3.448 3.915 9.954 1.00 96.44 380 ASN A N 1
ATOM 3038 C CA . ASN A 1 380 ? 3.811 3.812 8.550 1.00 96.44 380 ASN A CA 1
ATOM 3039 C C . ASN A 1 380 ? 2.784 2.934 7.813 1.00 96.44 380 ASN A C 1
ATOM 3041 O O . ASN A 1 380 ? 2.509 1.806 8.220 1.00 96.44 380 ASN A O 1
ATOM 3045 N N . SER A 1 381 ? 2.216 3.439 6.719 1.00 96.50 381 SER A N 1
ATOM 3046 C CA . SER A 1 381 ? 1.147 2.763 5.960 1.00 96.50 381 SER A CA 1
ATOM 3047 C C . SER A 1 381 ? 1.649 1.763 4.906 1.00 96.50 381 SER A C 1
ATOM 3049 O O . SER A 1 381 ? 0.842 1.208 4.155 1.00 96.50 381 SER A O 1
ATOM 3051 N N . GLY A 1 382 ? 2.968 1.533 4.852 1.00 96.00 382 GLY A N 1
ATOM 3052 C CA . GLY A 1 382 ? 3.609 0.573 3.952 1.00 96.00 382 GLY A CA 1
ATOM 3053 C C . GLY A 1 382 ? 3.351 -0.886 4.313 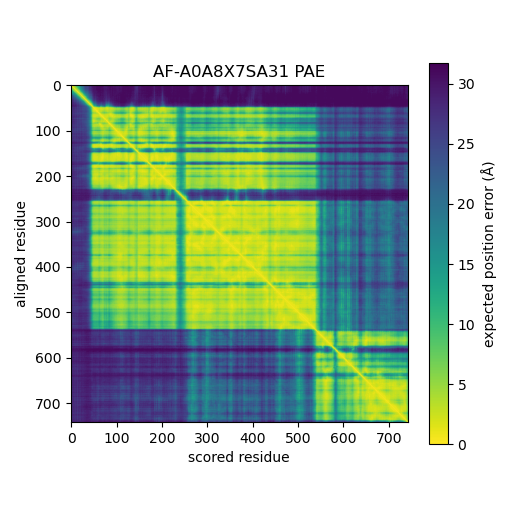1.00 96.00 382 GLY A C 1
ATOM 3054 O O . GLY A 1 382 ? 3.395 -1.743 3.434 1.00 96.00 382 GLY A O 1
ATOM 3055 N N . ILE A 1 383 ? 3.026 -1.172 5.579 1.00 97.69 383 ILE A N 1
ATOM 3056 C CA . ILE A 1 383 ? 2.533 -2.482 6.014 1.00 97.69 383 ILE A CA 1
ATOM 3057 C C . ILE A 1 383 ? 1.482 -2.334 7.115 1.00 97.69 383 ILE A C 1
ATOM 3059 O O . ILE A 1 383 ? 1.714 -1.684 8.135 1.00 97.69 383 ILE A O 1
ATOM 3063 N N . MET A 1 384 ? 0.303 -2.921 6.901 1.00 98.19 384 MET A N 1
ATOM 3064 C CA . MET A 1 384 ? -0.840 -2.784 7.809 1.00 98.19 384 MET A CA 1
ATOM 3065 C C . MET A 1 384 ? -1.680 -4.059 7.855 1.00 98.19 384 MET A C 1
ATOM 3067 O O . MET A 1 384 ? -2.018 -4.632 6.820 1.00 98.19 384 MET A O 1
ATOM 3071 N N . ILE A 1 385 ? -2.104 -4.451 9.052 1.00 97.62 385 ILE A N 1
ATOM 3072 C CA . ILE A 1 385 ? -3.175 -5.427 9.245 1.00 97.62 385 ILE A CA 1
ATOM 3073 C C . ILE A 1 385 ? -4.521 -4.705 9.252 1.00 97.62 385 ILE A C 1
ATOM 3075 O O . ILE A 1 385 ? -4.771 -3.844 10.100 1.00 97.62 385 ILE A O 1
ATOM 3079 N N . VAL A 1 386 ? -5.387 -5.087 8.315 1.00 96.94 386 VAL A N 1
ATOM 3080 C CA . VAL A 1 386 ? -6.715 -4.500 8.104 1.00 96.94 386 VAL A CA 1
ATOM 3081 C C . VAL A 1 386 ? -7.796 -5.579 8.065 1.00 96.94 386 VAL A C 1
ATOM 3083 O O . VAL A 1 386 ? -7.548 -6.730 7.711 1.00 96.94 386 VAL A O 1
ATOM 3086 N N . GLU A 1 387 ? -9.013 -5.197 8.426 1.00 95.38 387 GLU A N 1
ATOM 3087 C CA . GLU A 1 387 ? -10.201 -6.046 8.478 1.00 95.38 387 GLU A CA 1
ATOM 3088 C C . GLU A 1 387 ? -11.236 -5.432 7.516 1.00 95.38 387 GLU A C 1
ATOM 3090 O O . GLU A 1 387 ? -11.841 -4.405 7.849 1.00 95.38 387 GLU A O 1
ATOM 3095 N N . PRO A 1 388 ? -11.387 -5.984 6.293 1.00 96.75 388 PRO A N 1
ATOM 3096 C CA . PRO A 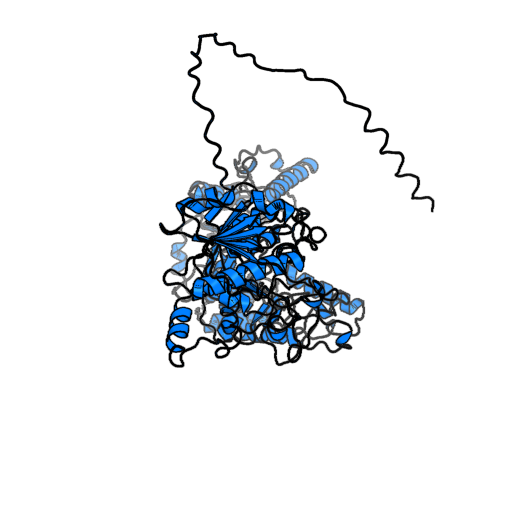1 388 ? -12.249 -5.418 5.259 1.00 96.75 388 PRO A CA 1
ATOM 3097 C C . PRO A 1 388 ? -13.696 -5.234 5.718 1.00 96.75 388 PRO A C 1
ATOM 3099 O O . PRO A 1 388 ? -14.271 -6.076 6.403 1.00 96.75 388 PRO A O 1
ATOM 3102 N N . SER A 1 389 ? -14.298 -4.116 5.322 1.00 96.25 389 SER A N 1
ATOM 3103 C CA . SER A 1 389 ? -15.667 -3.758 5.682 1.00 96.25 389 SER A CA 1
ATOM 3104 C C . SER A 1 389 ? -16.200 -2.726 4.694 1.00 96.25 389 SER A C 1
ATOM 3106 O O . SER A 1 389 ? -15.653 -1.630 4.553 1.00 96.25 389 SER A O 1
ATOM 3108 N N . ALA A 1 390 ? -17.309 -3.055 4.030 1.00 96.62 390 ALA A N 1
ATOM 3109 C CA . ALA A 1 390 ? -17.999 -2.128 3.137 1.00 96.62 390 ALA A CA 1
ATOM 3110 C C . ALA A 1 390 ? -18.598 -0.933 3.905 1.00 96.62 390 ALA A C 1
ATOM 3112 O O . ALA A 1 390 ? -18.648 0.179 3.374 1.00 96.62 390 ALA A O 1
ATOM 3113 N N . CYS A 1 391 ? -19.002 -1.147 5.163 1.00 95.69 391 CYS A N 1
ATOM 3114 C CA . CYS A 1 391 ? -19.466 -0.091 6.059 1.00 95.69 391 CYS A CA 1
ATOM 3115 C C . CYS A 1 391 ? -18.323 0.890 6.361 1.00 95.69 391 CYS A C 1
ATOM 3117 O O . CYS A 1 391 ? -18.465 2.094 6.148 1.00 95.69 391 CYS A O 1
ATOM 3119 N N . LEU A 1 392 ? -17.157 0.374 6.764 1.00 95.62 392 LEU A N 1
ATOM 3120 C CA . LEU A 1 392 ? -15.977 1.191 7.038 1.00 95.62 392 LEU A CA 1
ATOM 3121 C C . LEU A 1 392 ? -15.458 1.888 5.778 1.00 95.62 392 LEU A C 1
ATOM 3123 O O . LEU A 1 392 ? -15.147 3.070 5.842 1.00 95.62 392 LEU A O 1
ATOM 3127 N N . PHE A 1 393 ? -15.432 1.221 4.620 1.00 97.31 393 PHE A N 1
ATOM 3128 C CA . PHE A 1 393 ? -15.082 1.868 3.352 1.00 97.31 393 PHE A CA 1
ATOM 3129 C C . PHE A 1 393 ? -15.983 3.077 3.057 1.00 97.31 393 PHE A C 1
ATOM 3131 O O . PHE A 1 393 ? -15.487 4.133 2.667 1.00 97.31 393 PHE A O 1
ATOM 3138 N N . LYS A 1 394 ? -17.298 2.961 3.287 1.00 95.62 394 LYS A N 1
ATOM 3139 C CA . LYS A 1 394 ? -18.225 4.086 3.118 1.00 95.62 394 LYS A CA 1
ATOM 3140 C C . LYS A 1 394 ? -17.914 5.225 4.095 1.00 95.62 394 LYS A C 1
ATOM 3142 O O . LYS A 1 394 ? -17.780 6.366 3.660 1.00 95.62 394 LYS A O 1
ATOM 3147 N N . ASP A 1 395 ? -17.748 4.917 5.381 1.00 92.38 395 ASP A N 1
ATOM 3148 C CA . ASP A 1 395 ? -17.418 5.907 6.414 1.00 92.38 395 ASP A CA 1
ATOM 3149 C C . ASP A 1 395 ? -16.035 6.572 6.146 1.00 92.38 395 ASP A C 1
ATOM 3151 O O . ASP A 1 395 ? -15.879 7.771 6.383 1.00 92.38 395 ASP A O 1
ATOM 3155 N N . LEU A 1 396 ? -15.052 5.848 5.583 1.00 95.12 396 LEU A N 1
ATOM 3156 C CA . LEU A 1 396 ? -13.769 6.390 5.098 1.00 95.12 396 LEU A CA 1
ATOM 3157 C C . LEU A 1 396 ? -13.986 7.367 3.932 1.00 95.12 396 LEU A C 1
ATOM 3159 O O . LEU A 1 396 ? -13.495 8.495 3.970 1.00 95.12 396 LEU A O 1
ATOM 3163 N N . MET A 1 397 ? -14.768 6.984 2.919 1.00 95.56 397 MET A N 1
ATOM 3164 C CA . MET A 1 397 ? -15.074 7.862 1.784 1.00 95.56 397 MET A CA 1
ATOM 3165 C C . MET A 1 397 ? -15.824 9.132 2.216 1.00 95.56 397 MET A C 1
ATOM 3167 O O . MET A 1 397 ? -15.480 10.221 1.759 1.00 95.56 397 MET A O 1
ATOM 3171 N N . GLU A 1 398 ? -16.779 9.038 3.146 1.00 91.88 398 GLU A N 1
ATOM 3172 C CA . GLU A 1 398 ? -17.507 10.198 3.692 1.00 91.88 398 GLU A CA 1
ATOM 3173 C C . GLU A 1 398 ? -16.633 11.158 4.523 1.00 91.88 398 GLU A C 1
ATOM 3175 O O . GLU A 1 398 ? -17.014 12.322 4.708 1.00 91.88 398 GLU A O 1
ATOM 3180 N N . LYS A 1 399 ? -15.493 10.685 5.045 1.00 89.88 399 LYS A N 1
ATOM 3181 C CA . LYS A 1 399 ? -14.481 11.492 5.751 1.00 89.88 399 LYS A CA 1
ATOM 3182 C C . LYS A 1 399 ? -13.411 12.054 4.810 1.00 89.88 399 LYS A C 1
ATOM 3184 O O . LYS A 1 399 ? -12.905 13.143 5.066 1.00 89.88 399 LYS A O 1
ATOM 3189 N N . SER A 1 400 ? -13.118 11.366 3.702 1.00 91.44 400 SER A N 1
ATOM 3190 C CA . SER A 1 400 ? -12.068 11.728 2.730 1.00 91.44 400 SER A CA 1
ATOM 3191 C C . SER A 1 400 ? -12.181 13.142 2.152 1.00 91.44 400 SER A C 1
ATOM 3193 O O . SER A 1 400 ? -11.169 13.747 1.820 1.00 91.44 400 SER A O 1
ATOM 3195 N N . SER A 1 401 ? -13.394 13.697 2.068 1.00 87.25 401 SER A N 1
ATOM 3196 C CA . SER A 1 401 ? -13.655 15.060 1.587 1.00 87.25 401 SER A CA 1
ATOM 3197 C C . SER A 1 401 ? -13.756 16.115 2.701 1.00 87.25 401 SER A C 1
ATOM 3199 O O . SER A 1 401 ? -14.148 17.246 2.427 1.00 87.25 401 SER A O 1
ATOM 3201 N N . LYS A 1 402 ? -13.517 15.735 3.962 1.00 86.88 402 LYS A N 1
ATOM 3202 C CA . LYS A 1 402 ? -13.694 16.580 5.162 1.00 86.88 402 LYS A CA 1
ATOM 3203 C C . LYS A 1 402 ? -12.433 16.668 6.019 1.00 86.88 402 LYS A C 1
ATOM 3205 O O . LYS A 1 402 ? -12.281 17.633 6.757 1.00 86.88 402 LYS A O 1
ATOM 3210 N N . MET A 1 403 ? -11.581 15.648 5.952 1.00 85.62 403 MET A N 1
ATOM 3211 C CA . MET A 1 403 ? -10.346 15.534 6.721 1.00 85.62 403 MET A CA 1
ATOM 3212 C C . MET A 1 403 ? -9.164 15.623 5.759 1.00 85.62 403 MET A C 1
ATOM 3214 O O . MET A 1 403 ? -9.024 14.786 4.867 1.00 85.62 403 MET A O 1
ATOM 3218 N N . GLU A 1 404 ? -8.347 16.657 5.921 1.00 86.12 404 GLU A N 1
ATOM 3219 C CA . GLU A 1 404 ? -7.141 16.856 5.124 1.00 86.12 404 GLU A CA 1
ATOM 3220 C C . GLU A 1 404 ? -6.034 15.891 5.576 1.00 86.12 404 GLU A C 1
ATOM 3222 O O . GLU A 1 404 ? -5.899 15.579 6.758 1.00 86.12 404 GLU A O 1
ATOM 3227 N N . SER A 1 405 ? -5.246 15.385 4.627 1.00 89.56 405 SER A N 1
ATOM 3228 C CA . SER A 1 405 ? -4.100 14.524 4.927 1.00 89.56 405 SER A CA 1
ATOM 3229 C C . SER A 1 405 ? -2.875 15.383 5.220 1.00 89.56 405 SER A C 1
ATOM 3231 O O . SER A 1 405 ? -2.474 16.155 4.350 1.00 89.56 405 SER A O 1
ATOM 3233 N N . TYR A 1 406 ? -2.224 15.199 6.377 1.00 87.19 406 TYR A N 1
ATOM 3234 C CA . TYR A 1 406 ? -1.061 16.011 6.777 1.00 87.19 406 TYR A CA 1
ATOM 3235 C C . TYR A 1 406 ? 0.115 15.970 5.779 1.00 87.19 406 TYR A C 1
ATOM 3237 O O . TYR A 1 406 ? 0.973 16.847 5.806 1.00 87.19 406 TYR A O 1
ATOM 3245 N N . ASN A 1 407 ? 0.179 14.952 4.909 1.00 86.50 407 ASN A N 1
ATOM 3246 C CA . ASN A 1 407 ? 1.175 14.826 3.840 1.00 86.50 407 ASN A CA 1
ATOM 3247 C C . ASN A 1 407 ? 0.553 14.743 2.432 1.00 86.50 407 ASN A C 1
ATOM 3249 O O . ASN A 1 407 ? 1.236 14.386 1.474 1.00 86.50 407 ASN A O 1
ATOM 3253 N N . GLY A 1 408 ? -0.751 15.007 2.295 1.00 86.25 408 GLY A N 1
ATOM 3254 C CA . GLY A 1 408 ? -1.518 14.886 1.049 1.00 86.25 408 GLY A CA 1
ATOM 3255 C C . GLY A 1 408 ? -1.738 13.453 0.528 1.00 86.25 408 GLY A C 1
ATOM 3256 O O . GLY A 1 408 ? -2.564 13.266 -0.364 1.00 86.25 408 GLY A O 1
ATOM 3257 N N . GLY A 1 409 ? -1.031 12.449 1.058 1.00 89.75 409 GLY A N 1
ATOM 3258 C CA . GLY A 1 409 ? -1.099 11.043 0.643 1.00 89.75 409 GLY A CA 1
ATOM 3259 C C . GLY A 1 409 ? -2.064 10.203 1.484 1.00 89.75 409 GLY A C 1
ATOM 3260 O O . GLY A 1 409 ? -2.757 10.713 2.369 1.00 89.75 409 GLY A O 1
ATOM 3261 N N . ASP A 1 410 ? -2.106 8.895 1.229 1.00 92.38 410 ASP A N 1
ATOM 3262 C CA . ASP A 1 410 ? -2.935 7.948 1.986 1.00 92.38 410 ASP A CA 1
ATOM 3263 C C . ASP A 1 410 ? -2.458 7.772 3.436 1.00 92.38 410 ASP A C 1
ATOM 3265 O O . ASP A 1 410 ? -3.296 7.751 4.335 1.00 92.38 410 ASP A O 1
ATOM 3269 N N . GLN A 1 411 ? -1.141 7.739 3.691 1.00 94.00 411 GLN A N 1
ATOM 3270 C CA . GLN A 1 411 ? -0.599 7.597 5.049 1.00 94.00 411 GLN A CA 1
ATOM 3271 C C . GLN A 1 411 ? -1.122 8.671 6.003 1.00 94.00 411 GLN A C 1
ATOM 3273 O O . GLN A 1 411 ? -1.496 8.349 7.133 1.00 94.00 411 GLN A O 1
ATOM 3278 N N . GLY A 1 412 ? -1.151 9.935 5.567 1.00 93.06 412 GLY A N 1
ATOM 3279 C CA . GLY A 1 412 ? -1.616 11.024 6.418 1.00 93.06 412 GLY A CA 1
ATOM 3280 C C . GLY A 1 412 ? -3.102 10.906 6.733 1.00 93.06 412 GLY A C 1
ATOM 3281 O O . GLY A 1 412 ? -3.491 10.950 7.895 1.00 93.06 412 GLY A O 1
ATOM 3282 N N . PHE A 1 413 ? -3.921 10.622 5.721 1.00 94.50 413 PHE A N 1
ATOM 3283 C CA . PHE A 1 413 ? -5.357 10.406 5.887 1.00 94.50 413 PHE A CA 1
ATOM 3284 C C . PHE A 1 413 ? -5.683 9.221 6.807 1.00 94.50 413 PHE A C 1
ATOM 3286 O O . PHE A 1 413 ? -6.554 9.316 7.671 1.00 94.50 413 PHE A O 1
ATOM 3293 N N . LEU A 1 414 ? -4.968 8.105 6.644 1.00 95.81 414 LEU A N 1
ATOM 3294 C CA . LEU A 1 414 ? -5.151 6.916 7.471 1.00 95.81 414 LEU A CA 1
ATOM 3295 C C . LEU A 1 414 ? -4.776 7.183 8.933 1.00 95.81 414 LEU A C 1
ATOM 3297 O O . LEU A 1 414 ? -5.497 6.730 9.816 1.00 95.81 414 LEU A O 1
ATOM 3301 N N . ASN A 1 415 ? -3.715 7.950 9.197 1.00 95.00 415 ASN A N 1
ATOM 3302 C CA . ASN A 1 415 ? -3.330 8.338 10.557 1.00 95.00 415 ASN A CA 1
ATOM 3303 C C . ASN A 1 415 ? -4.332 9.298 11.223 1.00 95.00 415 ASN A C 1
ATOM 3305 O O . ASN A 1 415 ? -4.525 9.216 12.436 1.00 95.00 415 ASN A O 1
ATOM 3309 N N . GLU A 1 416 ? -4.980 10.189 10.465 1.00 91.19 416 GLU A N 1
ATOM 3310 C CA . GLU A 1 416 ? -6.032 11.074 10.993 1.00 91.19 416 GLU A CA 1
ATOM 3311 C C . GLU A 1 416 ? -7.331 10.328 11.337 1.00 91.19 416 GLU A C 1
ATOM 3313 O O . GLU A 1 416 ? -8.097 10.777 12.190 1.00 91.19 416 GLU A O 1
ATOM 3318 N N . ILE A 1 417 ? -7.591 9.179 10.704 1.00 91.25 417 ILE A N 1
ATOM 3319 C CA . ILE A 1 417 ? -8.772 8.359 11.001 1.00 91.25 417 ILE A CA 1
ATOM 3320 C C . ILE A 1 417 ? -8.483 7.286 12.050 1.00 91.25 417 ILE A C 1
ATOM 3322 O O . ILE A 1 417 ? -9.221 7.206 13.031 1.00 91.25 417 ILE A O 1
ATOM 3326 N N . PHE A 1 418 ? -7.455 6.461 11.847 1.00 94.31 418 PHE A N 1
ATOM 3327 C CA . PHE A 1 418 ? -7.074 5.357 12.732 1.00 94.31 418 PHE A CA 1
ATOM 3328 C C . PHE A 1 418 ? -6.132 5.851 13.831 1.00 94.31 418 PHE A C 1
ATOM 3330 O O . PHE A 1 418 ? -4.950 5.510 13.870 1.00 94.31 418 PHE A O 1
ATOM 3337 N N . VAL A 1 419 ? -6.664 6.675 14.729 1.00 93.19 419 VAL A N 1
ATOM 3338 C CA . VAL A 1 419 ? -5.893 7.234 15.843 1.00 93.19 419 VAL A CA 1
ATOM 3339 C C . VAL A 1 419 ? -5.512 6.160 16.866 1.00 93.19 419 VAL A C 1
ATOM 3341 O O . VAL A 1 419 ? -4.435 6.247 17.450 1.00 93.19 419 VAL A O 1
ATOM 3344 N N . TRP A 1 420 ? -6.339 5.121 17.057 1.00 95.00 420 TRP A N 1
ATOM 3345 C CA . TRP A 1 420 ? -6.041 4.005 17.964 1.00 95.00 420 TRP A CA 1
ATOM 3346 C C . TRP A 1 420 ? -5.544 2.765 17.207 1.00 95.00 420 TRP A C 1
ATOM 3348 O O . TRP A 1 420 ? -6.326 1.952 16.705 1.00 95.00 420 TRP A O 1
ATOM 3358 N N . TRP A 1 421 ? -4.220 2.624 17.144 1.00 95.94 421 TRP A N 1
ATOM 3359 C CA . TRP A 1 421 ? -3.506 1.561 16.431 1.00 95.94 421 TRP A CA 1
ATOM 3360 C C . TRP A 1 421 ? -2.531 0.808 17.352 1.00 95.94 421 TRP A C 1
ATOM 3362 O O . TRP A 1 421 ? -2.171 1.288 18.427 1.00 95.94 421 TRP A O 1
ATOM 3372 N N . HIS A 1 422 ? -2.093 -0.383 16.939 1.00 94.25 422 HIS A N 1
ATOM 3373 C CA . HIS A 1 422 ? -1.169 -1.217 17.715 1.00 94.25 422 HIS A CA 1
ATOM 3374 C C . HIS A 1 422 ? 0.174 -1.406 16.994 1.00 94.25 422 HIS A C 1
ATOM 3376 O O . HIS A 1 422 ? 0.212 -1.663 15.788 1.00 94.25 422 HIS A O 1
ATOM 3382 N N . ARG A 1 423 ? 1.285 -1.304 17.737 1.00 95.19 423 ARG A N 1
ATOM 3383 C CA . ARG A 1 423 ? 2.642 -1.331 17.172 1.00 95.19 423 ARG A CA 1
ATOM 3384 C C . ARG A 1 423 ? 3.104 -2.743 16.826 1.00 95.19 423 ARG A C 1
ATOM 3386 O O . ARG A 1 423 ? 3.147 -3.613 17.690 1.00 95.19 423 ARG A O 1
ATOM 3393 N N . LEU A 1 424 ? 3.509 -2.947 15.578 1.00 94.69 424 LEU A N 1
ATOM 3394 C CA . LEU A 1 424 ? 4.322 -4.083 15.141 1.00 94.69 424 LEU A CA 1
ATOM 3395 C C . LEU A 1 424 ? 5.813 -3.762 15.336 1.00 94.69 424 LEU A C 1
ATOM 3397 O O . LEU A 1 424 ? 6.195 -2.592 15.306 1.00 94.69 424 LEU A O 1
ATOM 3401 N N . SER A 1 425 ? 6.650 -4.790 15.506 1.00 93.00 425 SER A N 1
ATOM 3402 C CA . SER A 1 425 ? 8.109 -4.623 15.608 1.00 93.00 425 SER A CA 1
ATOM 3403 C C . SER A 1 425 ? 8.684 -3.939 14.364 1.00 93.00 425 SER A C 1
ATOM 3405 O O . SER A 1 425 ? 8.286 -4.244 13.238 1.00 93.00 425 SER A O 1
ATOM 3407 N N . LYS A 1 426 ? 9.689 -3.078 14.542 1.00 91.94 426 LYS A N 1
ATOM 3408 C CA . LYS A 1 426 ? 10.445 -2.430 13.455 1.00 91.94 426 LYS A CA 1
ATOM 3409 C C . LYS A 1 426 ? 11.072 -3.420 12.460 1.00 91.94 426 LYS A C 1
ATOM 3411 O O . LYS A 1 426 ? 11.281 -3.071 11.299 1.00 91.94 426 LYS A O 1
ATOM 3416 N N . ARG A 1 427 ? 11.312 -4.675 12.872 1.00 94.19 427 ARG A N 1
ATOM 3417 C CA . ARG A 1 427 ? 11.784 -5.761 11.986 1.00 94.19 427 ARG A CA 1
ATOM 3418 C C . ARG A 1 427 ? 10.786 -6.101 10.874 1.00 94.19 427 ARG A C 1
ATOM 3420 O O . ARG A 1 427 ? 11.194 -6.561 9.811 1.00 94.19 427 ARG A O 1
ATOM 3427 N N . VAL A 1 428 ? 9.494 -5.862 11.109 1.00 96.19 428 VAL A N 1
ATOM 3428 C CA . VAL A 1 428 ? 8.400 -6.112 10.157 1.00 96.19 428 VAL A CA 1
ATOM 3429 C C . VAL A 1 428 ? 8.326 -5.036 9.068 1.00 96.19 428 VAL A C 1
ATOM 3431 O O . VAL A 1 428 ? 7.817 -5.318 7.991 1.00 96.19 428 VAL A O 1
ATOM 3434 N N . ASN A 1 429 ? 8.838 -3.825 9.313 1.00 96.56 429 ASN A N 1
ATOM 3435 C CA . ASN A 1 429 ? 8.864 -2.722 8.345 1.00 96.56 429 ASN A CA 1
ATOM 3436 C C . ASN A 1 429 ? 10.203 -1.981 8.408 1.00 96.56 429 ASN A C 1
ATOM 3438 O O . ASN A 1 429 ? 10.263 -0.808 8.781 1.00 96.56 429 ASN A O 1
ATOM 3442 N N . THR A 1 430 ? 11.302 -2.671 8.109 1.00 95.44 430 THR A N 1
ATOM 3443 C CA . THR A 1 430 ? 12.616 -2.032 8.165 1.00 95.44 430 THR A CA 1
ATOM 3444 C C . THR A 1 430 ? 12.795 -1.147 6.931 1.00 95.44 430 THR A C 1
ATOM 3446 O O . THR A 1 430 ? 13.011 -1.628 5.817 1.00 95.44 430 THR A O 1
ATOM 3449 N N . MET A 1 431 ? 12.644 0.163 7.122 1.00 93.94 431 MET A N 1
ATOM 3450 C CA . MET A 1 431 ? 12.802 1.162 6.067 1.00 93.94 431 MET A CA 1
ATOM 3451 C C . MET A 1 431 ? 14.270 1.267 5.638 1.00 93.94 431 MET A C 1
ATOM 3453 O O . MET A 1 431 ? 15.162 1.332 6.481 1.00 93.94 431 MET A O 1
ATOM 3457 N N . LYS A 1 432 ? 14.527 1.317 4.325 1.00 94.88 432 LYS A N 1
ATOM 3458 C CA . LYS A 1 432 ? 15.846 1.646 3.762 1.00 94.88 432 LYS A CA 1
ATOM 3459 C C . LYS A 1 432 ? 16.094 3.154 3.895 1.00 94.88 432 LYS A C 1
ATOM 3461 O O . LYS A 1 432 ? 15.927 3.892 2.924 1.00 94.88 432 LYS A O 1
ATOM 3466 N N . TYR A 1 433 ? 16.415 3.584 5.110 1.00 92.75 433 TYR A N 1
ATOM 3467 C CA . TYR A 1 433 ? 16.696 4.966 5.480 1.00 92.75 433 TYR A CA 1
ATOM 3468 C C . TYR A 1 433 ? 17.845 5.011 6.494 1.00 92.75 433 TYR A C 1
ATOM 3470 O O . TYR A 1 433 ? 17.844 4.237 7.451 1.00 92.75 433 TYR A O 1
ATOM 3478 N N . PHE A 1 434 ? 18.805 5.902 6.261 1.00 91.25 434 PHE A N 1
ATOM 3479 C CA . PHE A 1 434 ? 20.049 6.036 7.014 1.00 91.25 434 PHE A CA 1
ATOM 3480 C C . PHE A 1 434 ? 20.240 7.506 7.394 1.00 91.25 434 PHE A C 1
ATOM 3482 O O . PHE A 1 434 ? 20.736 8.306 6.602 1.00 91.25 434 PHE A O 1
ATOM 3489 N N . ASP A 1 435 ? 19.802 7.860 8.601 1.00 83.62 435 ASP A N 1
ATOM 3490 C CA . ASP A 1 435 ? 20.023 9.182 9.187 1.00 83.62 435 ASP A CA 1
ATOM 3491 C C . ASP A 1 435 ? 21.412 9.297 9.853 1.00 83.62 435 ASP A C 1
ATOM 3493 O O . ASP A 1 435 ? 22.237 8.378 9.823 1.00 83.62 435 ASP A O 1
ATOM 3497 N N . GLU A 1 436 ? 21.679 10.438 10.494 1.00 77.31 436 GLU A N 1
ATOM 3498 C CA . GLU A 1 436 ? 22.946 10.708 11.186 1.00 77.31 436 GLU A CA 1
ATOM 3499 C C . GLU A 1 436 ? 23.294 9.672 12.278 1.00 77.31 436 GLU A C 1
ATOM 3501 O O . GLU A 1 436 ? 24.476 9.476 12.584 1.00 77.31 436 GLU A O 1
ATOM 3506 N N . SER A 1 437 ? 22.309 8.958 12.846 1.00 73.62 437 SER A N 1
ATOM 3507 C CA . SER A 1 437 ? 22.548 7.949 13.890 1.00 73.62 437 SER A CA 1
ATOM 3508 C C . SER A 1 437 ? 23.341 6.740 13.382 1.00 73.62 437 SER A C 1
ATOM 3510 O O . SER A 1 437 ? 24.053 6.101 14.163 1.00 73.62 437 SER A O 1
ATOM 3512 N N . PHE A 1 438 ? 23.305 6.482 12.069 1.00 73.88 438 PHE A N 1
ATOM 3513 C CA . PHE A 1 438 ? 24.052 5.411 11.411 1.00 73.88 438 PHE A CA 1
ATOM 3514 C C . PHE A 1 438 ? 25.546 5.722 11.232 1.00 73.88 438 PHE A C 1
ATOM 3516 O O . PHE A 1 438 ? 26.312 4.824 10.889 1.00 73.88 438 PHE A O 1
ATOM 3523 N N . LYS A 1 439 ? 25.999 6.962 11.482 1.00 77.44 439 LYS A N 1
ATOM 3524 C CA . LYS A 1 439 ? 27.425 7.364 11.437 1.00 77.44 439 LYS A CA 1
ATOM 3525 C C . LYS A 1 439 ? 28.149 6.996 10.126 1.00 77.44 439 LYS A C 1
ATOM 3527 O O . LYS A 1 439 ? 29.344 6.709 10.140 1.00 77.44 439 LYS A O 1
ATOM 3532 N N . GLY A 1 440 ? 27.429 6.992 9.002 1.00 75.50 440 GLY A N 1
ATOM 3533 C CA . GLY A 1 440 ? 27.957 6.603 7.688 1.00 75.50 440 GLY A CA 1
ATOM 3534 C C . GLY A 1 440 ? 28.009 5.091 7.422 1.00 75.50 440 GLY A C 1
ATOM 3535 O O . GLY A 1 440 ? 28.622 4.679 6.442 1.00 75.50 440 GLY A O 1
ATOM 3536 N N . ILE A 1 441 ? 27.368 4.256 8.249 1.00 81.19 441 ILE A N 1
ATOM 3537 C CA . ILE A 1 441 ? 27.185 2.817 7.998 1.00 81.19 441 ILE A CA 1
ATOM 3538 C C . ILE A 1 441 ? 25.837 2.601 7.301 1.00 81.19 441 ILE A C 1
ATOM 3540 O O . ILE A 1 441 ? 24.782 2.675 7.925 1.00 81.19 441 ILE A O 1
ATOM 3544 N N . HIS A 1 442 ? 25.866 2.309 6.003 1.00 89.25 442 HIS A N 1
ATOM 3545 C CA . HIS A 1 442 ? 24.666 2.154 5.174 1.00 89.25 442 HIS A CA 1
ATOM 3546 C C . HIS A 1 442 ? 24.213 0.686 5.099 1.00 89.25 442 HIS A C 1
ATOM 3548 O O . HIS A 1 442 ? 23.985 0.138 4.021 1.00 89.25 442 HIS A O 1
ATOM 3554 N N . ASP A 1 443 ? 24.086 0.040 6.259 1.00 88.44 443 ASP A N 1
ATOM 3555 C CA . ASP A 1 443 ? 23.676 -1.360 6.399 1.00 88.44 443 ASP A CA 1
ATOM 3556 C C . ASP A 1 443 ? 22.486 -1.499 7.355 1.00 88.44 443 ASP A C 1
ATOM 3558 O O . ASP A 1 443 ? 22.399 -0.826 8.382 1.00 88.44 443 ASP A O 1
ATOM 3562 N N . LEU A 1 444 ? 21.558 -2.401 7.022 1.00 88.31 444 LEU A N 1
ATOM 3563 C CA . LEU A 1 444 ? 20.442 -2.763 7.900 1.00 88.31 444 LEU A CA 1
ATOM 3564 C C . LEU A 1 444 ? 20.768 -4.029 8.715 1.00 88.31 444 LEU A C 1
ATOM 3566 O O . LEU A 1 444 ? 21.453 -4.911 8.192 1.00 88.31 444 LEU A O 1
ATOM 3570 N N . PRO A 1 445 ? 20.226 -4.177 9.943 1.00 86.12 445 PRO A N 1
ATOM 3571 C CA . PRO A 1 445 ? 20.431 -5.368 10.771 1.00 86.12 445 PRO A CA 1
ATOM 3572 C C . PRO A 1 445 ? 20.075 -6.677 10.053 1.00 86.12 445 PRO A C 1
ATOM 3574 O O . PRO A 1 445 ? 19.111 -6.732 9.291 1.00 86.12 445 PRO A O 1
ATOM 3577 N N . ASP A 1 446 ? 20.799 -7.762 10.336 1.00 84.81 446 ASP A N 1
ATOM 3578 C CA . ASP A 1 446 ? 20.522 -9.068 9.715 1.00 84.81 446 ASP A CA 1
ATOM 3579 C C . ASP A 1 446 ? 19.212 -9.710 10.186 1.00 84.81 446 ASP A C 1
ATOM 3581 O O . ASP A 1 446 ? 18.535 -10.398 9.415 1.00 84.81 446 ASP A O 1
ATOM 3585 N N . ASP A 1 447 ? 18.820 -9.468 11.439 1.00 88.75 447 ASP A N 1
ATOM 3586 C CA . ASP A 1 447 ? 17.542 -9.924 11.978 1.00 88.75 447 ASP A CA 1
ATOM 3587 C C . ASP A 1 447 ? 16.404 -8.968 11.596 1.00 88.75 447 ASP A C 1
ATOM 3589 O O . ASP A 1 447 ? 15.845 -8.266 12.433 1.00 88.75 447 ASP A O 1
ATOM 3593 N N . LEU A 1 448 ? 16.068 -8.934 10.308 1.00 94.38 448 LEU A N 1
ATOM 3594 C CA . LEU A 1 448 ? 14.880 -8.255 9.790 1.00 94.38 448 LEU A CA 1
ATOM 3595 C C . LEU A 1 448 ? 13.927 -9.242 9.106 1.00 94.38 448 LEU A C 1
ATOM 3597 O O . LEU A 1 448 ? 14.324 -10.308 8.628 1.00 94.38 448 LEU A O 1
ATOM 3601 N N . GLU A 1 449 ? 12.640 -8.903 9.104 1.00 96.62 449 GLU A N 1
ATOM 3602 C CA . GLU A 1 449 ? 11.564 -9.746 8.576 1.00 96.62 449 GLU A CA 1
ATOM 3603 C C . GLU A 1 449 ? 11.025 -9.215 7.246 1.00 96.62 449 GLU A C 1
ATOM 3605 O O . GLU A 1 449 ? 10.611 -10.001 6.391 1.00 96.62 449 GLU A O 1
ATOM 3610 N N . GLY A 1 450 ? 11.107 -7.904 7.018 1.00 97.62 450 GLY A N 1
ATOM 3611 C CA . GLY A 1 450 ? 10.800 -7.291 5.733 1.00 97.62 450 GLY A CA 1
ATOM 3612 C C . GLY A 1 450 ? 11.456 -5.923 5.552 1.00 97.62 450 GLY A C 1
ATOM 3613 O O . GLY A 1 450 ? 11.739 -5.222 6.523 1.00 97.62 450 GLY A O 1
ATOM 3614 N N . VAL A 1 451 ? 11.719 -5.572 4.292 1.00 97.94 451 VAL A N 1
ATOM 3615 C CA . VAL A 1 451 ? 12.437 -4.352 3.894 1.00 97.94 451 VAL A CA 1
ATOM 3616 C C . VAL A 1 451 ? 11.545 -3.484 3.018 1.00 97.94 451 VAL A C 1
ATOM 3618 O O . VAL A 1 451 ? 11.051 -3.951 1.991 1.00 97.94 451 VAL A O 1
ATOM 3621 N N . HIS A 1 452 ? 11.416 -2.211 3.385 1.00 97.62 452 HIS A N 1
ATOM 3622 C CA . HIS A 1 452 ? 10.670 -1.193 2.648 1.00 97.62 452 HIS A CA 1
ATOM 3623 C C . HIS A 1 452 ? 11.654 -0.244 1.945 1.00 97.62 452 HIS A C 1
ATOM 3625 O O . HIS A 1 452 ? 12.424 0.473 2.586 1.00 97.62 452 HIS A O 1
ATOM 3631 N N . TYR A 1 453 ? 11.667 -0.253 0.612 1.00 97.44 453 TYR A N 1
ATOM 3632 C CA . TYR A 1 453 ? 12.658 0.463 -0.193 1.00 97.44 453 TYR A CA 1
ATOM 3633 C C . TYR A 1 453 ? 12.270 1.923 -0.417 1.00 97.44 453 TYR A C 1
ATOM 3635 O O . TYR A 1 453 ? 11.570 2.241 -1.378 1.00 97.44 453 TYR A O 1
ATOM 3643 N N . LEU A 1 454 ? 12.779 2.837 0.408 1.00 94.38 454 LEU A N 1
ATOM 3644 C CA . LEU A 1 454 ? 12.696 4.277 0.149 1.00 94.38 454 LEU A CA 1
ATOM 3645 C C . LEU A 1 454 ? 13.711 4.702 -0.941 1.00 94.38 454 LEU A C 1
ATOM 3647 O O . LEU A 1 454 ? 14.496 3.893 -1.443 1.00 94.38 454 LEU A O 1
ATOM 3651 N N . GLY A 1 455 ? 13.637 5.963 -1.379 1.00 95.19 455 GLY A N 1
ATOM 3652 C CA . GLY A 1 455 ? 14.464 6.490 -2.470 1.00 95.19 455 GLY A CA 1
ATOM 3653 C C . GLY A 1 455 ? 14.165 5.855 -3.836 1.00 95.19 455 GLY A C 1
ATOM 3654 O O . GLY A 1 455 ? 13.012 5.585 -4.192 1.00 95.19 455 GLY A O 1
ATOM 3655 N N . LEU A 1 456 ? 15.210 5.646 -4.641 1.00 96.06 456 LEU A N 1
ATOM 3656 C CA . LEU A 1 456 ? 15.127 4.862 -5.873 1.00 96.06 456 LEU A CA 1
ATOM 3657 C C . LEU A 1 456 ? 15.004 3.370 -5.559 1.00 96.06 456 LEU A C 1
ATOM 3659 O O . LEU A 1 456 ? 15.703 2.834 -4.698 1.00 96.06 456 LEU A O 1
ATOM 3663 N N . LYS A 1 457 ? 14.097 2.713 -6.286 1.00 96.94 457 LYS A N 1
ATOM 3664 C CA . LYS A 1 457 ? 13.733 1.308 -6.086 1.00 96.94 457 LYS A CA 1
ATOM 3665 C C . LYS A 1 457 ? 14.715 0.387 -6.833 1.00 96.94 457 LYS A C 1
ATOM 3667 O O . LYS A 1 457 ? 15.051 0.712 -7.972 1.00 96.94 457 LYS A O 1
ATOM 3672 N N . PRO A 1 458 ? 15.119 -0.777 -6.293 1.00 96.94 458 PRO A N 1
ATOM 3673 C CA . PRO A 1 458 ? 16.199 -1.599 -6.860 1.00 96.94 458 PRO A CA 1
ATOM 3674 C C . PRO A 1 458 ? 16.083 -1.899 -8.361 1.00 96.94 458 PRO A C 1
ATOM 3676 O O . PRO A 1 458 ? 17.048 -1.767 -9.114 1.00 96.94 458 PRO A O 1
ATOM 3679 N N . TRP A 1 459 ? 14.874 -2.204 -8.841 1.00 94.62 459 TRP A N 1
ATOM 3680 C CA . TRP A 1 459 ? 14.625 -2.525 -10.249 1.00 94.62 459 TRP A CA 1
ATOM 3681 C C . TRP A 1 459 ? 14.834 -1.357 -11.226 1.00 94.62 459 TRP A C 1
ATOM 3683 O O . TRP A 1 459 ? 14.889 -1.593 -12.438 1.00 94.62 459 TRP A O 1
ATOM 3693 N N . VAL A 1 460 ? 14.946 -0.114 -10.736 1.00 93.62 460 VAL A N 1
ATOM 3694 C CA . VAL A 1 460 ? 15.196 1.088 -11.552 1.00 93.62 460 VAL A CA 1
ATOM 3695 C C . VAL A 1 460 ? 16.658 1.540 -11.573 1.00 93.62 460 VAL A C 1
ATOM 3697 O O . VAL A 1 460 ? 16.957 2.495 -12.293 1.00 93.62 460 VAL A O 1
ATOM 3700 N N . CYS A 1 461 ? 17.523 0.861 -10.818 1.00 94.88 461 CYS A N 1
ATOM 3701 C CA . CYS A 1 461 ? 18.983 0.959 -10.853 1.00 94.88 461 CYS A CA 1
ATOM 3702 C C . CYS A 1 461 ? 19.576 -0.202 -11.664 1.00 94.88 461 CYS A C 1
ATOM 3704 O O . CYS A 1 461 ? 18.837 -1.108 -12.057 1.00 94.88 461 CYS A O 1
ATOM 3706 N N . TYR A 1 462 ? 20.890 -0.199 -11.903 1.00 94.75 462 TYR A N 1
ATOM 3707 C CA . TYR A 1 462 ? 21.613 -1.409 -12.316 1.00 94.75 462 TYR A CA 1
ATOM 3708 C C . TYR A 1 462 ? 21.783 -2.380 -11.136 1.00 94.75 462 TYR A C 1
ATOM 3710 O O . TYR A 1 462 ? 21.589 -1.994 -9.982 1.00 94.75 462 TYR A O 1
ATOM 3718 N N . ARG A 1 463 ? 22.106 -3.651 -11.407 1.00 95.00 463 ARG A N 1
ATOM 3719 C CA . ARG A 1 463 ? 22.284 -4.661 -10.347 1.00 95.00 463 ARG A CA 1
ATOM 3720 C C . ARG A 1 463 ? 23.533 -4.472 -9.493 1.00 95.00 463 ARG A C 1
ATOM 3722 O O . ARG A 1 463 ? 23.588 -5.008 -8.396 1.00 95.00 463 ARG A O 1
ATOM 3729 N N . ASP A 1 464 ? 24.523 -3.774 -10.035 1.00 96.19 464 ASP A N 1
ATOM 3730 C CA . ASP A 1 464 ? 25.896 -3.785 -9.532 1.00 96.19 464 ASP A CA 1
ATOM 3731 C C . ASP A 1 464 ? 26.097 -2.911 -8.281 1.00 96.19 464 ASP A C 1
ATOM 3733 O O . ASP A 1 464 ? 27.005 -3.182 -7.504 1.00 96.19 464 ASP A O 1
ATOM 3737 N N . TYR A 1 465 ? 25.244 -1.897 -8.081 1.00 96.50 465 TYR A N 1
ATOM 3738 C CA . TYR A 1 465 ? 25.217 -1.014 -6.907 1.00 96.50 465 TYR A CA 1
ATOM 3739 C C . TYR A 1 465 ? 23.865 -0.285 -6.786 1.00 96.50 465 TYR A C 1
ATOM 3741 O O . TYR A 1 465 ? 23.089 -0.226 -7.751 1.00 96.50 465 TYR A O 1
ATOM 3749 N N . ASP A 1 466 ? 23.573 0.286 -5.617 1.00 97.38 466 ASP A N 1
ATOM 3750 C CA . ASP A 1 466 ? 22.399 1.131 -5.396 1.00 97.38 466 ASP A CA 1
ATOM 3751 C C . ASP A 1 466 ? 22.594 2.518 -6.033 1.00 97.38 466 ASP A C 1
ATOM 3753 O O . ASP A 1 466 ? 23.311 3.375 -5.522 1.00 97.38 466 ASP A O 1
ATOM 3757 N N . CYS A 1 467 ? 21.890 2.792 -7.134 1.00 96.44 467 CYS A N 1
ATOM 3758 C CA . CYS A 1 467 ? 21.977 4.072 -7.847 1.00 96.44 467 CYS A CA 1
ATOM 3759 C C . CYS A 1 467 ? 21.398 5.287 -7.088 1.00 96.44 467 CYS A C 1
ATOM 3761 O O . CYS A 1 467 ? 21.343 6.389 -7.639 1.00 96.44 467 CYS A O 1
ATOM 3763 N N . ASN A 1 468 ? 20.969 5.132 -5.829 1.00 97.00 468 ASN A N 1
ATOM 3764 C CA . ASN A 1 468 ? 20.837 6.274 -4.919 1.00 97.00 468 ASN A CA 1
ATOM 3765 C C . ASN A 1 468 ? 22.201 6.934 -4.623 1.00 97.00 468 ASN A C 1
ATOM 3767 O O . ASN A 1 468 ? 22.226 8.145 -4.424 1.00 97.00 468 ASN A O 1
ATOM 3771 N N . TRP A 1 469 ? 23.321 6.197 -4.682 1.00 96.31 469 TRP A N 1
ATOM 3772 C CA . TRP A 1 469 ? 24.672 6.760 -4.536 1.00 96.31 469 TRP A CA 1
ATOM 3773 C C . TRP A 1 469 ? 25.022 7.801 -5.614 1.00 96.31 469 TRP A C 1
ATOM 3775 O O . TRP A 1 469 ? 25.702 8.780 -5.320 1.00 96.31 469 TRP A O 1
ATOM 3785 N N . ASP A 1 470 ? 24.461 7.692 -6.827 1.00 96.31 470 ASP A N 1
ATOM 3786 C CA . ASP A 1 470 ? 24.658 8.678 -7.908 1.00 96.31 470 ASP A CA 1
ATOM 3787 C C . ASP A 1 470 ? 24.009 10.061 -7.617 1.00 96.31 470 ASP A C 1
ATOM 3789 O O . ASP A 1 470 ? 24.043 10.964 -8.458 1.00 96.31 470 ASP A O 1
ATOM 3793 N N . MET A 1 471 ? 23.354 10.242 -6.461 1.00 94.94 471 MET A N 1
ATOM 3794 C CA . MET A 1 471 ? 22.688 11.482 -6.050 1.00 94.94 471 MET A CA 1
ATOM 3795 C C . MET A 1 471 ? 22.939 11.774 -4.567 1.00 94.94 471 MET A C 1
ATOM 3797 O O . MET A 1 471 ? 22.330 11.147 -3.708 1.00 94.94 471 MET A O 1
ATOM 3801 N N . SER A 1 472 ? 23.725 12.810 -4.260 1.00 90.25 472 SER A N 1
ATOM 3802 C CA . SER A 1 472 ? 24.004 13.242 -2.876 1.00 90.25 472 SER A CA 1
ATOM 3803 C C . SER A 1 472 ? 22.738 13.453 -2.030 1.00 90.25 472 SER A C 1
ATOM 3805 O O . SER A 1 472 ? 22.648 12.958 -0.913 1.00 90.25 472 SER A O 1
ATOM 3807 N N . LEU A 1 473 ? 21.697 14.074 -2.602 1.00 91.12 473 LEU A N 1
ATOM 3808 C CA . LEU A 1 473 ? 20.365 14.245 -1.986 1.00 91.12 473 LEU A CA 1
ATOM 3809 C C . LEU A 1 473 ? 19.558 12.934 -1.813 1.00 91.12 473 LEU A C 1
ATOM 3811 O O . LEU A 1 473 ? 18.350 12.979 -1.592 1.00 91.12 473 LEU A O 1
ATOM 3815 N N . ARG A 1 474 ? 20.173 11.766 -2.018 1.00 93.62 474 ARG A N 1
ATOM 3816 C CA . ARG A 1 474 ? 19.580 10.434 -1.818 1.00 93.62 474 ARG A CA 1
ATOM 3817 C C . ARG A 1 474 ? 20.508 9.468 -1.090 1.00 93.62 474 ARG A C 1
ATOM 3819 O O . ARG A 1 474 ? 20.139 8.303 -0.955 1.00 93.62 474 ARG A O 1
ATOM 3826 N N . HIS A 1 475 ? 21.673 9.918 -0.618 1.00 92.88 475 HIS A N 1
ATOM 3827 C CA . HIS A 1 475 ? 22.599 9.069 0.139 1.00 92.88 475 HIS A CA 1
ATOM 3828 C C . HIS A 1 475 ? 21.924 8.481 1.390 1.00 92.88 475 HIS A C 1
ATOM 3830 O O . HIS A 1 475 ? 22.092 7.297 1.652 1.00 92.88 475 HIS A O 1
ATOM 3836 N N . GLU A 1 476 ? 21.018 9.222 2.038 1.00 93.88 476 GLU A N 1
ATOM 3837 C CA . GLU A 1 476 ? 20.130 8.742 3.120 1.00 93.88 476 GLU A CA 1
ATOM 3838 C C . GLU A 1 476 ? 19.247 7.523 2.753 1.00 93.88 476 GLU A C 1
ATOM 3840 O O . GLU A 1 476 ? 18.682 6.879 3.630 1.00 93.88 476 GLU A O 1
ATOM 3845 N N . PHE A 1 477 ? 19.125 7.164 1.468 1.00 95.94 477 PHE A N 1
ATOM 3846 C CA . PHE A 1 477 ? 18.422 5.968 0.982 1.00 95.94 477 PHE A CA 1
ATOM 3847 C C . PHE A 1 477 ? 19.341 4.983 0.242 1.00 95.94 477 PHE A C 1
ATOM 3849 O O . PHE A 1 477 ? 18.840 4.030 -0.357 1.00 95.94 477 PHE A O 1
ATOM 3856 N N . ALA A 1 478 ? 20.651 5.219 0.193 1.00 95.50 478 ALA A N 1
ATOM 3857 C CA . ALA A 1 478 ? 21.590 4.391 -0.557 1.00 95.50 478 ALA A CA 1
ATOM 3858 C C . ALA A 1 478 ? 22.139 3.260 0.316 1.00 95.50 478 ALA A C 1
ATOM 3860 O O . ALA A 1 478 ? 22.566 3.516 1.436 1.00 95.50 478 ALA A O 1
ATOM 3861 N N . SER A 1 479 ? 22.098 2.017 -0.174 1.00 96.25 479 SER A N 1
ATOM 3862 C CA . SER A 1 479 ? 22.743 0.869 0.477 1.00 96.25 479 SER A CA 1
ATOM 3863 C C . SER A 1 479 ? 22.864 -0.320 -0.472 1.00 96.25 479 SER A C 1
ATOM 3865 O O . SER A 1 479 ? 21.856 -0.879 -0.919 1.00 96.25 479 SER A O 1
ATOM 3867 N N . ASP A 1 480 ? 24.095 -0.757 -0.735 1.00 96.00 480 ASP A N 1
ATOM 3868 C CA . ASP A 1 480 ? 24.361 -1.879 -1.637 1.00 96.00 480 ASP A CA 1
ATOM 3869 C C . ASP A 1 480 ? 23.964 -3.223 -1.030 1.00 96.00 480 ASP A C 1
ATOM 3871 O O . ASP A 1 480 ? 23.399 -4.060 -1.732 1.00 96.00 480 ASP A O 1
ATOM 3875 N N . SER A 1 481 ? 24.157 -3.424 0.278 1.00 95.12 481 SER A N 1
ATOM 3876 C CA . SER A 1 481 ? 23.742 -4.659 0.959 1.00 95.12 481 SER A CA 1
ATOM 3877 C C . SER A 1 481 ? 22.219 -4.830 0.950 1.00 95.12 481 SER A C 1
ATOM 3879 O O . SER A 1 481 ? 21.699 -5.933 0.760 1.00 95.12 481 SER A O 1
ATOM 3881 N N . VAL A 1 482 ? 21.466 -3.735 1.090 1.00 96.19 482 VAL A N 1
ATOM 3882 C CA . VAL A 1 482 ? 19.998 -3.753 1.051 1.00 96.19 482 VAL A CA 1
ATOM 3883 C C . VAL A 1 482 ? 19.480 -3.855 -0.385 1.00 96.19 482 VAL A C 1
ATOM 3885 O O . VAL A 1 482 ? 18.481 -4.538 -0.630 1.00 96.19 482 VAL A O 1
ATOM 3888 N N . HIS A 1 483 ? 20.166 -3.251 -1.356 1.00 97.38 483 HIS A N 1
ATOM 3889 C CA . HIS A 1 483 ? 19.911 -3.455 -2.786 1.00 97.38 483 HIS A CA 1
ATOM 3890 C C . HIS A 1 483 ? 20.132 -4.919 -3.192 1.00 97.38 483 HIS A C 1
ATOM 3892 O O . HIS A 1 483 ? 19.266 -5.529 -3.822 1.00 97.38 483 HIS A O 1
ATOM 3898 N N . GLU A 1 484 ? 21.222 -5.537 -2.737 1.00 96.69 484 GLU A N 1
ATOM 3899 C CA . GLU A 1 484 ? 21.545 -6.948 -2.969 1.00 96.69 484 GLU A CA 1
ATOM 3900 C C . GLU A 1 484 ? 20.469 -7.899 -2.400 1.00 96.69 484 GLU A C 1
ATOM 3902 O O . GLU A 1 484 ? 20.128 -8.896 -3.044 1.00 96.69 484 GLU A O 1
ATOM 3907 N N . LYS A 1 485 ? 19.845 -7.576 -1.251 1.00 96.88 485 LYS A N 1
ATOM 3908 C CA . LYS A 1 485 ? 18.699 -8.346 -0.710 1.00 96.88 485 LYS A CA 1
ATOM 3909 C C . LYS A 1 485 ? 17.526 -8.420 -1.709 1.00 96.88 485 LYS A C 1
ATOM 3911 O O . LYS A 1 485 ? 16.901 -9.476 -1.813 1.00 96.88 485 LYS A O 1
ATOM 3916 N N . TRP A 1 486 ? 17.266 -7.375 -2.505 1.00 98.00 486 TRP A N 1
ATOM 3917 C CA . TRP A 1 486 ? 16.257 -7.419 -3.579 1.00 98.00 486 TRP A CA 1
ATOM 3918 C C . TRP A 1 486 ? 16.708 -8.300 -4.749 1.00 98.00 486 TRP A C 1
ATOM 3920 O O . TRP A 1 486 ? 15.940 -9.123 -5.254 1.00 98.00 486 TRP A O 1
ATOM 3930 N N . TRP A 1 487 ? 17.977 -8.190 -5.149 1.00 97.56 487 TRP A N 1
ATOM 3931 C CA . TRP A 1 487 ? 18.549 -9.008 -6.222 1.00 97.56 487 TRP A CA 1
ATOM 3932 C C . TRP A 1 487 ? 18.557 -10.503 -5.902 1.00 97.56 487 TRP A C 1
ATOM 3934 O O . TRP A 1 487 ? 18.249 -11.312 -6.774 1.00 97.56 487 TRP A O 1
ATOM 3944 N N . LYS A 1 488 ? 18.757 -10.874 -4.634 1.00 97.19 488 LYS A N 1
ATOM 3945 C CA . LYS A 1 488 ? 18.612 -12.254 -4.142 1.00 97.19 488 LYS A CA 1
ATOM 3946 C C . LYS A 1 488 ? 17.197 -12.823 -4.331 1.00 97.19 488 LYS A C 1
ATOM 3948 O O . LYS A 1 488 ? 17.064 -14.033 -4.524 1.00 97.19 488 LYS A O 1
ATOM 3953 N N . VAL A 1 489 ? 16.153 -11.986 -4.314 1.00 97.94 489 VAL A N 1
ATOM 3954 C CA . VAL A 1 489 ? 14.777 -12.391 -4.670 1.00 97.94 489 VAL A CA 1
ATOM 3955 C C . VAL A 1 489 ? 14.627 -12.512 -6.189 1.00 97.94 489 VAL A C 1
ATOM 3957 O O . VAL A 1 489 ? 14.051 -13.496 -6.658 1.00 97.94 489 VAL A O 1
ATOM 3960 N N . TYR A 1 490 ? 15.171 -11.554 -6.952 1.00 96.06 490 TYR A N 1
ATOM 3961 C CA . TYR A 1 490 ? 15.150 -11.530 -8.422 1.00 96.06 490 TYR A CA 1
ATOM 3962 C C . TYR A 1 490 ? 15.843 -12.737 -9.065 1.00 96.06 490 TYR A C 1
ATOM 3964 O O . TYR A 1 490 ? 15.281 -13.357 -9.968 1.00 96.06 490 TYR A O 1
ATOM 3972 N N . ASP A 1 491 ? 17.040 -13.108 -8.610 1.00 95.12 491 ASP A N 1
ATOM 3973 C CA . ASP A 1 491 ? 17.816 -14.193 -9.221 1.00 95.12 491 ASP A CA 1
ATOM 3974 C C . ASP A 1 491 ? 17.093 -15.548 -9.115 1.00 95.12 491 ASP A C 1
ATOM 3976 O O . ASP A 1 491 ? 17.163 -16.361 -10.042 1.00 95.12 491 ASP A O 1
ATOM 3980 N N . LYS A 1 492 ? 16.316 -15.741 -8.039 1.00 96.31 492 LYS A N 1
ATOM 3981 C CA . LYS A 1 492 ? 15.463 -16.914 -7.785 1.00 96.31 492 LYS A CA 1
ATOM 3982 C C . LYS A 1 492 ? 14.147 -16.930 -8.579 1.00 96.31 492 LYS A C 1
ATOM 3984 O O . LYS A 1 492 ? 13.443 -17.937 -8.544 1.00 96.31 492 LYS A O 1
ATOM 3989 N N . MET A 1 493 ? 13.786 -15.850 -9.276 1.00 89.06 493 MET A N 1
ATOM 3990 C CA . MET A 1 493 ? 12.601 -15.826 -10.145 1.00 89.06 493 MET A CA 1
ATOM 3991 C C . MET A 1 493 ? 12.818 -16.654 -11.419 1.00 89.06 493 MET A C 1
ATOM 3993 O O . MET A 1 493 ? 13.946 -16.818 -11.888 1.00 89.06 493 MET A O 1
ATOM 3997 N N . SER A 1 494 ? 11.727 -17.099 -12.048 1.00 83.00 494 SER A N 1
ATOM 3998 C CA . SER A 1 494 ? 11.788 -17.661 -13.402 1.00 83.00 494 SER A CA 1
ATOM 3999 C C . SER A 1 494 ? 12.189 -16.599 -14.435 1.00 83.00 494 SER A C 1
ATOM 4001 O O . SER A 1 494 ? 11.895 -15.410 -14.281 1.00 83.00 494 SER A O 1
ATOM 4003 N N . ASP A 1 495 ? 12.816 -17.021 -15.534 1.00 74.75 495 ASP A N 1
ATOM 4004 C CA . ASP A 1 495 ? 13.261 -16.099 -16.590 1.00 74.75 495 ASP A CA 1
ATOM 4005 C C . ASP A 1 495 ? 12.088 -15.377 -17.280 1.00 74.75 495 ASP A C 1
ATOM 4007 O O . ASP A 1 495 ? 12.217 -14.227 -17.710 1.00 74.75 495 ASP A O 1
ATOM 4011 N N . GLN A 1 496 ? 10.904 -16.001 -17.286 1.00 75.94 496 GLN A N 1
ATOM 4012 C CA . GLN A 1 496 ? 9.647 -15.364 -17.679 1.00 75.94 496 GLN A CA 1
ATOM 4013 C C . GLN A 1 496 ? 9.338 -14.138 -16.801 1.00 75.94 496 GLN A C 1
ATOM 4015 O O . GLN A 1 496 ? 9.063 -13.062 -17.336 1.00 75.94 496 GLN A O 1
ATOM 4020 N N . LEU A 1 497 ? 9.423 -14.274 -15.470 1.00 81.19 497 LEU A N 1
ATOM 4021 C CA . LEU A 1 497 ? 9.155 -13.189 -14.517 1.00 81.19 497 LEU A CA 1
ATOM 4022 C C . LEU A 1 497 ? 10.234 -12.100 -14.561 1.00 81.19 497 LEU A C 1
ATOM 4024 O O . LEU A 1 497 ? 9.903 -10.914 -14.648 1.00 81.19 497 LEU A O 1
ATOM 4028 N N . LYS A 1 498 ? 11.516 -12.485 -14.634 1.00 83.81 498 LYS A N 1
ATOM 4029 C CA . LYS A 1 498 ? 12.642 -11.558 -14.875 1.00 83.81 498 LYS A CA 1
ATOM 4030 C C . LYS A 1 498 ? 12.403 -10.691 -16.119 1.00 83.81 498 LYS A C 1
ATOM 4032 O O . LYS A 1 498 ? 12.699 -9.495 -16.129 1.00 83.81 498 LYS A O 1
ATOM 4037 N N . GLY A 1 499 ? 11.760 -11.258 -17.143 1.00 74.25 499 GLY A N 1
ATOM 4038 C CA . GLY A 1 499 ? 11.368 -10.585 -18.381 1.00 74.25 499 GLY A CA 1
ATOM 4039 C C . GLY A 1 499 ? 10.380 -9.409 -18.260 1.00 74.25 499 GLY A C 1
ATOM 4040 O O . GLY A 1 499 ? 10.180 -8.728 -19.278 1.00 74.25 499 GLY A O 1
ATOM 4041 N N . TYR A 1 500 ? 9.792 -9.156 -17.082 1.00 81.31 500 TYR A N 1
ATOM 4042 C CA . TYR A 1 500 ? 8.956 -7.980 -16.759 1.00 81.31 500 TYR A CA 1
ATOM 4043 C C . TYR A 1 500 ? 9.708 -6.882 -15.983 1.00 81.31 500 TYR A C 1
ATOM 4045 O O . TYR A 1 500 ? 9.220 -5.762 -15.868 1.00 81.31 500 TYR A O 1
ATOM 4053 N N . CYS A 1 501 ? 10.925 -7.168 -15.520 1.00 85.25 501 CYS A N 1
ATOM 4054 C CA . CYS A 1 501 ? 11.786 -6.275 -14.737 1.00 85.25 501 CYS A CA 1
ATOM 4055 C C . CYS A 1 501 ? 12.910 -5.619 -15.573 1.00 85.25 501 CYS A C 1
ATOM 4057 O O . CYS A 1 501 ? 13.941 -5.184 -15.050 1.00 85.25 501 CYS A O 1
ATOM 4059 N N . GLY A 1 502 ? 12.732 -5.571 -16.897 1.00 83.12 502 GLY A N 1
ATOM 4060 C CA . GLY A 1 502 ? 13.692 -5.000 -17.843 1.00 83.12 502 GLY A CA 1
ATOM 4061 C C . GLY A 1 502 ? 13.741 -3.467 -17.823 1.00 83.12 502 GLY A C 1
ATOM 4062 O O . GLY A 1 502 ? 12.726 -2.797 -17.637 1.00 83.12 502 GLY A O 1
ATOM 4063 N N . LEU A 1 503 ? 14.923 -2.902 -18.081 1.00 81.12 503 LEU A N 1
ATOM 4064 C CA . LEU A 1 503 ? 15.123 -1.454 -18.170 1.00 81.12 503 LEU A CA 1
ATOM 4065 C C . LEU A 1 503 ? 14.664 -0.922 -19.537 1.00 81.12 503 LEU A C 1
ATOM 4067 O O . LEU A 1 503 ? 15.225 -1.280 -20.573 1.00 81.12 503 LEU A O 1
ATOM 4071 N N . ASN A 1 504 ? 13.679 -0.021 -19.560 1.00 77.62 504 ASN A N 1
ATOM 4072 C CA . ASN A 1 504 ? 13.291 0.674 -20.794 1.00 77.62 504 ASN A CA 1
ATOM 4073 C C . ASN A 1 504 ? 14.261 1.828 -21.137 1.00 77.62 504 ASN A C 1
ATOM 4075 O O . ASN A 1 504 ? 15.025 2.288 -20.286 1.00 77.62 504 ASN A O 1
ATOM 4079 N N . LYS A 1 505 ? 14.204 2.348 -22.375 1.00 77.75 505 LYS A N 1
ATOM 4080 C CA . LYS A 1 505 ? 15.109 3.417 -22.859 1.00 77.75 505 LYS A CA 1
ATOM 4081 C C . LYS A 1 505 ? 15.137 4.664 -21.953 1.00 77.75 505 LYS A C 1
ATOM 4083 O O . LYS A 1 505 ? 16.204 5.233 -21.748 1.00 77.75 505 LYS A O 1
ATOM 4088 N N . LYS A 1 506 ? 13.998 5.063 -21.364 1.00 80.88 506 LYS A N 1
ATOM 4089 C CA . LYS A 1 506 ? 13.911 6.211 -20.436 1.00 80.88 506 LYS A CA 1
ATOM 4090 C C . LYS A 1 506 ? 14.581 5.910 -19.090 1.00 80.88 506 LYS A C 1
ATOM 4092 O O . LYS A 1 506 ? 15.188 6.805 -18.510 1.00 80.88 506 LYS A O 1
ATOM 4097 N N . MET A 1 507 ? 14.480 4.672 -18.599 1.00 85.00 507 MET A N 1
ATOM 4098 C CA . MET A 1 507 ? 15.165 4.231 -17.379 1.00 85.00 507 MET A CA 1
ATOM 4099 C C . MET A 1 507 ? 16.679 4.203 -17.586 1.00 85.00 507 MET A C 1
ATOM 4101 O O . MET A 1 507 ? 17.373 4.867 -16.825 1.00 85.00 507 MET A O 1
ATOM 4105 N N . LYS A 1 508 ? 17.170 3.546 -18.652 1.00 86.25 508 LYS A N 1
ATOM 4106 C CA . LYS A 1 508 ? 18.605 3.512 -18.998 1.00 86.25 508 LYS A CA 1
ATOM 4107 C C . LYS A 1 508 ? 19.182 4.929 -19.103 1.00 86.25 508 LYS A C 1
ATOM 4109 O O . LYS A 1 508 ? 20.097 5.267 -18.366 1.00 86.25 508 LYS A O 1
ATOM 4114 N N . PHE A 1 509 ? 18.557 5.800 -19.904 1.00 88.75 509 PHE A N 1
ATOM 4115 C CA . PHE A 1 509 ? 18.968 7.205 -20.031 1.00 88.75 509 PHE A CA 1
ATOM 4116 C C . PHE A 1 509 ? 19.021 7.949 -18.687 1.00 88.75 509 PHE A C 1
ATOM 4118 O O . PHE A 1 509 ? 19.919 8.755 -18.466 1.00 88.75 509 PHE A O 1
ATOM 4125 N N . ARG A 1 510 ? 18.071 7.695 -17.775 1.00 91.81 510 ARG A N 1
ATOM 4126 C CA . ARG A 1 510 ? 18.074 8.322 -16.448 1.00 91.81 510 ARG A CA 1
ATOM 4127 C C . ARG A 1 510 ? 19.243 7.835 -15.589 1.00 91.81 510 ARG A C 1
ATOM 4129 O O . ARG A 1 510 ? 19.824 8.673 -14.912 1.00 91.81 510 ARG A O 1
ATOM 4136 N N . ILE A 1 511 ? 19.561 6.539 -15.603 1.00 93.44 511 ILE A N 1
ATOM 4137 C CA . ILE A 1 511 ? 20.689 5.981 -14.839 1.00 93.44 511 ILE A CA 1
ATOM 4138 C C . ILE A 1 511 ? 21.999 6.593 -15.355 1.00 93.44 511 ILE A C 1
ATOM 4140 O O . ILE A 1 511 ? 22.689 7.268 -14.598 1.00 93.44 511 ILE A O 1
ATOM 4144 N N . GLU A 1 512 ? 22.268 6.484 -16.662 1.00 93.62 512 GLU A N 1
ATOM 4145 C CA . GLU A 1 512 ? 23.486 7.033 -17.284 1.00 93.62 512 GLU A CA 1
ATOM 4146 C C . GLU A 1 512 ? 23.628 8.549 -17.067 1.00 93.62 512 GLU A C 1
ATOM 4148 O O . GLU A 1 512 ? 24.719 9.045 -16.788 1.00 93.62 512 GLU A O 1
ATOM 4153 N N . LYS A 1 513 ? 22.518 9.306 -17.132 1.00 95.31 513 LYS A N 1
ATOM 4154 C CA . LYS A 1 513 ? 22.525 10.748 -16.839 1.00 95.31 513 LYS A CA 1
ATOM 4155 C C . LYS A 1 513 ? 23.028 11.034 -15.422 1.00 95.31 513 LYS A C 1
ATOM 4157 O O . LYS A 1 513 ? 23.825 11.952 -15.253 1.00 95.31 513 LYS A O 1
ATOM 4162 N N . TRP A 1 514 ? 22.511 10.332 -14.415 1.00 96.44 514 TRP A N 1
ATOM 4163 C CA . TRP A 1 514 ? 22.859 10.609 -13.020 1.00 96.44 514 TRP A CA 1
ATOM 4164 C C . TRP A 1 514 ? 24.257 10.124 -12.671 1.00 96.44 514 TRP A C 1
ATOM 4166 O O . TRP A 1 514 ? 25.010 10.888 -12.081 1.00 96.44 514 TRP A O 1
ATOM 4176 N N . ARG A 1 515 ? 24.651 8.950 -13.164 1.00 96.31 515 ARG A N 1
ATOM 4177 C CA . ARG A 1 515 ? 26.021 8.449 -13.057 1.00 96.31 515 ARG A CA 1
ATOM 4178 C C . ARG A 1 515 ? 27.048 9.432 -13.639 1.00 96.31 515 ARG A C 1
ATOM 4180 O O . ARG A 1 515 ? 28.037 9.744 -12.986 1.00 96.31 515 ARG A O 1
ATOM 4187 N N . LYS A 1 516 ? 26.765 10.032 -14.804 1.00 96.62 516 LYS A N 1
ATOM 4188 C CA . LYS A 1 516 ? 27.606 11.098 -15.385 1.00 96.62 516 LYS A CA 1
ATOM 4189 C C . LYS A 1 516 ? 27.589 12.409 -14.582 1.00 96.62 516 LYS A C 1
ATOM 4191 O O . LYS A 1 516 ? 28.565 13.152 -14.586 1.00 96.62 516 LYS A O 1
ATOM 4196 N N . ILE A 1 517 ? 26.487 12.732 -13.903 1.00 96.50 517 ILE A N 1
ATOM 4197 C CA . ILE A 1 517 ? 26.442 13.879 -12.980 1.00 96.50 517 ILE A CA 1
ATOM 4198 C C . ILE A 1 517 ? 27.312 13.598 -11.750 1.00 96.50 517 ILE A C 1
ATOM 4200 O O . ILE A 1 517 ? 28.043 14.493 -11.335 1.00 96.50 517 ILE A O 1
ATOM 4204 N N . ALA A 1 518 ? 27.281 12.379 -11.210 1.00 96.50 518 ALA A N 1
ATOM 4205 C CA . ALA A 1 518 ? 28.119 11.957 -10.093 1.00 96.50 518 ALA A CA 1
ATOM 4206 C C . ALA A 1 518 ? 29.620 11.987 -10.442 1.00 96.50 518 ALA A C 1
ATOM 4208 O O . ALA A 1 518 ? 30.398 12.567 -9.687 1.00 96.50 518 ALA A O 1
ATOM 4209 N N . GLU A 1 519 ? 29.992 11.481 -11.624 1.00 96.88 519 GLU A N 1
ATOM 4210 C CA . GLU A 1 519 ? 31.335 11.584 -12.223 1.00 96.88 519 GLU A CA 1
ATOM 4211 C C . GLU A 1 519 ? 31.805 13.042 -12.341 1.00 96.88 519 GLU A C 1
ATOM 4213 O O . GLU A 1 519 ? 32.810 13.432 -11.747 1.00 96.88 519 GLU A O 1
ATOM 4218 N N . ASN A 1 520 ? 31.031 13.885 -13.035 1.00 96.75 520 ASN A N 1
ATOM 4219 C CA . ASN A 1 520 ? 31.350 15.306 -13.219 1.00 96.75 520 ASN A CA 1
ATOM 4220 C C . ASN A 1 520 ? 31.417 16.091 -11.895 1.00 96.75 520 ASN A C 1
ATOM 4222 O O . ASN A 1 520 ? 32.078 17.125 -11.834 1.00 96.75 520 ASN A O 1
ATOM 4226 N N . SER A 1 521 ? 30.706 15.633 -10.861 1.00 94.94 521 SER A N 1
ATOM 4227 C CA . SER A 1 521 ? 30.725 16.222 -9.512 1.00 94.94 521 SER A CA 1
ATOM 4228 C C . SER A 1 521 ? 31.793 15.595 -8.609 1.00 94.94 521 SER A C 1
ATOM 4230 O O . SER A 1 521 ? 31.945 16.036 -7.474 1.00 94.94 521 SER A O 1
ATOM 4232 N N . SER A 1 522 ? 32.497 14.563 -9.094 1.00 94.31 522 SER A N 1
ATOM 4233 C CA . SER A 1 522 ? 33.480 13.765 -8.354 1.00 94.31 522 SER A CA 1
ATOM 4234 C C . SER A 1 522 ? 32.966 13.319 -6.980 1.00 94.31 522 SER A C 1
ATOM 4236 O O . SER A 1 522 ? 33.623 13.545 -5.963 1.00 94.31 522 SER A O 1
ATOM 4238 N N . LEU A 1 523 ? 31.767 12.713 -6.941 1.00 93.12 523 LEU A N 1
ATOM 4239 C CA . LEU A 1 523 ? 31.167 12.278 -5.674 1.00 93.12 523 LEU A CA 1
ATOM 4240 C C . LEU A 1 523 ? 32.109 11.311 -4.921 1.00 93.12 523 LEU A C 1
ATOM 4242 O O . LEU A 1 523 ? 32.650 10.388 -5.544 1.00 93.12 523 LEU A O 1
ATOM 4246 N N . PRO A 1 524 ? 32.321 11.523 -3.605 1.00 90.12 524 PRO A N 1
ATOM 4247 C CA . PRO A 1 524 ? 33.420 10.915 -2.851 1.00 90.12 524 PRO A CA 1
ATOM 4248 C C . PRO A 1 524 ? 33.241 9.418 -2.587 1.00 90.12 524 PRO A C 1
ATOM 4250 O O . PRO A 1 524 ? 34.219 8.730 -2.312 1.00 90.12 524 PRO A O 1
ATOM 4253 N N . ASP A 1 525 ? 32.012 8.912 -2.690 1.00 89.88 525 ASP A N 1
ATOM 4254 C CA . ASP A 1 525 ? 31.682 7.489 -2.591 1.00 89.88 525 ASP A CA 1
ATOM 4255 C C . ASP A 1 525 ? 32.167 6.675 -3.811 1.00 89.88 525 ASP A C 1
ATOM 4257 O O . ASP A 1 525 ? 32.374 5.469 -3.704 1.00 89.88 525 ASP A O 1
ATOM 4261 N N . ARG A 1 526 ? 32.390 7.338 -4.959 1.00 94.19 526 ARG A N 1
ATOM 4262 C CA . ARG A 1 526 ? 32.913 6.764 -6.213 1.00 94.19 526 ARG A CA 1
ATOM 4263 C C . ARG A 1 526 ? 32.103 5.590 -6.794 1.00 94.19 526 ARG A C 1
ATOM 4265 O O . ARG A 1 526 ? 32.602 4.894 -7.677 1.00 94.19 526 ARG A O 1
ATOM 4272 N N . HIS A 1 527 ? 30.829 5.403 -6.426 1.00 95.56 527 HIS A N 1
ATOM 4273 C CA . HIS A 1 527 ? 29.985 4.342 -7.013 1.00 95.56 527 HIS A CA 1
ATOM 4274 C C . HIS A 1 527 ? 29.782 4.507 -8.527 1.00 95.56 527 HIS A C 1
ATOM 4276 O O . HIS A 1 527 ? 29.628 3.530 -9.267 1.00 95.56 527 HIS A O 1
ATOM 4282 N N . TRP A 1 528 ? 29.875 5.743 -9.016 1.00 94.38 528 TRP A N 1
ATOM 4283 C CA . TRP A 1 528 ? 29.865 6.078 -10.438 1.00 94.38 528 TRP A CA 1
ATOM 4284 C C . TRP A 1 528 ? 31.066 5.515 -11.227 1.00 94.38 528 TRP A C 1
ATOM 4286 O O . TRP A 1 528 ? 31.033 5.526 -12.457 1.00 94.38 528 TRP A O 1
ATOM 4296 N N . GLU A 1 529 ? 32.089 4.965 -10.564 1.00 95.94 529 GLU A N 1
ATOM 4297 C CA . GLU A 1 529 ? 33.193 4.227 -11.198 1.00 95.94 529 GLU A CA 1
ATOM 4298 C C . GLU A 1 529 ? 32.908 2.719 -11.341 1.00 95.94 529 GLU A C 1
ATOM 4300 O O . GLU A 1 529 ? 33.501 2.068 -12.200 1.00 95.94 529 GLU A O 1
ATOM 4305 N N . ILE A 1 530 ? 31.969 2.149 -10.571 1.00 95.94 530 ILE A N 1
ATOM 4306 C CA . ILE A 1 530 ? 31.717 0.693 -10.513 1.00 95.94 530 ILE A CA 1
ATOM 4307 C C . ILE A 1 530 ? 31.329 0.143 -11.888 1.00 95.94 530 ILE A C 1
ATOM 4309 O O . ILE A 1 530 ? 30.361 0.603 -12.493 1.00 95.94 530 ILE A O 1
ATOM 4313 N N . GLU A 1 531 ? 32.057 -0.858 -12.382 1.00 94.62 531 GLU A N 1
ATOM 4314 C CA . GLU A 1 531 ? 31.803 -1.489 -13.681 1.00 94.62 531 GLU A CA 1
ATOM 4315 C C . GLU A 1 531 ? 30.408 -2.144 -13.729 1.00 94.62 531 GLU A C 1
ATOM 4317 O O . GLU A 1 531 ? 30.137 -3.114 -13.023 1.00 94.62 531 GLU A O 1
ATOM 4322 N N . VAL A 1 532 ? 29.523 -1.634 -14.592 1.00 93.19 532 VAL A N 1
ATOM 4323 C CA . VAL A 1 532 ? 28.145 -2.137 -14.732 1.00 93.19 532 VAL A CA 1
ATOM 4324 C C . VAL A 1 532 ? 28.112 -3.436 -15.543 1.00 93.19 532 VAL A C 1
ATOM 4326 O O . VAL A 1 532 ? 28.306 -3.399 -16.763 1.00 93.19 532 VAL A O 1
ATOM 4329 N N . LYS A 1 533 ? 27.786 -4.555 -14.883 1.00 91.12 533 LYS A N 1
ATOM 4330 C CA . LYS A 1 533 ? 27.669 -5.911 -15.457 1.00 91.12 533 LYS A CA 1
ATOM 4331 C C . LYS A 1 533 ? 26.219 -6.385 -15.573 1.00 91.12 533 LYS A C 1
ATOM 4333 O O . LYS A 1 533 ? 25.974 -7.480 -16.077 1.00 91.12 533 LYS A O 1
ATOM 4338 N N . ASP A 1 534 ? 25.243 -5.578 -15.146 1.00 89.06 534 ASP A N 1
ATOM 4339 C CA . ASP A 1 534 ? 23.818 -5.873 -15.314 1.00 89.06 534 ASP A CA 1
ATOM 4340 C C . ASP A 1 534 ? 23.460 -6.207 -16.783 1.00 89.06 534 ASP A C 1
ATOM 4342 O O . ASP A 1 534 ? 23.511 -5.323 -17.648 1.00 89.06 534 ASP A O 1
ATOM 4346 N N . PRO A 1 535 ? 23.000 -7.437 -17.099 1.00 80.06 535 PRO A N 1
ATOM 4347 C CA . PRO A 1 535 ? 22.667 -7.827 -18.472 1.00 80.06 535 PRO A CA 1
ATOM 4348 C C . PRO A 1 535 ? 21.518 -6.995 -19.064 1.00 80.06 535 PRO A C 1
ATOM 4350 O O . PRO A 1 535 ? 21.366 -6.902 -20.284 1.00 80.06 535 PRO A O 1
ATOM 4353 N N . ARG A 1 536 ? 20.705 -6.331 -18.228 1.00 82.69 536 ARG A N 1
ATOM 4354 C CA . ARG A 1 536 ? 19.658 -5.405 -18.681 1.00 82.69 536 ARG A CA 1
ATOM 4355 C C . ARG A 1 536 ? 20.228 -4.142 -19.331 1.00 82.69 536 ARG A C 1
ATOM 4357 O O . ARG A 1 536 ? 19.473 -3.482 -20.045 1.00 82.69 536 ARG A O 1
ATOM 4364 N N . LYS A 1 537 ? 21.515 -3.814 -19.143 1.00 82.00 537 LYS A N 1
ATOM 4365 C CA . LYS A 1 537 ? 22.215 -2.727 -19.851 1.00 82.00 537 LYS A CA 1
ATOM 4366 C C . LYS A 1 537 ? 22.172 -2.947 -21.364 1.00 82.00 537 LYS A C 1
ATOM 4368 O O . LYS A 1 537 ? 21.642 -2.094 -22.078 1.00 82.00 537 LYS A O 1
ATOM 4373 N N . ASN A 1 538 ? 22.570 -4.132 -21.824 1.00 68.38 538 ASN A N 1
ATOM 4374 C CA . ASN A 1 538 ? 22.648 -4.469 -23.251 1.00 68.38 538 ASN A CA 1
ATOM 4375 C C . ASN A 1 538 ? 21.320 -5.023 -23.792 1.00 68.38 538 ASN A C 1
ATOM 4377 O O . ASN A 1 538 ? 20.926 -4.692 -24.908 1.00 68.38 538 ASN A O 1
ATOM 4381 N N . ASN A 1 539 ? 20.556 -5.768 -22.980 1.00 58.88 539 ASN A N 1
ATOM 4382 C CA . ASN A 1 539 ? 19.284 -6.350 -23.416 1.00 58.88 539 ASN A CA 1
ATOM 4383 C C . ASN A 1 539 ? 18.283 -5.275 -23.883 1.00 58.88 539 ASN A C 1
ATOM 4385 O O . ASN A 1 539 ? 17.716 -4.518 -23.084 1.00 58.88 539 ASN A O 1
ATOM 4389 N N . LEU A 1 540 ? 18.054 -5.237 -25.196 1.00 54.38 540 LEU A N 1
ATOM 4390 C CA . LEU A 1 540 ? 16.995 -4.479 -25.872 1.00 54.38 540 LEU A CA 1
ATOM 4391 C C . LEU A 1 540 ? 16.249 -5.309 -26.930 1.00 54.38 540 LEU A C 1
ATOM 4393 O O . LEU A 1 540 ? 15.291 -4.808 -27.513 1.00 54.38 540 LEU A O 1
ATOM 4397 N N . VAL A 1 541 ? 16.650 -6.568 -27.140 1.00 55.44 541 VAL A N 1
ATOM 4398 C CA . VAL A 1 541 ? 16.153 -7.404 -28.237 1.00 55.44 541 VAL A CA 1
ATOM 4399 C C . VAL A 1 541 ? 14.833 -8.068 -27.845 1.00 55.44 541 VAL A C 1
ATOM 4401 O O . VAL A 1 541 ? 14.783 -9.019 -27.062 1.00 55.44 541 VAL A O 1
ATOM 4404 N N . HIS A 1 542 ? 13.729 -7.528 -28.354 1.00 60.44 542 HIS A N 1
ATOM 4405 C CA . HIS A 1 542 ? 12.383 -8.023 -28.073 1.00 60.44 542 HIS A CA 1
ATOM 4406 C C . HIS A 1 542 ? 11.955 -9.125 -29.049 1.00 60.44 542 HIS A C 1
ATOM 4408 O O . HIS A 1 542 ? 11.236 -10.036 -28.633 1.00 60.44 542 HIS A O 1
ATOM 4414 N N . LYS A 1 543 ? 12.424 -9.090 -30.306 1.00 63.91 543 LYS A N 1
ATOM 4415 C CA . LYS A 1 543 ? 12.073 -10.076 -31.342 1.00 63.91 543 LYS A CA 1
ATOM 4416 C C . LYS A 1 543 ? 12.590 -11.485 -31.034 1.00 63.91 543 LYS A C 1
ATOM 4418 O O . LYS A 1 543 ? 11.918 -12.446 -31.384 1.00 63.91 543 LYS A O 1
ATOM 4423 N N . LEU A 1 544 ? 13.704 -11.636 -30.303 1.00 66.19 544 LEU A N 1
ATOM 4424 C CA . LEU A 1 544 ? 14.256 -12.959 -29.945 1.00 66.19 544 LEU A CA 1
ATOM 4425 C C . LEU A 1 544 ? 13.304 -13.830 -29.114 1.00 66.19 544 LEU A C 1
ATOM 4427 O O . LEU A 1 544 ? 13.476 -15.044 -29.057 1.00 66.19 544 LEU A O 1
ATOM 4431 N N . ARG A 1 545 ? 12.271 -13.248 -28.496 1.00 69.38 545 ARG A N 1
ATOM 4432 C CA . ARG A 1 545 ? 11.300 -14.017 -27.710 1.00 69.38 545 ARG A CA 1
ATOM 4433 C C . ARG A 1 545 ? 10.405 -14.936 -28.545 1.00 69.38 545 ARG A C 1
ATOM 4435 O O . ARG A 1 545 ? 9.815 -15.837 -27.962 1.00 69.38 545 ARG A O 1
ATOM 4442 N N . VAL A 1 546 ? 10.323 -14.781 -29.875 1.00 70.00 546 VAL A N 1
ATOM 4443 C CA . VAL A 1 546 ? 9.561 -15.740 -30.702 1.00 70.00 546 VAL A CA 1
ATOM 4444 C C . VAL A 1 546 ? 10.154 -17.153 -30.636 1.00 70.00 546 VAL A C 1
ATOM 4446 O O . VAL A 1 546 ? 9.401 -18.114 -30.637 1.00 70.00 546 VAL A O 1
ATOM 4449 N N . TRP A 1 547 ? 11.468 -17.302 -30.429 1.00 70.38 547 TRP A N 1
ATOM 4450 C CA . TRP A 1 547 ? 12.111 -18.611 -30.229 1.00 70.38 547 TRP A CA 1
ATOM 4451 C C . TRP A 1 547 ? 11.794 -19.270 -28.867 1.00 70.38 547 TRP A C 1
ATOM 4453 O O . TRP A 1 547 ? 12.248 -20.382 -28.614 1.00 70.38 547 TRP A O 1
ATOM 4463 N N . GLN A 1 548 ? 11.019 -18.619 -27.986 1.00 62.50 548 GLN A N 1
ATOM 4464 C CA . GLN A 1 548 ? 10.437 -19.261 -26.794 1.00 62.50 548 GLN A CA 1
ATOM 4465 C C . GLN A 1 548 ? 9.137 -20.017 -27.109 1.00 62.50 548 GLN A C 1
ATOM 4467 O O . GLN A 1 548 ? 8.740 -20.887 -26.336 1.00 62.50 548 GLN A O 1
ATOM 4472 N N . VAL A 1 549 ? 8.477 -19.678 -28.221 1.00 63.69 549 VAL A N 1
ATOM 4473 C CA . VAL A 1 549 ? 7.272 -20.354 -28.708 1.00 63.69 549 VAL A CA 1
ATOM 4474 C C . VAL A 1 549 ? 7.725 -21.675 -29.324 1.00 63.69 549 VAL A C 1
ATOM 4476 O O . VAL A 1 549 ? 8.429 -21.691 -30.332 1.00 63.69 549 VAL A O 1
ATOM 4479 N N . THR A 1 550 ? 7.389 -22.778 -28.661 1.00 63.91 550 THR A N 1
ATOM 4480 C CA . THR A 1 550 ? 7.888 -24.134 -28.974 1.00 63.91 550 THR A CA 1
ATOM 4481 C C . THR A 1 550 ? 6.758 -25.140 -29.181 1.00 63.91 550 THR A C 1
ATOM 4483 O O . THR A 1 550 ? 7.004 -26.294 -29.510 1.00 63.91 550 THR A O 1
ATOM 4486 N N . GLU A 1 551 ? 5.511 -24.695 -29.035 1.00 63.78 551 GLU A N 1
ATOM 4487 C CA . GLU A 1 551 ? 4.297 -25.485 -29.215 1.00 63.78 551 GLU A CA 1
ATOM 4488 C C . GLU A 1 551 ? 3.826 -25.603 -30.683 1.00 63.78 551 GLU A C 1
ATOM 4490 O O . GLU A 1 551 ? 2.805 -26.237 -30.941 1.00 63.78 551 GLU A O 1
ATOM 4495 N N . TYR A 1 552 ? 4.560 -25.021 -31.644 1.00 67.31 552 TYR A N 1
ATOM 4496 C CA . TYR A 1 552 ? 4.268 -25.081 -33.084 1.00 67.31 552 TYR A CA 1
ATOM 4497 C C . TYR A 1 552 ? 5.519 -25.443 -33.900 1.00 67.31 552 TYR A C 1
ATOM 4499 O O . TYR A 1 552 ? 6.568 -24.826 -33.723 1.00 67.31 552 TYR A O 1
ATOM 4507 N N . ASP A 1 553 ? 5.381 -26.353 -34.871 1.00 67.62 553 ASP A N 1
ATOM 4508 C CA . ASP A 1 553 ? 6.486 -26.797 -35.744 1.00 67.62 553 ASP A CA 1
ATOM 4509 C C . ASP A 1 553 ? 7.036 -25.684 -36.655 1.00 67.62 553 ASP A C 1
ATOM 4511 O O . ASP A 1 553 ? 8.197 -25.708 -37.071 1.00 67.62 553 ASP A O 1
ATOM 4515 N N . LYS A 1 554 ? 6.188 -24.708 -37.011 1.00 73.06 554 LYS A N 1
ATOM 4516 C CA . LYS A 1 554 ? 6.545 -23.550 -37.839 1.00 73.06 554 LYS A CA 1
ATOM 4517 C C . LYS A 1 554 ? 5.817 -22.294 -37.383 1.00 73.06 554 LYS A C 1
ATOM 4519 O O . LYS A 1 554 ? 4.623 -22.315 -37.096 1.00 73.06 554 LYS A O 1
ATOM 4524 N N . LEU A 1 555 ? 6.539 -21.177 -37.413 1.00 75.25 555 LEU A N 1
ATOM 4525 C CA . LEU A 1 555 ? 6.050 -19.851 -37.052 1.00 75.25 555 LEU A CA 1
ATOM 4526 C C . LEU A 1 555 ? 6.384 -18.861 -38.167 1.00 75.25 555 LEU A C 1
ATOM 4528 O O . LEU A 1 555 ? 7.529 -18.784 -38.609 1.00 75.25 555 LEU A O 1
ATOM 4532 N N . LEU A 1 556 ? 5.394 -18.074 -38.586 1.00 80.12 556 LEU A N 1
ATOM 4533 C CA . LEU A 1 556 ? 5.596 -16.928 -39.468 1.00 80.12 556 LEU A CA 1
ATOM 4534 C C . LEU A 1 556 ? 5.642 -15.664 -38.603 1.00 80.12 556 LEU A C 1
ATOM 4536 O O . LEU A 1 556 ? 4.608 -15.194 -38.129 1.00 80.12 556 LEU A O 1
ATOM 4540 N N . PHE A 1 557 ? 6.842 -15.134 -38.361 1.00 78.69 557 PHE A N 1
ATOM 4541 C CA . PHE A 1 557 ? 7.005 -13.895 -37.602 1.00 78.69 557 PHE A CA 1
ATOM 4542 C C . PHE A 1 557 ? 6.711 -12.683 -38.495 1.00 78.69 557 PHE A C 1
ATOM 4544 O O . PHE A 1 557 ? 7.364 -12.485 -39.518 1.00 78.69 557 PHE A O 1
ATOM 4551 N N . ILE A 1 558 ? 5.731 -11.873 -38.095 1.00 82.44 558 ILE A N 1
ATOM 4552 C CA . ILE A 1 558 ? 5.273 -10.684 -38.818 1.00 82.44 558 ILE A CA 1
ATOM 4553 C C . ILE A 1 558 ? 5.347 -9.492 -37.859 1.00 82.44 558 ILE A C 1
ATOM 4555 O O . ILE A 1 558 ? 4.784 -9.544 -36.765 1.00 82.44 558 ILE A O 1
ATOM 4559 N N . ASP A 1 559 ? 6.032 -8.417 -38.256 1.00 80.19 559 ASP A N 1
ATOM 4560 C CA . ASP A 1 559 ? 6.066 -7.184 -37.464 1.00 80.19 559 ASP A CA 1
ATOM 4561 C C . ASP A 1 559 ? 4.701 -6.477 -37.460 1.00 80.19 559 ASP A C 1
ATOM 4563 O O . ASP A 1 559 ? 3.956 -6.501 -38.438 1.00 80.19 559 ASP A O 1
ATOM 4567 N N . ALA A 1 560 ? 4.379 -5.784 -36.366 1.00 83.44 560 ALA A N 1
ATOM 4568 C CA . ALA A 1 560 ? 3.089 -5.109 -36.194 1.00 83.44 560 ALA A CA 1
ATOM 4569 C C . ALA A 1 560 ? 2.855 -3.914 -37.147 1.00 83.44 560 ALA A C 1
ATOM 4571 O O . ALA A 1 560 ? 1.770 -3.334 -37.141 1.00 83.44 560 ALA A O 1
ATOM 4572 N N . ASP A 1 561 ? 3.858 -3.520 -37.935 1.00 85.94 561 ASP A N 1
ATOM 4573 C CA . ASP A 1 561 ? 3.764 -2.517 -38.996 1.00 85.94 561 ASP A CA 1
ATOM 4574 C C . ASP A 1 561 ? 3.739 -3.085 -40.426 1.00 85.94 561 ASP A C 1
ATOM 4576 O O . ASP A 1 561 ? 3.801 -2.335 -41.405 1.00 85.94 561 ASP A O 1
ATOM 4580 N N . PHE A 1 562 ? 3.555 -4.398 -40.544 1.00 89.56 562 PHE A N 1
ATOM 4581 C CA . PHE A 1 562 ? 3.254 -5.102 -41.782 1.00 89.56 562 PHE A CA 1
ATOM 4582 C C . PHE A 1 562 ? 1.744 -5.323 -41.955 1.00 89.56 562 PHE A C 1
ATOM 4584 O O . PHE A 1 562 ? 1.015 -5.538 -40.985 1.00 89.56 562 PHE A O 1
ATOM 4591 N N . ILE A 1 563 ? 1.269 -5.338 -43.202 1.00 90.25 563 ILE A N 1
ATOM 4592 C CA . ILE A 1 563 ? -0.091 -5.751 -43.552 1.00 90.25 563 ILE A CA 1
ATOM 4593 C C . ILE A 1 563 ? -0.103 -6.865 -44.595 1.00 90.25 563 ILE A C 1
ATOM 4595 O O . ILE A 1 563 ? 0.581 -6.811 -45.616 1.00 90.25 563 ILE A O 1
ATOM 4599 N N . VAL A 1 564 ? -0.943 -7.863 -44.333 1.00 89.88 564 VAL A N 1
ATOM 4600 C CA . VAL A 1 564 ? -1.261 -8.956 -45.250 1.00 89.88 564 VAL A CA 1
ATOM 4601 C C . VAL A 1 564 ? -2.293 -8.448 -46.261 1.00 89.88 564 VAL A C 1
ATOM 4603 O O . VAL A 1 564 ? -3.426 -8.155 -45.878 1.00 89.88 564 VAL A O 1
ATOM 4606 N N . VAL A 1 565 ? -1.923 -8.339 -47.542 1.00 86.56 565 VAL A N 1
ATOM 4607 C CA . VAL A 1 565 ? -2.856 -7.954 -48.624 1.00 86.56 565 VAL A CA 1
ATOM 4608 C C . VAL A 1 565 ? -3.322 -9.148 -49.463 1.00 86.56 565 VAL A C 1
ATOM 4610 O O . VAL A 1 565 ? -4.392 -9.079 -50.068 1.00 86.56 565 VAL A O 1
ATOM 4613 N N . LYS A 1 566 ? -2.578 -10.265 -49.459 1.00 86.94 566 LYS A N 1
ATOM 4614 C CA . LYS A 1 566 ? -2.993 -11.562 -50.027 1.00 86.94 566 LYS A CA 1
ATOM 4615 C C . LYS A 1 566 ? -2.624 -12.722 -49.102 1.00 86.94 566 LYS A C 1
ATOM 4617 O O . LYS A 1 566 ? -1.893 -12.565 -48.135 1.00 86.94 566 LYS A O 1
ATOM 4622 N N . LYS A 1 567 ? -3.163 -13.901 -49.406 1.00 88.12 567 LYS A N 1
ATOM 4623 C CA . LYS A 1 567 ? -3.014 -15.128 -48.618 1.00 88.12 567 LYS A CA 1
ATOM 4624 C C . LYS A 1 567 ? -1.547 -15.599 -48.540 1.00 88.12 567 LYS A C 1
ATOM 4626 O O . LYS A 1 567 ? -0.963 -15.960 -49.559 1.00 88.12 567 LYS A O 1
ATOM 4631 N N . LEU A 1 568 ? -0.986 -15.659 -47.329 1.00 88.38 568 LEU A N 1
ATOM 4632 C CA . LEU A 1 568 ? 0.421 -16.020 -47.082 1.00 88.38 568 LEU A CA 1
ATOM 4633 C C . LEU A 1 568 ? 0.657 -17.491 -46.691 1.00 88.38 568 LEU A C 1
ATOM 4635 O O . LEU A 1 568 ? 1.800 -17.858 -46.444 1.00 88.38 568 LEU A O 1
ATOM 4639 N N . ASP A 1 569 ? -0.367 -18.354 -46.662 1.00 87.62 569 ASP A N 1
ATOM 4640 C CA . ASP A 1 569 ? -0.239 -19.757 -46.212 1.00 87.62 569 ASP A CA 1
ATOM 4641 C C . ASP A 1 569 ? 0.888 -20.531 -46.916 1.00 87.62 569 ASP A C 1
ATOM 4643 O O . ASP A 1 569 ? 1.489 -21.432 -46.335 1.00 87.62 569 ASP A O 1
ATOM 4647 N N . HIS A 1 570 ? 1.193 -20.172 -48.166 1.00 85.88 570 HIS A N 1
ATOM 4648 C CA . HIS A 1 570 ? 2.252 -20.802 -48.946 1.00 85.88 570 HIS A CA 1
ATOM 4649 C C . HIS A 1 570 ? 3.646 -20.667 -48.289 1.00 85.88 570 HIS A C 1
ATOM 4651 O O . HIS A 1 570 ? 4.496 -21.537 -48.480 1.00 85.88 570 HIS A O 1
ATOM 4657 N N . LEU A 1 571 ? 3.863 -19.641 -47.454 1.00 83.19 571 LEU A N 1
ATOM 4658 C CA . LEU A 1 571 ? 5.102 -19.432 -46.699 1.00 83.19 571 LEU A CA 1
ATOM 4659 C C . LEU A 1 571 ? 5.376 -20.548 -45.681 1.00 83.19 571 LEU A C 1
ATOM 4661 O O . LEU A 1 571 ? 6.536 -20.860 -45.423 1.00 83.19 571 LEU A O 1
ATOM 4665 N N . PHE A 1 572 ? 4.343 -21.216 -45.151 1.00 82.44 572 PHE A N 1
ATOM 4666 C CA . PHE A 1 572 ? 4.531 -22.333 -44.218 1.00 82.44 572 PHE A CA 1
ATOM 4667 C C . PHE A 1 572 ? 5.126 -23.586 -44.885 1.00 82.44 572 PHE A C 1
ATOM 4669 O O . PHE A 1 572 ? 5.612 -24.472 -44.182 1.00 82.44 572 PHE A O 1
ATOM 4676 N N . TYR A 1 573 ? 5.170 -23.673 -46.219 1.00 81.19 573 TYR A N 1
ATOM 4677 C CA . TYR A 1 573 ? 5.840 -24.779 -46.917 1.00 81.19 573 TYR A CA 1
ATOM 4678 C C . TYR A 1 573 ? 7.344 -24.549 -47.129 1.00 81.19 573 TYR A C 1
ATOM 4680 O O . TYR A 1 573 ? 8.058 -25.509 -47.410 1.00 81.19 573 TYR A O 1
ATOM 4688 N N . TYR A 1 574 ? 7.855 -23.330 -46.924 1.00 70.56 574 TYR A N 1
ATOM 4689 C CA . TYR A 1 574 ? 9.290 -23.049 -47.039 1.00 70.56 574 TYR A CA 1
ATOM 4690 C C . TYR A 1 574 ? 10.100 -23.693 -45.893 1.00 70.56 574 TYR A C 1
ATOM 4692 O O . TYR A 1 574 ? 9.539 -23.980 -44.824 1.00 70.56 574 TYR A O 1
ATOM 4700 N N . PRO A 1 575 ? 11.413 -23.943 -46.076 1.00 64.00 575 PRO A N 1
ATOM 4701 C CA . PRO A 1 575 ? 12.278 -24.429 -45.003 1.00 64.00 575 PRO A CA 1
ATOM 4702 C C . PRO A 1 575 ? 12.452 -23.397 -43.871 1.00 64.00 575 PRO A C 1
ATOM 4704 O O . PRO A 1 575 ? 12.133 -22.213 -44.019 1.00 64.00 575 PRO A O 1
ATOM 4707 N N . GLN A 1 576 ? 12.933 -23.862 -42.716 1.00 55.66 576 GLN A N 1
ATOM 4708 C CA . GLN A 1 576 ? 13.124 -23.038 -41.515 1.00 55.66 576 GLN A CA 1
ATOM 4709 C C . GLN A 1 576 ? 14.077 -21.856 -41.776 1.00 55.66 576 GLN A C 1
ATOM 4711 O O . GLN A 1 576 ? 15.027 -21.990 -42.539 1.00 55.66 576 GLN A O 1
ATOM 4716 N N . LEU A 1 577 ? 13.834 -20.721 -41.103 1.00 57.91 577 LEU A N 1
ATOM 4717 C CA . LEU A 1 577 ? 14.551 -19.447 -41.297 1.00 57.91 577 LEU A CA 1
ATOM 4718 C C . LEU A 1 577 ? 14.511 -18.917 -42.743 1.00 57.91 577 LEU A C 1
ATOM 4720 O O . LEU A 1 577 ? 15.529 -18.556 -43.327 1.00 57.91 577 LEU A O 1
ATOM 4724 N N . SER A 1 578 ? 13.297 -18.797 -43.286 1.00 49.22 578 SER A N 1
ATOM 4725 C CA . SER A 1 578 ? 13.030 -18.040 -44.515 1.00 49.22 578 SER A CA 1
ATOM 4726 C C . SER A 1 578 ? 12.614 -16.592 -44.207 1.00 49.22 578 SER A C 1
ATOM 4728 O O . SER A 1 578 ? 11.642 -16.370 -43.487 1.00 49.22 578 SER A O 1
ATOM 4730 N N . ALA A 1 579 ? 13.312 -15.605 -44.775 1.00 49.88 579 ALA A N 1
ATOM 4731 C CA . ALA A 1 579 ? 12.957 -14.178 -44.759 1.00 49.88 579 ALA A CA 1
ATOM 4732 C C . ALA A 1 579 ? 13.428 -13.503 -46.075 1.00 49.88 579 ALA A C 1
ATOM 4734 O O . ALA A 1 579 ? 13.946 -14.158 -46.960 1.00 49.88 579 ALA A O 1
ATOM 4735 N N . ALA A 1 580 ? 13.239 -12.203 -46.312 1.00 40.47 580 ALA A N 1
ATOM 4736 C CA . ALA A 1 580 ? 13.552 -11.596 -47.626 1.00 40.47 580 ALA A CA 1
ATOM 4737 C C . ALA A 1 580 ? 15.068 -11.344 -47.958 1.00 40.47 580 ALA A C 1
ATOM 4739 O O . ALA A 1 580 ? 15.454 -10.202 -48.213 1.00 40.47 580 ALA A O 1
ATOM 4740 N N . GLY A 1 581 ? 15.920 -12.383 -48.022 1.00 37.22 581 GLY A N 1
ATOM 4741 C CA . GLY A 1 581 ? 17.368 -12.371 -48.377 1.00 37.22 581 GLY A CA 1
ATOM 4742 C C . GLY A 1 581 ? 18.034 -13.755 -48.167 1.00 37.22 581 GLY A C 1
ATOM 4743 O O . GLY A 1 581 ? 17.308 -14.668 -47.823 1.00 37.22 581 GLY A O 1
ATOM 4744 N N . ASN A 1 582 ? 19.336 -13.948 -48.452 1.00 33.81 582 ASN A N 1
ATOM 4745 C CA . ASN A 1 582 ? 19.976 -15.277 -48.692 1.00 33.81 582 ASN A CA 1
ATOM 4746 C C . ASN A 1 582 ? 20.725 -15.922 -47.484 1.00 33.81 582 ASN A C 1
ATOM 4748 O O . ASN A 1 582 ? 21.353 -15.187 -46.725 1.00 33.81 582 ASN A O 1
ATOM 4752 N N . ASP A 1 583 ? 20.929 -17.259 -47.342 1.00 36.69 583 ASP A N 1
ATOM 4753 C CA . ASP A 1 583 ? 20.152 -18.477 -47.750 1.00 36.69 583 ASP A CA 1
ATOM 4754 C C . ASP A 1 583 ? 20.507 -19.738 -46.884 1.00 36.69 583 ASP A C 1
ATOM 4756 O O . ASP A 1 583 ? 21.591 -20.255 -47.124 1.00 36.69 583 ASP A O 1
ATOM 4760 N N . LYS A 1 584 ? 19.682 -20.251 -45.916 1.00 38.44 584 LYS A N 1
ATOM 4761 C CA . LYS A 1 584 ? 19.821 -21.560 -45.157 1.00 38.44 584 LYS A CA 1
ATOM 4762 C C . LYS A 1 584 ? 18.753 -21.844 -44.054 1.00 38.44 584 LYS A C 1
ATOM 4764 O O . LYS A 1 584 ? 17.609 -21.446 -44.212 1.00 38.44 584 LYS A O 1
ATOM 4769 N N . ILE A 1 585 ? 19.160 -22.599 -43.001 1.00 39.50 585 ILE A N 1
ATOM 4770 C CA . ILE A 1 585 ? 18.424 -23.481 -42.079 1.00 39.50 585 ILE A CA 1
ATOM 4771 C C . ILE A 1 585 ? 19.134 -23.533 -40.699 1.00 39.50 585 ILE A C 1
ATOM 4773 O O . ILE A 1 585 ? 20.312 -23.896 -40.628 1.00 39.50 585 ILE A O 1
ATOM 4777 N N . VAL A 1 586 ? 18.403 -23.245 -39.615 1.00 45.47 586 VAL A N 1
ATOM 4778 C CA . VAL A 1 586 ? 18.714 -23.613 -38.213 1.00 45.47 586 VAL A CA 1
ATOM 4779 C C . VAL A 1 586 ? 17.381 -23.914 -37.516 1.00 45.47 586 VAL A C 1
ATOM 4781 O O . VAL A 1 586 ? 16.432 -23.142 -37.669 1.00 45.47 586 VAL A O 1
ATOM 4784 N N . GLU A 1 587 ? 17.295 -25.003 -36.750 1.00 47.19 587 GLU A N 1
ATOM 4785 C CA . GLU A 1 587 ? 16.037 -25.409 -36.107 1.00 47.19 587 GLU A CA 1
ATOM 4786 C C . GLU A 1 587 ? 15.715 -24.574 -34.850 1.00 47.19 587 GLU A C 1
ATOM 4788 O O . GLU A 1 587 ? 16.600 -24.377 -34.006 1.00 47.19 587 GLU A O 1
ATOM 4793 N N . PRO A 1 588 ? 14.461 -24.116 -34.652 1.00 50.38 588 PRO A N 1
ATOM 4794 C CA . PRO A 1 588 ? 14.043 -23.505 -33.395 1.00 50.38 588 PRO A CA 1
ATOM 4795 C C . PRO A 1 588 ? 14.087 -24.532 -32.258 1.00 50.38 588 PRO A C 1
ATOM 4797 O O . PRO A 1 588 ? 13.368 -25.525 -32.266 1.00 50.38 588 PRO A O 1
ATOM 4800 N N . SER A 1 589 ? 14.908 -24.275 -31.244 1.00 57.66 589 SER A N 1
ATOM 4801 C CA . SER A 1 589 ? 14.949 -25.068 -30.013 1.00 57.66 589 SER A CA 1
ATOM 4802 C C . SER A 1 589 ? 15.119 -24.159 -28.797 1.00 57.66 589 SER A C 1
ATOM 4804 O O . SER A 1 589 ? 15.640 -23.046 -28.906 1.00 57.66 589 SER A O 1
ATOM 4806 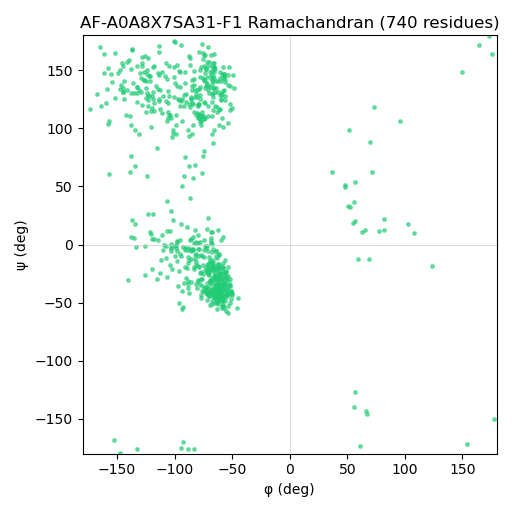N N . ALA A 1 590 ? 14.751 -24.646 -27.609 1.00 55.16 590 ALA A N 1
ATOM 4807 C CA . ALA A 1 590 ? 15.008 -23.928 -26.356 1.00 55.16 590 ALA A CA 1
ATOM 4808 C C . ALA A 1 590 ? 16.513 -23.643 -26.141 1.00 55.16 590 ALA A C 1
ATOM 4810 O O . ALA A 1 590 ? 16.881 -22.623 -25.556 1.00 55.16 590 ALA A O 1
ATOM 4811 N N . CYS A 1 591 ? 17.388 -24.508 -26.672 1.00 56.28 591 CYS A N 1
ATOM 4812 C CA . CYS A 1 591 ? 18.832 -24.283 -26.728 1.00 56.28 591 CYS A CA 1
ATOM 4813 C C . CYS A 1 591 ? 19.193 -23.092 -27.629 1.00 56.28 591 CYS A C 1
ATOM 4815 O O . CYS A 1 591 ? 19.972 -22.242 -27.202 1.00 56.28 591 CYS A O 1
ATOM 4817 N N . LEU A 1 592 ? 18.590 -22.984 -28.822 1.00 65.12 592 LEU A N 1
ATOM 4818 C CA . LEU A 1 592 ? 18.801 -21.845 -29.720 1.00 65.12 592 LEU A CA 1
ATOM 4819 C C . LEU A 1 592 ? 18.329 -20.530 -29.087 1.00 65.12 592 LEU A C 1
ATOM 4821 O O . LEU A 1 592 ? 19.056 -19.547 -29.152 1.00 65.12 592 LEU A O 1
ATOM 4825 N N . PHE A 1 593 ? 17.167 -20.494 -28.420 1.00 64.44 593 PHE A N 1
ATOM 4826 C CA . PHE A 1 593 ? 16.736 -19.281 -27.708 1.00 64.44 593 PHE A CA 1
ATOM 4827 C C . PHE A 1 593 ? 17.757 -18.843 -26.647 1.00 64.44 593 PHE A C 1
ATOM 4829 O O . PHE A 1 593 ? 18.091 -17.661 -26.557 1.00 64.44 593 PHE A O 1
ATOM 4836 N N . LYS A 1 594 ? 18.280 -19.791 -25.860 1.00 62.47 594 LYS A N 1
ATOM 4837 C CA . LYS A 1 594 ? 19.282 -19.502 -24.827 1.00 62.47 594 LYS A CA 1
ATOM 4838 C C . LYS A 1 594 ? 20.587 -18.964 -25.429 1.00 62.47 594 LYS A C 1
ATOM 4840 O O . LYS A 1 594 ? 21.098 -17.962 -24.937 1.00 62.47 594 LYS A O 1
ATOM 4845 N N . ASP A 1 595 ? 21.075 -19.579 -26.505 1.00 67.62 595 ASP A N 1
ATOM 4846 C CA . ASP A 1 595 ? 22.266 -19.139 -27.247 1.00 67.62 595 ASP A CA 1
ATOM 4847 C C . ASP A 1 595 ? 22.072 -17.753 -27.893 1.00 67.62 595 ASP A C 1
ATOM 4849 O O . ASP A 1 595 ? 22.932 -16.883 -27.764 1.00 67.62 595 ASP A O 1
ATOM 4853 N N . LEU A 1 596 ? 20.907 -17.492 -28.498 1.00 69.19 596 LEU A N 1
ATOM 4854 C CA . LEU A 1 596 ? 20.545 -16.179 -29.044 1.00 69.19 596 LEU A CA 1
ATOM 4855 C C . LEU A 1 596 ? 20.534 -15.092 -27.964 1.00 69.19 596 LEU A C 1
ATOM 4857 O O . LEU A 1 596 ? 21.088 -14.014 -28.175 1.00 69.19 596 LEU A O 1
ATOM 4861 N N . MET A 1 597 ? 19.940 -15.369 -26.801 1.00 65.00 597 MET A N 1
ATOM 4862 C CA . MET A 1 597 ? 19.930 -14.427 -25.680 1.00 65.00 597 MET A CA 1
ATOM 4863 C C . MET A 1 597 ? 21.342 -14.182 -25.134 1.00 65.00 597 MET A C 1
ATOM 4865 O O . MET A 1 597 ? 21.711 -13.028 -24.908 1.00 65.00 597 MET A O 1
ATOM 4869 N N . GLU A 1 598 ? 22.154 -15.229 -24.973 1.00 65.00 598 GLU A N 1
ATOM 4870 C CA . GLU A 1 598 ? 23.540 -15.103 -24.516 1.00 65.00 598 GLU A CA 1
ATOM 4871 C C . GLU A 1 598 ? 24.382 -14.279 -25.500 1.00 65.00 598 GLU A C 1
ATOM 4873 O O . GLU A 1 598 ? 25.039 -13.320 -25.087 1.00 65.00 598 GLU A O 1
ATOM 4878 N N . LYS A 1 599 ? 24.294 -14.560 -26.804 1.00 65.88 599 LYS A N 1
ATOM 4879 C CA . LYS A 1 599 ? 24.969 -13.777 -27.851 1.00 65.88 599 LYS A CA 1
ATOM 4880 C C . LYS A 1 599 ? 24.476 -12.331 -27.885 1.00 65.88 599 LYS A C 1
ATOM 4882 O O . LYS A 1 599 ? 25.302 -11.430 -27.969 1.00 65.88 599 LYS A O 1
ATOM 4887 N N . SER A 1 600 ? 23.178 -12.083 -27.692 1.00 60.91 600 SER A N 1
ATOM 4888 C CA . SER A 1 600 ? 22.619 -10.719 -27.643 1.00 60.91 600 SER A CA 1
ATOM 4889 C C . SER A 1 600 ? 23.100 -9.876 -26.458 1.00 60.91 600 SER A C 1
ATOM 4891 O O . SER A 1 600 ? 23.039 -8.651 -26.507 1.00 60.91 600 SER A O 1
ATOM 4893 N N . SER A 1 601 ? 23.608 -10.514 -25.397 1.00 56.41 601 SER A N 1
ATOM 4894 C CA . SER A 1 601 ? 24.248 -9.807 -24.282 1.00 56.41 601 SER A CA 1
ATOM 4895 C C . SER A 1 601 ? 25.722 -9.460 -24.534 1.00 56.41 601 SER A C 1
ATOM 4897 O O . SER A 1 601 ? 26.252 -8.574 -23.860 1.00 56.41 601 SER A O 1
ATOM 4899 N N . LYS A 1 602 ? 26.364 -10.140 -25.499 1.00 56.03 602 LYS A N 1
ATOM 4900 C CA . LYS A 1 602 ? 27.814 -10.123 -25.771 1.00 56.03 602 LYS A CA 1
ATOM 4901 C C . LYS A 1 602 ? 28.205 -9.464 -27.101 1.00 56.03 602 LYS A C 1
ATOM 4903 O O . LYS A 1 602 ? 29.344 -9.030 -27.226 1.00 56.03 602 LYS A O 1
ATOM 4908 N N . MET A 1 603 ? 27.307 -9.420 -28.085 1.00 54.94 603 MET A N 1
ATOM 4909 C CA . MET A 1 603 ? 27.541 -8.844 -29.415 1.00 54.94 603 MET A CA 1
ATOM 4910 C C . MET A 1 603 ? 26.682 -7.594 -29.611 1.00 54.94 603 MET A C 1
ATOM 4912 O O . MET A 1 603 ? 25.481 -7.605 -29.335 1.00 54.94 603 MET A O 1
ATOM 4916 N N . GLU A 1 604 ? 27.298 -6.520 -30.102 1.00 49.44 604 GLU A N 1
ATOM 4917 C CA . GLU A 1 604 ? 26.588 -5.313 -30.522 1.00 49.44 604 GLU A CA 1
ATOM 4918 C C . GLU A 1 604 ? 26.112 -5.461 -31.968 1.00 49.44 604 GLU A C 1
ATOM 4920 O O . GLU A 1 604 ? 26.919 -5.690 -32.861 1.00 49.44 604 GLU A O 1
ATOM 4925 N N . SER A 1 605 ? 24.811 -5.266 -32.190 1.00 54.44 605 SER A N 1
ATOM 4926 C CA . SER A 1 605 ? 24.228 -5.149 -33.531 1.00 54.44 605 SER A CA 1
ATOM 4927 C C . SER A 1 605 ? 24.791 -3.932 -34.264 1.00 54.44 605 SER A C 1
ATOM 4929 O O . SER A 1 605 ? 24.703 -2.819 -33.738 1.00 54.44 605 SER A O 1
ATOM 4931 N N . TYR A 1 606 ? 25.232 -4.100 -35.513 1.00 46.53 606 TYR A N 1
ATOM 4932 C CA . TYR A 1 606 ? 25.763 -3.037 -36.381 1.00 46.53 606 TYR A CA 1
ATOM 4933 C C . TYR A 1 606 ? 24.835 -1.821 -36.552 1.00 46.53 606 TYR A C 1
ATOM 4935 O O . TYR A 1 606 ? 25.282 -0.752 -36.965 1.00 46.53 606 TYR A O 1
ATOM 4943 N N . ASN A 1 607 ? 23.535 -1.970 -36.269 1.00 42.28 607 ASN A N 1
ATOM 4944 C CA . ASN A 1 607 ? 22.547 -0.887 -36.288 1.00 42.28 607 ASN A CA 1
ATOM 4945 C C . ASN A 1 607 ? 21.839 -0.662 -34.937 1.00 42.28 607 ASN A C 1
ATOM 4947 O O . ASN A 1 607 ? 20.864 0.089 -34.867 1.00 42.28 607 ASN A O 1
ATOM 4951 N N . GLY A 1 608 ? 22.295 -1.317 -33.865 1.00 48.56 608 GLY A N 1
ATOM 4952 C CA . GLY A 1 608 ? 21.720 -1.226 -32.520 1.00 48.56 608 GLY A CA 1
ATOM 4953 C C . GLY A 1 608 ? 20.294 -1.780 -32.383 1.00 48.56 608 GLY A C 1
ATOM 4954 O O . GLY A 1 608 ? 19.632 -1.513 -31.377 1.00 48.56 608 GLY A O 1
ATOM 4955 N N . GLY A 1 609 ? 19.793 -2.511 -33.384 1.00 57.41 609 GLY A N 1
ATOM 4956 C CA . GLY A 1 609 ? 18.434 -3.051 -33.426 1.00 57.41 609 GLY A CA 1
ATOM 4957 C C . GLY A 1 609 ? 18.367 -4.550 -33.714 1.00 57.41 609 GLY A C 1
ATOM 4958 O O . GLY A 1 609 ? 19.302 -5.154 -34.246 1.00 57.41 609 GLY A O 1
ATOM 4959 N N . ASP A 1 610 ? 17.213 -5.138 -33.389 1.00 65.00 610 ASP A N 1
ATOM 4960 C CA . ASP A 1 610 ? 16.933 -6.574 -33.465 1.00 65.00 610 ASP A CA 1
ATOM 4961 C C . ASP A 1 610 ? 17.205 -7.175 -34.852 1.00 65.00 610 ASP A C 1
ATOM 4963 O O . ASP A 1 610 ? 17.735 -8.275 -34.945 1.00 65.00 610 ASP A O 1
ATOM 4967 N N . GLN A 1 611 ? 16.887 -6.454 -35.934 1.00 66.94 611 GLN A N 1
ATOM 4968 C CA . GLN A 1 611 ? 17.154 -6.931 -37.295 1.00 66.94 611 GLN A CA 1
ATOM 4969 C C . GLN A 1 611 ? 18.654 -7.016 -37.596 1.00 66.94 611 GLN A C 1
ATOM 4971 O O . GLN A 1 611 ? 19.078 -7.949 -38.269 1.00 66.94 611 GLN A O 1
ATOM 4976 N N . GLY A 1 612 ? 19.457 -6.062 -37.107 1.00 60.09 612 GLY A N 1
ATOM 4977 C CA . GLY A 1 612 ? 20.904 -6.100 -37.315 1.00 60.09 612 GLY A CA 1
ATOM 4978 C C . GLY A 1 612 ? 21.546 -7.274 -36.581 1.00 60.09 612 GLY A C 1
ATOM 4979 O O . GLY A 1 612 ? 22.290 -8.034 -37.189 1.00 60.09 612 GLY A O 1
ATOM 4980 N N . PHE A 1 613 ? 21.125 -7.509 -35.334 1.00 66.75 613 PHE A N 1
ATOM 4981 C CA . PHE A 1 613 ? 21.544 -8.674 -34.554 1.00 66.75 613 PHE A CA 1
ATOM 4982 C C . PHE A 1 613 ? 21.165 -9.990 -35.250 1.00 66.75 613 PHE A C 1
ATOM 4984 O O . PHE A 1 613 ? 21.990 -10.887 -35.391 1.00 66.75 613 PHE A O 1
ATOM 4991 N N . LEU A 1 614 ? 19.924 -10.110 -35.738 1.00 71.69 614 LEU A N 1
ATOM 4992 C CA . LEU A 1 614 ? 19.485 -11.303 -36.467 1.00 71.69 614 LEU A CA 1
ATOM 4993 C C . LEU A 1 614 ? 20.319 -11.548 -37.733 1.00 71.69 614 LEU A C 1
ATOM 4995 O O . LEU A 1 614 ? 20.676 -12.694 -37.990 1.00 71.69 614 LEU A O 1
ATOM 4999 N N . ASN A 1 615 ? 20.672 -10.498 -38.480 1.00 68.88 615 ASN A N 1
ATOM 5000 C CA . ASN A 1 615 ? 21.513 -10.604 -39.676 1.00 68.88 615 ASN A CA 1
ATOM 5001 C C . ASN A 1 615 ? 22.965 -11.025 -39.359 1.00 68.88 615 ASN A C 1
ATOM 5003 O O . ASN A 1 615 ? 23.602 -11.666 -40.190 1.00 68.88 615 ASN A O 1
ATOM 5007 N N . GLU A 1 616 ? 23.496 -10.670 -38.185 1.00 68.00 616 GLU A N 1
ATOM 5008 C CA . GLU A 1 616 ? 24.836 -11.080 -37.732 1.00 68.00 616 GLU A CA 1
ATOM 5009 C C . GLU A 1 616 ? 24.876 -12.530 -37.251 1.00 68.00 616 GLU A C 1
ATOM 5011 O O . GLU A 1 616 ? 25.835 -13.248 -37.530 1.00 68.00 616 GLU A O 1
ATOM 5016 N N . ILE A 1 617 ? 23.843 -12.975 -36.526 1.00 71.00 617 ILE A N 1
ATOM 5017 C CA . ILE A 1 617 ? 23.787 -14.346 -36.010 1.00 71.00 617 ILE A CA 1
ATOM 5018 C C . ILE A 1 617 ? 23.405 -15.343 -37.107 1.00 71.00 617 ILE A C 1
ATOM 5020 O O . ILE A 1 617 ? 24.028 -16.400 -37.239 1.00 71.00 617 ILE A O 1
ATOM 5024 N N . PHE A 1 618 ? 22.386 -15.026 -37.904 1.00 70.56 618 PHE A N 1
ATOM 5025 C CA . PHE A 1 618 ? 21.913 -15.886 -38.981 1.00 70.56 618 PHE A CA 1
ATOM 5026 C C . PHE A 1 618 ? 22.626 -15.535 -40.281 1.00 70.56 618 PHE A C 1
ATOM 5028 O O . PHE A 1 618 ? 22.057 -14.945 -41.191 1.00 70.56 618 PHE A O 1
ATOM 5035 N N . VAL A 1 619 ? 23.885 -15.959 -40.389 1.00 64.44 619 VAL A N 1
ATOM 5036 C CA . VAL A 1 619 ? 24.742 -15.705 -41.563 1.00 64.44 619 VAL A CA 1
ATOM 5037 C C . VAL A 1 619 ? 24.253 -16.349 -42.877 1.00 64.44 619 VAL A C 1
ATOM 5039 O O . VAL A 1 619 ? 24.855 -16.121 -43.919 1.00 64.44 619 VAL A O 1
ATOM 5042 N N . TRP A 1 620 ? 23.189 -17.161 -42.854 1.00 54.81 620 TRP A N 1
ATOM 5043 C CA . TRP A 1 620 ? 22.701 -18.004 -43.961 1.00 54.81 620 TRP A CA 1
ATOM 5044 C C . TRP A 1 620 ? 21.179 -18.290 -43.674 1.00 54.81 620 TRP A C 1
ATOM 5046 O O . TRP A 1 620 ? 20.879 -19.063 -42.767 1.00 54.81 620 TRP A O 1
ATOM 5056 N N . TRP A 1 621 ? 20.218 -17.637 -44.367 1.00 62.59 621 TRP A N 1
ATOM 5057 C CA . TRP A 1 621 ? 18.729 -17.652 -44.156 1.00 62.59 621 TRP A CA 1
ATOM 5058 C C . TRP A 1 621 ? 17.933 -17.511 -45.484 1.00 62.59 621 TRP A C 1
ATOM 5060 O O . TRP A 1 621 ? 18.306 -16.680 -46.287 1.00 62.59 621 TRP A O 1
ATOM 5070 N N . HIS A 1 622 ? 16.886 -18.291 -45.791 1.00 60.25 622 HIS A N 1
ATOM 5071 C CA . HIS A 1 622 ? 16.299 -18.402 -47.159 1.00 60.25 622 HIS A CA 1
ATOM 5072 C C . HIS A 1 622 ? 15.513 -17.206 -47.724 1.00 60.25 622 HIS A C 1
ATOM 5074 O O . HIS A 1 622 ? 14.596 -16.729 -47.060 1.00 60.25 622 HIS A O 1
ATOM 5080 N N . ARG A 1 623 ? 15.733 -16.846 -49.009 1.00 64.00 623 ARG A N 1
ATOM 5081 C CA . ARG A 1 623 ? 15.139 -15.645 -49.643 1.00 64.00 623 ARG A CA 1
ATOM 5082 C C . ARG A 1 623 ? 13.682 -15.772 -50.089 1.00 64.00 623 ARG A C 1
ATOM 5084 O O . ARG A 1 623 ? 13.373 -16.362 -51.122 1.00 64.00 623 ARG A O 1
ATOM 5091 N N . LEU A 1 624 ? 12.801 -15.042 -49.409 1.00 70.56 624 LEU A N 1
ATOM 5092 C CA . LEU A 1 624 ? 11.437 -14.757 -49.864 1.00 70.56 624 LEU A CA 1
ATOM 5093 C C . LEU A 1 624 ? 11.389 -13.661 -50.947 1.00 70.56 624 LEU A C 1
ATOM 5095 O O . LEU A 1 624 ? 12.235 -12.761 -51.005 1.00 70.56 624 LEU A O 1
ATOM 5099 N N . SER A 1 625 ? 10.357 -13.718 -51.795 1.00 78.25 625 SER A N 1
ATOM 5100 C CA . SER A 1 625 ? 10.086 -12.711 -52.829 1.00 78.25 625 SER A CA 1
ATOM 5101 C C . SER A 1 625 ? 9.859 -11.325 -52.220 1.00 78.25 625 SER A C 1
ATOM 5103 O O . SER A 1 625 ? 9.180 -11.192 -51.201 1.00 78.25 625 SER A O 1
ATOM 5105 N N . LYS A 1 626 ? 10.330 -10.261 -52.892 1.00 73.00 626 LYS A N 1
ATOM 5106 C CA . LYS A 1 626 ? 10.026 -8.875 -52.487 1.00 73.00 626 LYS A CA 1
ATOM 5107 C C . LYS A 1 626 ? 8.514 -8.625 -52.382 1.00 73.00 626 LYS A C 1
ATOM 5109 O O . LYS A 1 626 ? 8.110 -7.852 -51.522 1.00 73.00 626 LYS A O 1
ATOM 5114 N N . ARG A 1 627 ? 7.681 -9.324 -53.171 1.00 80.38 627 ARG A N 1
ATOM 5115 C CA . ARG A 1 627 ? 6.207 -9.219 -53.122 1.00 80.38 627 ARG A CA 1
ATOM 5116 C C . ARG A 1 627 ? 5.599 -9.587 -51.764 1.00 80.38 627 ARG A C 1
ATOM 5118 O O . ARG A 1 627 ? 4.531 -9.081 -51.428 1.00 80.38 627 ARG A O 1
ATOM 5125 N N . VAL A 1 628 ? 6.282 -10.441 -50.999 1.00 79.56 628 VAL A N 1
ATOM 5126 C CA . VAL A 1 628 ? 5.872 -10.867 -49.653 1.00 79.56 628 VAL A CA 1
ATOM 5127 C C . VAL A 1 628 ? 6.105 -9.752 -48.638 1.00 79.56 628 VAL A C 1
ATOM 5129 O O . VAL A 1 628 ? 5.273 -9.547 -47.766 1.00 79.56 628 VAL A O 1
ATOM 5132 N N . ASN A 1 629 ? 7.222 -9.027 -48.751 1.00 77.19 629 ASN A N 1
ATOM 5133 C CA . ASN A 1 629 ? 7.634 -7.984 -47.810 1.00 77.19 629 ASN A CA 1
ATOM 5134 C C . ASN A 1 629 ? 8.101 -6.727 -48.553 1.00 77.19 629 ASN A C 1
ATOM 5136 O O . ASN A 1 629 ? 9.290 -6.397 -48.566 1.00 77.19 629 ASN A O 1
ATOM 5140 N N . THR A 1 630 ? 7.170 -6.041 -49.222 1.00 80.75 630 THR A N 1
ATOM 5141 C CA . THR A 1 630 ? 7.496 -4.795 -49.924 1.00 80.75 630 THR A CA 1
ATOM 5142 C C . THR A 1 630 ? 7.465 -3.621 -48.959 1.00 80.75 630 THR A C 1
ATOM 5144 O O . THR A 1 630 ? 6.443 -3.336 -48.340 1.00 80.75 630 THR A O 1
ATOM 5147 N N . MET A 1 631 ? 8.593 -2.926 -48.839 1.00 79.06 631 MET A N 1
ATOM 5148 C CA . MET A 1 631 ? 8.693 -1.706 -48.044 1.00 79.06 631 MET A CA 1
ATOM 5149 C C . MET A 1 631 ? 7.993 -0.552 -48.764 1.00 79.06 631 MET A C 1
ATOM 5151 O O . MET A 1 631 ? 8.211 -0.342 -49.955 1.00 79.06 631 MET A O 1
ATOM 5155 N N . LYS A 1 632 ? 7.194 0.226 -48.030 1.00 83.56 632 LYS A N 1
ATOM 5156 C CA . LYS A 1 632 ? 6.661 1.515 -48.492 1.00 83.56 632 LYS A CA 1
ATOM 5157 C C . LYS A 1 632 ? 7.778 2.565 -48.453 1.00 83.56 632 LYS A C 1
ATOM 5159 O O . LYS A 1 632 ? 7.903 3.297 -47.471 1.00 83.56 632 LYS A O 1
ATOM 5164 N N . TYR A 1 633 ? 8.623 2.548 -49.480 1.00 80.50 633 TYR A N 1
ATOM 5165 C CA . TYR A 1 633 ? 9.780 3.421 -49.654 1.00 80.50 633 TYR A CA 1
ATOM 5166 C C . TYR A 1 633 ? 9.977 3.751 -51.135 1.00 80.50 633 TYR A C 1
ATOM 5168 O O . TYR A 1 633 ? 9.985 2.838 -51.961 1.00 80.50 633 TYR A O 1
ATOM 5176 N N . PHE A 1 634 ? 10.149 5.034 -51.438 1.00 75.69 634 PHE A N 1
ATOM 5177 C CA . PHE A 1 634 ? 10.251 5.593 -52.781 1.00 75.69 634 PHE A CA 1
ATOM 5178 C C . PHE A 1 634 ? 11.426 6.577 -52.817 1.00 75.69 634 PHE A C 1
ATOM 5180 O O . PHE A 1 634 ? 11.305 7.719 -52.376 1.00 75.69 634 PHE A O 1
ATOM 5187 N N . ASP A 1 635 ? 12.574 6.117 -53.310 1.00 72.31 635 ASP A N 1
ATOM 5188 C CA . ASP A 1 635 ? 13.747 6.961 -53.562 1.00 72.31 635 ASP A CA 1
ATOM 5189 C C . ASP A 1 635 ? 13.716 7.582 -54.975 1.00 72.31 635 ASP A C 1
ATOM 5191 O O . ASP A 1 635 ? 12.769 7.401 -55.747 1.00 72.31 635 ASP A O 1
ATOM 5195 N N . GLU A 1 636 ? 14.776 8.307 -55.343 1.00 62.06 636 GLU A N 1
ATOM 5196 C CA . GLU A 1 636 ? 14.914 8.966 -56.650 1.00 62.06 636 GLU A CA 1
ATOM 5197 C C . GLU A 1 636 ? 14.753 8.010 -57.853 1.00 62.06 636 GLU A C 1
ATOM 5199 O O . GLU A 1 636 ? 14.371 8.451 -58.942 1.00 62.06 636 GLU A O 1
ATOM 5204 N N . SER A 1 637 ? 14.968 6.696 -57.683 1.00 57.03 637 SER A N 1
ATOM 5205 C CA . SER A 1 637 ? 14.788 5.714 -58.763 1.00 57.03 637 SER A CA 1
ATOM 5206 C C . SER A 1 637 ? 13.326 5.544 -59.196 1.00 57.03 637 SER A C 1
ATOM 5208 O O . SER A 1 637 ? 13.070 5.133 -60.331 1.00 57.03 637 SER A O 1
ATOM 5210 N N . PHE A 1 638 ? 12.364 5.931 -58.350 1.00 57.75 638 PHE A N 1
ATOM 5211 C CA . PHE A 1 638 ? 10.930 5.835 -58.636 1.00 57.75 638 PHE A CA 1
ATOM 5212 C C . PHE A 1 638 ? 10.391 6.960 -59.534 1.00 57.75 638 PHE A C 1
ATOM 5214 O O . PHE A 1 638 ? 9.223 6.916 -59.913 1.00 57.75 638 PHE A O 1
ATOM 5221 N N . LYS A 1 639 ? 11.204 7.961 -59.915 1.00 58.16 639 LYS A N 1
ATOM 5222 C CA . LYS A 1 639 ? 10.804 9.073 -60.812 1.00 58.16 639 LYS A CA 1
ATOM 5223 C C . LYS A 1 639 ? 9.499 9.791 -60.401 1.00 58.16 639 LYS A C 1
ATOM 5225 O O . LYS A 1 639 ? 8.739 10.233 -61.260 1.00 58.16 639 LYS A O 1
ATOM 5230 N N . GLY A 1 640 ? 9.229 9.897 -59.098 1.00 60.66 640 GLY A N 1
ATOM 5231 C CA . GLY A 1 640 ? 7.998 10.501 -58.566 1.00 60.66 640 GLY A CA 1
ATOM 5232 C C . GLY A 1 640 ? 6.749 9.609 -58.633 1.00 60.66 640 GLY A C 1
ATOM 5233 O O . GLY A 1 640 ? 5.646 10.100 -58.412 1.00 60.66 640 GLY A O 1
ATOM 5234 N N . ILE A 1 641 ? 6.891 8.311 -58.922 1.00 64.88 641 ILE A N 1
ATOM 5235 C CA . ILE A 1 641 ? 5.798 7.332 -58.859 1.00 64.88 641 ILE A CA 1
ATOM 5236 C C . ILE A 1 641 ? 5.731 6.758 -57.439 1.00 64.88 641 ILE A C 1
ATOM 5238 O O . ILE A 1 641 ? 6.464 5.835 -57.088 1.00 64.88 641 ILE A O 1
ATOM 5242 N N . HIS A 1 642 ? 4.824 7.298 -56.627 1.00 75.56 642 HIS A N 1
ATOM 5243 C CA . HIS A 1 642 ? 4.582 6.877 -55.242 1.00 75.56 642 HIS A CA 1
ATOM 5244 C C . HIS A 1 642 ? 3.572 5.720 -55.147 1.00 75.56 642 HIS A C 1
ATOM 5246 O O . HIS A 1 642 ? 2.718 5.687 -54.262 1.00 75.56 642 HIS A O 1
ATOM 5252 N N . ASP A 1 643 ? 3.665 4.754 -56.062 1.00 77.56 643 ASP A N 1
ATOM 5253 C CA . ASP A 1 643 ? 2.773 3.597 -56.143 1.00 77.56 643 ASP A CA 1
ATOM 5254 C C . ASP A 1 643 ? 3.549 2.281 -56.111 1.00 77.56 643 ASP A C 1
ATOM 5256 O O . ASP A 1 643 ? 4.616 2.131 -56.708 1.00 77.56 643 ASP A O 1
ATOM 5260 N N . LEU A 1 644 ? 2.985 1.300 -55.407 1.00 78.75 644 LEU A N 1
ATOM 5261 C CA . LEU A 1 644 ? 3.502 -0.064 -55.365 1.00 78.75 644 LEU A CA 1
ATOM 5262 C C . LEU A 1 644 ? 2.707 -0.986 -56.306 1.00 78.75 644 LEU A C 1
ATOM 5264 O O . LEU A 1 644 ? 1.510 -0.759 -56.490 1.00 78.75 644 LEU A O 1
ATOM 5268 N N . PRO A 1 645 ? 3.314 -2.072 -56.830 1.00 77.06 645 PRO A N 1
ATOM 5269 C CA . PRO A 1 645 ? 2.623 -3.030 -57.693 1.00 77.06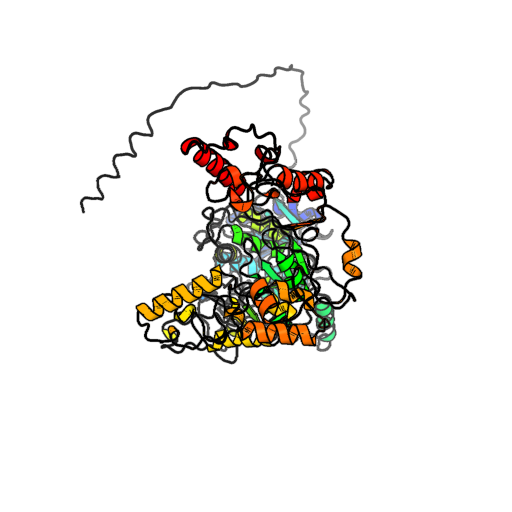 645 PRO A CA 1
ATOM 5270 C C . PRO A 1 645 ? 1.318 -3.592 -57.100 1.00 77.06 645 PRO A C 1
ATOM 5272 O O . PRO A 1 645 ? 1.164 -3.756 -55.887 1.00 77.06 645 PRO A O 1
ATOM 5275 N N . ASP A 1 646 ? 0.383 -3.985 -57.964 1.00 76.06 646 ASP A N 1
ATOM 5276 C CA . ASP A 1 646 ? -0.855 -4.658 -57.536 1.00 76.06 646 ASP A CA 1
ATOM 5277 C C . ASP A 1 646 ? -0.676 -6.159 -57.273 1.00 76.06 646 ASP A C 1
ATOM 5279 O O . ASP A 1 646 ? -1.507 -6.804 -56.624 1.00 76.06 646 ASP A O 1
ATOM 5283 N N . ASP A 1 647 ? 0.434 -6.740 -57.730 1.00 81.06 647 ASP A N 1
ATOM 5284 C CA . ASP A 1 647 ? 0.737 -8.159 -57.548 1.00 81.06 647 ASP A CA 1
ATOM 5285 C C . ASP A 1 647 ? 1.271 -8.514 -56.144 1.00 81.06 647 ASP A C 1
ATOM 5287 O O . ASP A 1 647 ? 1.342 -9.697 -55.814 1.00 81.06 647 ASP A O 1
ATOM 5291 N N . LEU A 1 648 ? 1.479 -7.521 -55.272 1.00 86.19 648 LEU A N 1
ATOM 5292 C CA . LEU A 1 648 ? 1.951 -7.686 -53.893 1.00 86.19 648 LEU A CA 1
ATOM 5293 C C . LEU A 1 648 ? 1.078 -8.582 -53.010 1.00 86.19 648 LEU A C 1
ATOM 5295 O O . LEU A 1 648 ? -0.140 -8.668 -53.181 1.00 86.19 648 LEU A O 1
ATOM 5299 N N . GLU A 1 649 ? 1.720 -9.198 -52.021 1.00 87.94 649 GLU A N 1
ATOM 5300 C CA . GLU A 1 649 ? 1.113 -10.092 -51.031 1.00 87.94 649 GLU A CA 1
ATOM 5301 C C . GLU A 1 649 ? 1.190 -9.522 -49.611 1.00 87.94 649 GLU A C 1
ATOM 5303 O O . GLU A 1 649 ? 0.271 -9.731 -48.813 1.00 87.94 649 GLU A O 1
ATOM 5308 N N . GLY A 1 650 ? 2.227 -8.729 -49.324 1.00 88.62 650 GLY A N 1
ATOM 5309 C CA . GLY A 1 650 ? 2.371 -7.998 -48.072 1.00 88.62 650 GLY A CA 1
ATOM 5310 C C . GLY A 1 650 ? 3.127 -6.680 -48.221 1.00 88.62 650 GLY A C 1
ATOM 5311 O O . GLY A 1 650 ? 4.020 -6.537 -49.062 1.00 88.62 650 GLY A O 1
ATOM 5312 N N . VAL A 1 651 ? 2.750 -5.703 -47.394 1.00 89.56 651 VAL A N 1
ATOM 5313 C CA . VAL A 1 651 ? 3.362 -4.368 -47.356 1.00 89.56 651 VAL A CA 1
ATOM 5314 C C . VAL A 1 651 ? 3.871 -4.076 -45.951 1.00 89.56 651 VAL A C 1
ATOM 5316 O O . VAL A 1 651 ? 3.117 -4.155 -44.985 1.00 89.56 651 VAL A O 1
ATOM 5319 N N . HIS A 1 652 ? 5.131 -3.671 -45.849 1.00 88.56 652 HIS A N 1
ATOM 5320 C CA . HIS A 1 652 ? 5.740 -3.165 -44.627 1.00 88.56 652 HIS A CA 1
ATOM 5321 C C . HIS A 1 652 ? 5.737 -1.634 -44.662 1.00 88.56 652 HIS A C 1
ATOM 5323 O O . HIS A 1 652 ? 6.426 -1.010 -45.476 1.00 88.56 652 HIS A O 1
ATOM 5329 N N . TYR A 1 653 ? 4.941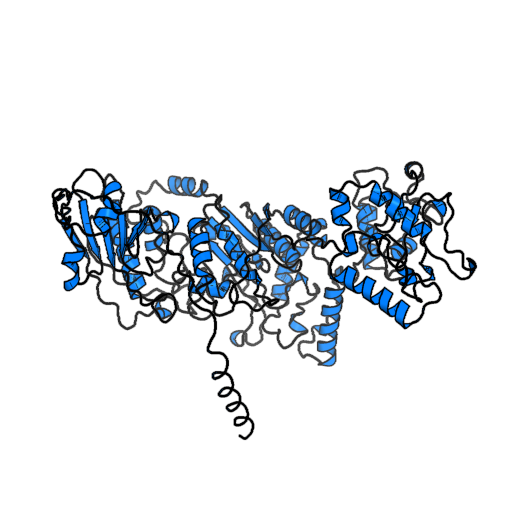 -1.008 -43.797 1.00 89.19 653 TYR A N 1
ATOM 5330 C CA . TYR A 1 653 ? 4.836 0.448 -43.753 1.00 89.19 653 TYR A CA 1
ATOM 5331 C C . TYR A 1 653 ? 6.092 1.045 -43.130 1.00 89.19 653 TYR A C 1
ATOM 5333 O O . TYR A 1 653 ? 6.377 0.777 -41.968 1.00 89.19 653 TYR A O 1
ATOM 5341 N N . LEU A 1 654 ? 6.801 1.916 -43.844 1.00 84.50 654 LEU A N 1
ATOM 5342 C CA . LEU A 1 654 ? 7.812 2.802 -43.261 1.00 84.50 654 LEU A CA 1
ATOM 5343 C C . LEU A 1 654 ? 7.229 4.217 -43.073 1.00 84.50 654 LEU A C 1
ATOM 5345 O O . LEU A 1 654 ? 6.065 4.463 -43.389 1.00 84.50 654 LEU A O 1
ATOM 5349 N N . GLY A 1 655 ? 7.993 5.124 -42.460 1.00 88.62 655 GLY A N 1
ATOM 5350 C CA . GLY A 1 655 ? 7.510 6.468 -42.125 1.00 88.62 655 GLY A CA 1
ATOM 5351 C C . GLY A 1 655 ? 6.408 6.490 -41.050 1.00 88.62 655 GLY A C 1
ATOM 5352 O O . GLY A 1 655 ? 6.430 5.716 -40.087 1.00 88.62 655 GLY A O 1
ATOM 5353 N N . LEU A 1 656 ? 5.470 7.433 -41.176 1.00 90.06 656 LEU A N 1
ATOM 5354 C CA . LEU A 1 656 ? 4.218 7.442 -40.415 1.00 90.06 656 LEU A CA 1
ATOM 5355 C C . LEU A 1 656 ? 3.291 6.346 -40.955 1.00 90.06 656 LEU A C 1
ATOM 5357 O O . LEU A 1 656 ? 3.216 6.104 -42.158 1.00 90.06 656 LEU A O 1
ATOM 5361 N N . LYS A 1 657 ? 2.600 5.662 -40.046 1.00 92.62 657 LYS A N 1
ATOM 5362 C CA . LYS A 1 657 ? 1.772 4.496 -40.366 1.00 92.62 657 LYS A CA 1
ATOM 5363 C C . LYS A 1 657 ? 0.318 4.911 -40.665 1.00 92.62 657 LYS A C 1
ATOM 5365 O O . LYS A 1 657 ? -0.167 5.827 -40.000 1.00 92.62 657 LYS A O 1
ATOM 5370 N N . PRO A 1 658 ? -0.429 4.213 -41.540 1.00 92.38 658 PRO A N 1
ATOM 5371 C CA . PRO A 1 658 ? -1.798 4.593 -41.911 1.00 92.38 658 PRO A CA 1
ATOM 5372 C C . PRO A 1 658 ? -2.747 4.850 -40.737 1.00 92.38 658 PRO A C 1
ATOM 5374 O O . PRO A 1 658 ? -3.479 5.836 -40.729 1.00 92.38 658 PRO A O 1
ATOM 5377 N N . TRP A 1 659 ? -2.677 4.023 -39.690 1.00 90.56 659 TRP A N 1
ATOM 5378 C CA . TRP A 1 659 ? -3.519 4.154 -38.497 1.00 90.56 659 TRP A CA 1
ATOM 5379 C C . TRP A 1 659 ? -3.246 5.412 -37.665 1.00 90.56 659 TRP A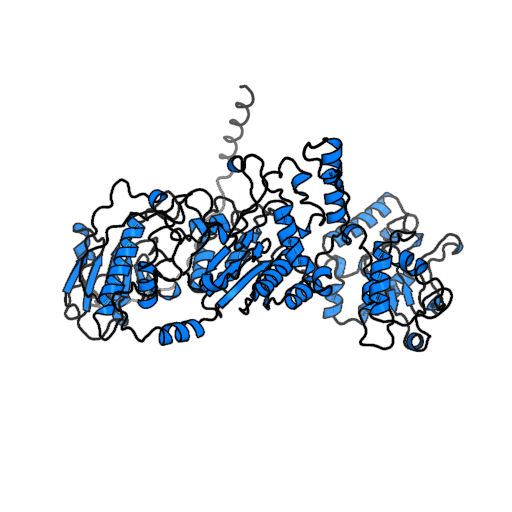 C 1
ATOM 5381 O O . TRP A 1 659 ? -4.119 5.808 -36.889 1.00 90.56 659 TRP A O 1
ATOM 5391 N N . VAL A 1 660 ? -2.072 6.045 -37.810 1.00 90.38 660 VAL A N 1
ATOM 5392 C CA . VAL A 1 660 ? -1.742 7.317 -37.141 1.00 90.38 660 VAL A CA 1
ATOM 5393 C C . VAL A 1 660 ? -2.004 8.550 -38.008 1.00 90.38 660 VAL A C 1
ATOM 5395 O O . VAL A 1 660 ? -1.925 9.656 -37.484 1.00 90.38 660 VAL A O 1
ATOM 5398 N N . CYS A 1 661 ? -2.326 8.367 -39.289 1.00 91.88 661 CYS A N 1
ATOM 5399 C CA . CYS A 1 661 ? -2.837 9.402 -40.187 1.00 91.88 661 CYS A CA 1
ATOM 5400 C C . CYS A 1 661 ? -4.372 9.369 -40.216 1.00 91.88 661 CYS A C 1
ATOM 5402 O O . CYS A 1 661 ? -4.983 8.450 -39.667 1.00 91.88 661 CYS A O 1
ATOM 5404 N N . TYR A 1 662 ? -5.006 10.359 -40.848 1.00 93.38 662 TYR A N 1
ATOM 5405 C CA . TYR A 1 662 ? -6.432 10.287 -41.184 1.00 93.38 662 TYR A CA 1
ATOM 5406 C C . TYR A 1 662 ? -6.679 9.360 -42.384 1.00 93.38 662 TYR A C 1
ATOM 5408 O O . TYR A 1 662 ? -5.744 8.999 -43.093 1.00 93.38 662 TYR A O 1
ATOM 5416 N N . ARG A 1 663 ? -7.932 8.952 -42.610 1.00 93.62 663 ARG A N 1
ATOM 5417 C CA . ARG A 1 663 ? -8.324 8.110 -43.754 1.00 93.62 663 ARG A CA 1
ATOM 5418 C C . ARG A 1 663 ? -8.027 8.735 -45.110 1.00 93.62 663 ARG A C 1
ATOM 5420 O O . ARG A 1 663 ? -7.638 8.018 -46.021 1.00 93.62 663 ARG A O 1
ATOM 5427 N N . ASP A 1 664 ? -8.240 10.035 -45.223 1.00 94.62 664 ASP A N 1
ATOM 5428 C CA . ASP A 1 664 ? -8.475 10.699 -46.505 1.00 94.62 664 ASP A CA 1
ATOM 5429 C C . ASP A 1 664 ? -7.239 10.770 -47.414 1.00 94.62 664 ASP A C 1
ATOM 5431 O O . ASP A 1 664 ? -7.389 10.817 -48.629 1.00 94.62 664 ASP A O 1
ATOM 5435 N N . TYR A 1 665 ? -6.038 10.752 -46.829 1.00 94.12 665 TYR A N 1
ATOM 5436 C CA . TYR A 1 665 ? -4.744 10.719 -47.518 1.00 94.12 665 TYR A CA 1
ATOM 5437 C C . TYR A 1 665 ? -3.630 10.326 -46.531 1.00 94.12 665 TYR A C 1
ATOM 5439 O O . TYR A 1 665 ? -3.827 10.290 -45.308 1.00 94.12 665 TYR A O 1
ATOM 5447 N N . ASP A 1 666 ? -2.444 10.051 -47.055 1.00 93.50 666 ASP A N 1
ATOM 5448 C CA . ASP A 1 666 ? -1.252 9.719 -46.292 1.00 93.50 666 ASP A CA 1
ATOM 5449 C C . ASP A 1 666 ? -0.564 10.960 -45.696 1.00 93.50 666 ASP A C 1
ATOM 5451 O O . ASP A 1 666 ? 0.108 11.730 -46.380 1.00 93.50 666 ASP A O 1
ATOM 5455 N N . CYS A 1 667 ? -0.632 11.114 -44.373 1.00 93.50 667 CYS A N 1
ATOM 5456 C CA . CYS A 1 667 ? -0.029 12.247 -43.665 1.00 93.50 667 CYS A CA 1
ATOM 5457 C C . CYS A 1 667 ? 1.516 12.276 -43.651 1.00 93.50 667 CYS A C 1
ATOM 5459 O O . CYS A 1 667 ? 2.104 13.171 -43.043 1.00 93.50 667 CYS A O 1
ATOM 5461 N N . ASN A 1 668 ? 2.206 11.340 -44.320 1.00 92.81 668 ASN A N 1
ATOM 5462 C CA . ASN A 1 668 ? 3.620 11.535 -44.666 1.00 92.81 668 ASN A CA 1
ATOM 5463 C C . ASN A 1 668 ? 3.817 12.680 -45.679 1.00 92.81 668 ASN A C 1
ATOM 5465 O O . ASN A 1 668 ? 4.867 13.318 -45.638 1.00 92.81 668 ASN A O 1
ATOM 5469 N N . TRP A 1 669 ? 2.820 12.990 -46.520 1.00 92.31 669 TRP A N 1
ATOM 5470 C CA . TRP A 1 669 ? 2.863 14.132 -47.442 1.00 92.31 669 TRP A CA 1
ATOM 5471 C C . TRP A 1 669 ? 2.980 15.486 -46.722 1.00 92.31 669 TRP A C 1
ATOM 5473 O O . TRP A 1 669 ? 3.686 16.374 -47.191 1.00 92.31 669 TRP A O 1
ATOM 5483 N N . ASP A 1 670 ? 2.418 15.621 -45.513 1.00 92.56 670 ASP A N 1
ATOM 5484 C CA . ASP A 1 670 ? 2.523 16.843 -44.693 1.00 92.56 670 ASP A CA 1
ATOM 5485 C C . ASP A 1 670 ? 3.949 17.114 -44.152 1.00 92.56 670 ASP A C 1
ATOM 5487 O O . ASP A 1 670 ? 4.172 18.041 -43.367 1.00 92.56 670 ASP A O 1
ATOM 5491 N N . MET A 1 671 ? 4.929 16.270 -44.488 1.00 90.00 671 MET A N 1
ATOM 5492 C CA . MET A 1 671 ? 6.297 16.344 -43.987 1.00 90.00 671 MET A CA 1
ATOM 5493 C C . MET A 1 671 ? 7.297 16.086 -45.121 1.00 90.00 671 MET A C 1
ATOM 5495 O O . MET A 1 671 ? 7.571 14.937 -45.447 1.00 90.00 671 MET A O 1
ATOM 5499 N N . SER A 1 672 ? 7.927 17.139 -45.651 1.00 84.19 672 SER A N 1
ATOM 5500 C CA . SER A 1 672 ? 8.922 17.043 -46.740 1.00 84.19 672 SER A CA 1
ATOM 5501 C C . SER A 1 672 ? 10.021 15.997 -46.487 1.00 84.19 672 SER A C 1
ATOM 5503 O O . SER A 1 672 ? 10.304 15.170 -47.346 1.00 84.19 672 SER A O 1
ATOM 5505 N N . LEU A 1 673 ? 10.558 15.935 -45.262 1.00 84.56 673 LEU A N 1
ATOM 5506 C CA . LEU A 1 673 ? 11.528 14.917 -44.806 1.00 84.56 673 LEU A CA 1
ATOM 5507 C C . LEU A 1 673 ? 10.958 13.480 -44.692 1.00 84.56 673 LEU A C 1
ATOM 5509 O O . LEU A 1 673 ? 11.564 12.626 -44.048 1.00 84.56 673 LEU A O 1
ATOM 5513 N N . ARG A 1 674 ? 9.752 13.222 -45.207 1.00 87.62 674 ARG A N 1
ATOM 5514 C CA . ARG A 1 674 ? 9.073 11.916 -45.227 1.00 87.62 674 ARG A CA 1
ATOM 5515 C C . ARG A 1 674 ? 8.369 11.619 -46.550 1.00 87.62 674 ARG A C 1
ATOM 5517 O O . ARG A 1 674 ? 7.700 10.591 -46.629 1.00 87.62 674 ARG A O 1
ATOM 5524 N N . HIS A 1 675 ? 8.522 12.462 -47.575 1.00 87.75 675 HIS A N 1
ATOM 5525 C CA . HIS A 1 675 ? 7.937 12.221 -48.901 1.00 87.75 675 HIS A CA 1
ATOM 5526 C C . HIS A 1 675 ? 8.384 10.873 -49.491 1.00 87.75 675 HIS A C 1
ATOM 5528 O O . HIS A 1 675 ? 7.563 10.164 -50.058 1.00 87.75 675 HIS A O 1
ATOM 5534 N N . GLU A 1 676 ? 9.616 10.430 -49.215 1.00 86.06 676 GLU A N 1
ATOM 5535 C CA . GLU A 1 676 ? 10.123 9.082 -49.550 1.00 86.06 676 GLU A CA 1
ATOM 5536 C C . GLU A 1 676 ? 9.311 7.913 -48.939 1.00 86.06 676 GLU A C 1
ATOM 5538 O O . GLU A 1 676 ? 9.430 6.771 -49.375 1.00 86.06 676 GLU A O 1
ATOM 5543 N N . PHE A 1 677 ? 8.457 8.166 -47.942 1.00 90.00 677 PHE A N 1
ATOM 5544 C CA . PHE A 1 677 ? 7.539 7.180 -47.359 1.00 90.00 677 PHE A CA 1
ATOM 5545 C C . PHE A 1 677 ? 6.074 7.437 -47.721 1.00 90.00 677 PHE A C 1
ATOM 5547 O O . PHE A 1 677 ? 5.214 6.700 -47.235 1.00 90.00 677 PHE A O 1
ATOM 5554 N N . ALA A 1 678 ? 5.763 8.482 -48.488 1.00 89.88 678 ALA A N 1
ATOM 5555 C CA . ALA A 1 678 ? 4.395 8.895 -48.772 1.00 89.88 678 ALA A CA 1
ATOM 5556 C C . ALA A 1 678 ? 3.801 8.120 -49.961 1.00 89.88 678 ALA A C 1
ATOM 5558 O O . ALA A 1 678 ? 4.499 7.871 -50.940 1.00 89.88 678 ALA A O 1
ATOM 5559 N N . SER A 1 679 ? 2.546 7.673 -49.839 1.00 91.62 679 SER A N 1
ATOM 5560 C CA . SER A 1 679 ? 1.770 6.999 -50.891 1.00 91.62 679 SER A CA 1
ATOM 5561 C C . SER A 1 679 ? 0.318 6.769 -50.454 1.00 91.62 679 SER A C 1
ATOM 5563 O O . SER A 1 679 ? 0.056 5.987 -49.530 1.00 91.62 679 SER A O 1
ATOM 5565 N N . ASP A 1 680 ? -0.633 7.387 -51.157 1.00 91.12 680 ASP A N 1
ATOM 5566 C CA . ASP A 1 680 ? -2.064 7.263 -50.856 1.00 91.12 680 ASP A CA 1
ATOM 5567 C C . ASP A 1 680 ? -2.642 5.904 -51.252 1.00 91.12 680 ASP A C 1
ATOM 5569 O O . ASP A 1 680 ? -3.429 5.333 -50.498 1.00 91.12 680 ASP A O 1
ATOM 5573 N N . SER A 1 681 ? -2.207 5.320 -52.374 1.00 89.00 681 SER A N 1
ATOM 5574 C CA . SER A 1 681 ? -2.655 3.984 -52.795 1.00 89.00 681 SER A CA 1
ATOM 5575 C C . SER A 1 681 ? -2.244 2.904 -51.788 1.00 89.00 681 SER A C 1
ATOM 5577 O O . SER A 1 681 ? -2.996 1.971 -51.498 1.00 89.00 681 SER A O 1
ATOM 5579 N N . VAL A 1 682 ? -1.057 3.038 -51.191 1.00 89.19 682 VAL A N 1
ATOM 5580 C CA . VAL A 1 682 ? -0.550 2.104 -50.182 1.00 89.19 682 VAL A CA 1
ATOM 5581 C C . VAL A 1 682 ? -1.167 2.383 -48.809 1.00 89.19 682 VAL A C 1
ATOM 5583 O O . VAL A 1 682 ? -1.399 1.447 -48.040 1.00 89.19 682 VAL A O 1
ATOM 5586 N N . HIS A 1 683 ? -1.495 3.637 -48.497 1.00 92.69 683 HIS A N 1
ATOM 5587 C CA . HIS A 1 683 ? -2.296 4.013 -47.326 1.00 92.69 683 HIS A CA 1
ATOM 5588 C C . HIS A 1 683 ? -3.715 3.423 -47.390 1.00 92.69 683 HIS A C 1
ATOM 5590 O O . HIS A 1 683 ? -4.168 2.785 -46.437 1.00 92.69 683 HIS A O 1
ATOM 5596 N N . GLU A 1 684 ? -4.377 3.517 -48.544 1.00 91.81 684 GLU A N 1
ATOM 5597 C CA . GLU A 1 684 ? -5.710 2.960 -48.800 1.00 91.81 684 GLU A CA 1
ATOM 5598 C C . GLU A 1 684 ? -5.757 1.426 -48.616 1.00 91.81 684 GLU A C 1
ATOM 5600 O O . GLU A 1 684 ? -6.737 0.892 -48.083 1.00 91.81 684 GLU A O 1
ATOM 5605 N N . LYS A 1 685 ? -4.679 0.699 -48.963 1.00 91.06 685 LYS A N 1
ATOM 5606 C CA . LYS A 1 685 ? -4.572 -0.759 -48.731 1.00 91.06 685 LYS A CA 1
ATOM 5607 C C . LYS A 1 685 ? -4.743 -1.133 -47.243 1.00 91.06 685 LYS A C 1
ATOM 5609 O O . LYS A 1 685 ? -5.339 -2.173 -46.965 1.00 91.06 685 LYS A O 1
ATOM 5614 N N . TRP A 1 686 ? -4.329 -0.287 -46.286 1.00 92.25 686 TRP A N 1
ATOM 5615 C CA . TRP A 1 686 ? -4.605 -0.517 -44.854 1.00 92.25 686 TRP A CA 1
ATOM 5616 C C . TRP A 1 686 ? -6.072 -0.286 -44.502 1.00 92.25 686 TRP A C 1
ATOM 5618 O O . TRP A 1 686 ? -6.696 -1.088 -43.802 1.00 92.25 686 TRP A O 1
ATOM 5628 N N . TRP A 1 687 ? -6.658 0.778 -45.044 1.00 92.31 687 TRP A N 1
ATOM 5629 C CA . TRP A 1 687 ? -8.052 1.126 -44.801 1.00 92.31 687 TRP A CA 1
ATOM 5630 C C . TRP A 1 687 ? -9.038 0.082 -45.327 1.00 92.31 687 TRP A C 1
ATOM 5632 O O . TRP A 1 687 ? -10.005 -0.223 -44.631 1.00 92.31 687 TRP A O 1
ATOM 5642 N N . LYS A 1 688 ? -8.727 -0.563 -46.457 1.00 91.75 688 LYS A N 1
ATOM 5643 C CA . LYS A 1 688 ? -9.469 -1.718 -46.997 1.00 91.75 688 LYS A CA 1
ATOM 5644 C C . LYS A 1 688 ? -9.495 -2.939 -46.065 1.00 91.75 688 LYS A C 1
ATOM 5646 O O . LYS A 1 688 ? -10.401 -3.768 -46.178 1.00 91.75 688 LYS A O 1
ATOM 5651 N N . VAL A 1 689 ? -8.526 -3.070 -45.155 1.00 90.31 689 VAL A N 1
ATOM 5652 C CA . VAL A 1 689 ? -8.538 -4.086 -44.088 1.00 90.31 689 VAL A CA 1
ATOM 5653 C C . VAL A 1 689 ? -9.285 -3.566 -42.860 1.00 90.31 689 VAL A C 1
ATOM 5655 O O . VAL A 1 689 ? -10.111 -4.294 -42.313 1.00 90.31 689 VAL A O 1
ATOM 5658 N N . TYR A 1 690 ? -9.076 -2.302 -42.474 1.00 91.44 690 TYR A N 1
ATOM 5659 C CA . TYR A 1 690 ? -9.810 -1.659 -41.378 1.00 91.44 690 TYR A CA 1
ATOM 5660 C C . TYR A 1 690 ? -11.335 -1.708 -41.564 1.00 91.44 690 TYR A C 1
ATOM 5662 O O . TYR A 1 690 ? -12.046 -2.051 -40.624 1.00 91.44 690 TYR A O 1
ATOM 5670 N N . ASP A 1 691 ? -11.856 -1.442 -42.769 1.00 92.19 691 ASP A N 1
ATOM 5671 C CA . ASP A 1 691 ? -13.304 -1.484 -43.039 1.00 92.19 691 ASP A CA 1
ATOM 5672 C C . ASP A 1 691 ? -13.932 -2.848 -42.724 1.00 92.19 691 ASP A C 1
ATOM 5674 O O . ASP A 1 691 ? -15.068 -2.907 -42.247 1.00 92.19 691 ASP A O 1
ATOM 5678 N N . LYS A 1 692 ? -13.172 -3.932 -42.925 1.00 93.06 692 LYS A N 1
ATOM 5679 C CA . LYS A 1 692 ? -13.595 -5.322 -42.692 1.00 93.06 692 LYS A CA 1
ATOM 5680 C C . LYS A 1 692 ? -13.504 -5.755 -41.224 1.00 93.06 692 LYS A C 1
ATOM 5682 O O . LYS A 1 692 ? -13.964 -6.843 -40.890 1.00 93.06 692 LYS A O 1
ATOM 5687 N N . MET A 1 693 ? -12.911 -4.943 -40.347 1.00 91.56 693 MET A N 1
ATOM 5688 C CA . MET A 1 693 ? -12.847 -5.230 -38.912 1.00 91.56 693 MET A CA 1
ATOM 5689 C C . MET A 1 693 ? -14.218 -5.047 -38.242 1.00 91.56 693 MET A C 1
ATOM 5691 O O . MET A 1 693 ? -15.019 -4.206 -38.655 1.00 91.56 693 MET A O 1
ATOM 5695 N N . SER A 1 694 ? -14.474 -5.794 -37.165 1.00 92.19 694 SER A N 1
ATOM 5696 C CA . SER A 1 694 ? -15.634 -5.552 -36.298 1.00 92.19 694 SER A CA 1
ATOM 5697 C C . SER A 1 694 ? -15.504 -4.213 -35.566 1.00 92.19 694 SER A C 1
ATOM 5699 O O . SER A 1 694 ? -14.395 -3.728 -35.334 1.00 92.19 694 SER A O 1
ATOM 5701 N N . ASP A 1 695 ? -16.623 -3.623 -35.145 1.00 85.44 695 ASP A N 1
ATOM 5702 C CA . ASP A 1 695 ? -16.612 -2.309 -34.482 1.00 85.44 695 ASP A CA 1
ATOM 5703 C C . ASP A 1 695 ? -15.837 -2.321 -33.153 1.00 85.44 695 ASP A C 1
ATOM 5705 O O . ASP A 1 695 ? -15.153 -1.353 -32.815 1.00 85.44 695 ASP A O 1
ATOM 5709 N N . GLN A 1 696 ? -15.834 -3.462 -32.453 1.00 84.56 696 GLN A N 1
ATOM 5710 C CA . GLN A 1 696 ? -14.987 -3.690 -31.280 1.00 84.56 696 GLN A CA 1
ATOM 5711 C C . GLN A 1 696 ? -13.492 -3.564 -31.619 1.00 84.56 696 GLN A C 1
ATOM 5713 O O . GLN A 1 696 ? -12.752 -2.917 -30.881 1.00 84.56 696 GLN A O 1
ATOM 5718 N N . LEU A 1 697 ? -13.040 -4.150 -32.735 1.00 84.12 697 LEU A N 1
ATOM 5719 C CA . LEU A 1 697 ? -11.648 -4.048 -33.182 1.00 84.12 697 LEU A CA 1
ATOM 5720 C C . LEU A 1 697 ? -11.320 -2.634 -33.684 1.00 84.12 697 LEU A C 1
ATOM 5722 O O . LEU A 1 697 ? -10.283 -2.079 -33.319 1.00 84.12 697 LEU A O 1
ATOM 5726 N N . LYS A 1 698 ? -12.239 -2.013 -34.435 1.00 85.81 698 LYS A N 1
ATOM 5727 C CA . LYS A 1 698 ? -12.119 -0.630 -34.928 1.00 85.81 698 LYS A CA 1
ATOM 5728 C C . LYS A 1 698 ? -11.909 0.384 -33.802 1.00 85.81 698 LYS A C 1
ATOM 5730 O O . LYS A 1 698 ? -11.176 1.356 -34.005 1.00 85.81 698 LYS A O 1
ATOM 5735 N N . GLY A 1 699 ? -12.493 0.142 -32.623 1.00 79.25 699 GLY A N 1
ATOM 5736 C CA . GLY A 1 699 ? -12.312 0.960 -31.421 1.00 79.25 699 GLY A CA 1
ATOM 5737 C C . GLY A 1 699 ? -10.856 1.078 -30.949 1.00 79.25 699 GLY A C 1
ATOM 5738 O O . GLY A 1 699 ? -10.449 2.149 -30.499 1.00 79.25 699 GLY A O 1
ATOM 5739 N N . TYR A 1 700 ? -10.034 0.035 -31.123 1.00 82.50 700 TYR A N 1
ATOM 5740 C CA . TYR A 1 700 ? -8.618 0.061 -30.724 1.00 82.50 700 TYR A CA 1
ATOM 5741 C C . TYR A 1 700 ? -7.722 0.887 -31.668 1.00 82.50 700 TYR A C 1
ATOM 5743 O O . TYR A 1 700 ? -6.630 1.286 -31.268 1.00 82.50 700 TYR A O 1
ATOM 5751 N N . CYS A 1 701 ? -8.166 1.195 -32.894 1.00 84.25 701 CYS A N 1
ATOM 5752 C CA . CYS A 1 701 ? -7.414 2.019 -33.857 1.00 84.25 701 CYS A CA 1
ATOM 5753 C C . CYS A 1 701 ? -7.795 3.514 -33.811 1.00 84.25 701 CYS A C 1
ATOM 5755 O O . CYS A 1 701 ? -7.556 4.263 -34.767 1.00 84.25 701 CYS A O 1
ATOM 5757 N N . GLY A 1 702 ? -8.445 3.958 -32.735 1.00 84.81 702 GLY A N 1
ATOM 5758 C CA . GLY A 1 702 ? -8.865 5.344 -32.566 1.00 84.81 702 GLY A CA 1
ATOM 5759 C C . GLY A 1 702 ? -7.711 6.310 -32.242 1.00 84.81 702 GLY A C 1
ATOM 5760 O O . GLY A 1 702 ? -6.692 5.938 -31.661 1.00 84.81 702 GLY A O 1
ATOM 5761 N N . LEU A 1 703 ? -7.873 7.588 -32.603 1.00 85.69 703 LEU A N 1
ATOM 5762 C CA . LEU A 1 703 ? -6.859 8.628 -32.387 1.00 85.69 703 LEU A CA 1
ATOM 5763 C C . LEU A 1 703 ? -7.066 9.346 -31.044 1.00 85.69 703 LEU A C 1
ATOM 5765 O O . LEU A 1 703 ? -8.077 10.019 -30.835 1.00 85.69 703 LEU A O 1
ATOM 5769 N N . ASN A 1 704 ? -6.075 9.282 -30.149 1.00 84.00 704 ASN A N 1
ATOM 5770 C CA . ASN A 1 704 ? -6.094 10.064 -28.908 1.00 84.00 704 ASN A CA 1
ATOM 5771 C C . ASN A 1 704 ? -5.786 11.559 -29.155 1.00 84.00 704 ASN A C 1
ATOM 5773 O O . ASN A 1 704 ? -5.215 11.936 -30.182 1.00 84.00 704 ASN A O 1
ATOM 5777 N N . LYS A 1 705 ? -6.111 12.424 -28.179 1.00 83.25 705 LYS A N 1
ATOM 5778 C CA . LYS A 1 705 ? -5.932 13.891 -28.273 1.00 83.25 705 LYS A CA 1
ATOM 5779 C C . LYS A 1 705 ? -4.518 14.316 -28.703 1.00 83.25 705 LYS A C 1
ATOM 5781 O O . LYS A 1 705 ? -4.373 15.237 -29.503 1.00 83.25 705 LYS A O 1
ATOM 5786 N N . LYS A 1 706 ? -3.476 13.636 -28.207 1.00 84.62 706 LYS A N 1
ATOM 5787 C CA . LYS A 1 706 ? -2.070 13.950 -28.517 1.00 84.62 706 LYS A CA 1
ATOM 5788 C C . LYS A 1 706 ? -1.692 13.565 -29.949 1.00 84.62 706 LYS A C 1
ATOM 5790 O O . LYS A 1 706 ? -0.869 14.248 -30.549 1.00 84.62 706 LYS A O 1
ATOM 5795 N N . MET A 1 707 ? -2.273 12.495 -30.493 1.00 86.50 707 MET A N 1
ATOM 5796 C CA . MET A 1 707 ? -2.073 12.099 -31.891 1.00 86.50 707 MET A CA 1
ATOM 5797 C C . MET A 1 707 ? -2.738 13.100 -32.834 1.00 86.50 707 MET A C 1
ATOM 5799 O O . MET A 1 707 ? -2.039 13.670 -33.665 1.00 86.50 707 MET A O 1
ATOM 5803 N N . LYS A 1 708 ? -4.026 13.415 -32.625 1.00 88.94 708 LYS A N 1
ATOM 5804 C CA . LYS A 1 708 ? -4.755 14.422 -33.421 1.00 88.94 708 LYS A CA 1
ATOM 5805 C C . LYS A 1 708 ? -4.008 15.754 -33.488 1.00 88.94 708 LYS A C 1
ATOM 5807 O O . LYS A 1 708 ? -3.721 16.248 -34.569 1.00 88.94 708 LYS A O 1
ATOM 5812 N N . PHE A 1 709 ? -3.596 16.281 -32.331 1.00 89.94 709 PHE A N 1
ATOM 5813 C CA . PHE A 1 709 ? -2.836 17.531 -32.251 1.00 89.94 709 PHE A CA 1
ATOM 5814 C C . PHE A 1 709 ? -1.528 17.507 -33.064 1.00 89.94 709 PHE A C 1
ATOM 5816 O O . PHE A 1 709 ? -1.124 18.536 -33.598 1.00 89.94 709 PHE A O 1
ATOM 5823 N N . ARG A 1 710 ? -0.855 16.352 -33.183 1.00 90.50 710 ARG A N 1
ATOM 5824 C CA . ARG A 1 710 ? 0.351 16.229 -34.019 1.00 90.50 710 ARG A CA 1
ATOM 5825 C C . ARG A 1 710 ? 0.022 16.244 -35.510 1.00 90.50 710 ARG A C 1
ATOM 5827 O O . ARG A 1 710 ? 0.728 16.934 -36.231 1.00 90.50 710 ARG A O 1
ATOM 5834 N N . ILE A 1 711 ? -1.035 15.550 -35.937 1.00 91.56 711 ILE A N 1
ATOM 5835 C CA . ILE A 1 711 ? -1.471 15.506 -37.344 1.00 91.56 711 ILE A CA 1
ATOM 5836 C C . ILE A 1 711 ? -1.874 16.909 -37.815 1.00 91.56 711 ILE A C 1
ATOM 5838 O O . ILE A 1 711 ? -1.327 17.409 -38.792 1.00 91.56 711 ILE A O 1
ATOM 5842 N N . GLU A 1 712 ? -2.742 17.596 -37.064 1.00 92.38 712 GLU A N 1
ATOM 5843 C CA . GLU A 1 712 ? -3.157 18.972 -37.385 1.00 92.38 712 GLU A CA 1
ATOM 5844 C C . GLU A 1 712 ? -1.966 19.950 -37.371 1.00 92.38 712 GLU A C 1
ATOM 5846 O O . GLU A 1 712 ? -1.886 20.862 -38.194 1.00 92.38 712 GLU A O 1
ATOM 5851 N N . LYS A 1 713 ? -0.986 19.745 -36.474 1.00 93.06 713 LYS A N 1
ATOM 5852 C CA . LYS A 1 713 ? 0.255 20.532 -36.473 1.00 93.06 713 LYS A CA 1
ATOM 5853 C C . LYS A 1 713 ? 1.099 20.284 -37.729 1.00 93.06 713 LYS A C 1
ATOM 5855 O O . LYS A 1 713 ? 1.699 21.238 -38.214 1.00 93.06 713 LYS A O 1
ATOM 5860 N N . TRP A 1 714 ? 1.181 19.052 -38.235 1.00 92.69 714 TRP A N 1
ATOM 5861 C CA . TRP A 1 714 ? 1.912 18.749 -39.471 1.00 92.69 714 TRP A CA 1
ATOM 5862 C C . TRP A 1 714 ? 1.233 19.382 -40.686 1.00 92.69 714 TRP A C 1
ATOM 5864 O O . TRP A 1 714 ? 1.895 20.140 -41.388 1.00 92.69 714 TRP A O 1
ATOM 5874 N N . ARG A 1 715 ? -0.090 19.221 -40.840 1.00 93.62 715 ARG A N 1
ATOM 5875 C CA . ARG A 1 715 ? -0.881 19.904 -41.884 1.00 93.62 715 ARG A CA 1
ATOM 5876 C C . ARG A 1 715 ? -0.643 21.416 -41.904 1.00 93.62 715 ARG A C 1
ATOM 5878 O O . ARG A 1 715 ? -0.336 21.978 -42.947 1.00 93.62 715 ARG A O 1
ATOM 5885 N N . LYS A 1 716 ? -0.679 22.072 -40.737 1.00 93.06 716 LYS A N 1
ATOM 5886 C CA . LYS A 1 716 ? -0.412 23.518 -40.631 1.00 93.06 716 LYS A CA 1
ATOM 5887 C C . LYS A 1 716 ? 1.042 23.909 -40.947 1.00 93.06 716 LYS A C 1
ATOM 5889 O O . LYS A 1 716 ? 1.306 25.028 -41.378 1.00 93.06 716 LYS A O 1
ATOM 5894 N N . ILE A 1 717 ? 2.012 23.021 -40.718 1.00 91.00 717 ILE A N 1
ATOM 5895 C CA . ILE A 1 717 ? 3.406 23.253 -41.131 1.00 91.00 717 ILE A CA 1
ATOM 5896 C C . ILE A 1 717 ? 3.534 23.129 -42.653 1.00 91.00 717 ILE A C 1
ATOM 5898 O O . ILE A 1 717 ? 4.229 23.947 -43.254 1.00 91.00 717 ILE A O 1
ATOM 5902 N N . ALA A 1 718 ? 2.852 22.160 -43.266 1.00 91.44 718 ALA A N 1
ATOM 5903 C CA . ALA A 1 718 ? 2.816 21.969 -44.712 1.00 91.44 718 ALA A CA 1
ATOM 5904 C C . ALA A 1 718 ? 2.158 23.155 -45.441 1.00 91.44 718 ALA A C 1
ATOM 5906 O O . ALA A 1 718 ? 2.742 23.675 -46.389 1.00 91.44 718 ALA A O 1
ATOM 5907 N N . GLU A 1 719 ? 1.027 23.645 -44.919 1.00 93.50 719 GLU A N 1
ATOM 5908 C CA . GLU A 1 719 ? 0.351 24.890 -45.320 1.00 93.50 719 GLU A CA 1
ATOM 5909 C C . GLU A 1 719 ? 1.305 26.093 -45.277 1.00 93.50 719 GLU A C 1
ATOM 5911 O O . GLU A 1 719 ? 1.590 26.714 -46.301 1.00 93.50 719 GLU A O 1
ATOM 5916 N N . ASN A 1 720 ? 1.889 26.373 -44.105 1.00 91.94 720 ASN A N 1
ATOM 5917 C CA . ASN A 1 720 ? 2.812 27.497 -43.914 1.00 91.94 720 ASN A CA 1
ATOM 5918 C C . ASN A 1 720 ? 4.080 27.402 -44.781 1.00 91.94 720 ASN A C 1
ATOM 5920 O O . ASN A 1 720 ? 4.701 28.422 -45.070 1.00 91.94 720 ASN A O 1
ATOM 5924 N N . SER A 1 721 ? 4.488 26.185 -45.153 1.00 89.44 721 SER A N 1
ATOM 5925 C CA . SER A 1 721 ? 5.653 25.931 -46.014 1.00 89.44 721 SER A CA 1
ATOM 5926 C C . SER A 1 721 ? 5.284 25.838 -47.497 1.00 89.44 721 SER A C 1
ATOM 5928 O O . SER A 1 721 ? 6.177 25.653 -48.317 1.00 89.44 721 SER A O 1
ATOM 5930 N N . SER A 1 722 ? 3.990 25.943 -47.836 1.00 88.31 722 SER A N 1
ATOM 5931 C CA . SER A 1 722 ? 3.448 25.809 -49.194 1.00 88.31 722 SER A CA 1
ATOM 5932 C C . SER A 1 722 ? 3.979 24.569 -49.925 1.00 88.31 722 SER A C 1
ATOM 5934 O O . SER A 1 722 ? 4.465 24.666 -51.053 1.00 88.31 722 SER A O 1
ATOM 5936 N N . LEU A 1 723 ? 3.926 23.400 -49.266 1.00 85.94 723 LEU A N 1
ATOM 5937 C CA . LEU A 1 723 ? 4.442 22.161 -49.859 1.00 85.94 723 LEU A CA 1
ATOM 5938 C C . LEU A 1 723 ? 3.730 21.858 -51.195 1.00 85.94 723 LEU A C 1
ATOM 5940 O O . LEU A 1 723 ? 2.496 21.933 -51.256 1.00 85.94 723 LEU A O 1
ATOM 5944 N N . PRO A 1 724 ? 4.487 21.534 -52.265 1.00 80.44 724 PRO A N 1
ATOM 5945 C CA . PRO A 1 724 ? 3.989 21.550 -53.643 1.00 80.44 724 PRO A CA 1
ATOM 5946 C C . PRO A 1 724 ? 2.992 20.429 -53.955 1.00 80.44 724 PRO A C 1
ATOM 5948 O O . PRO A 1 724 ? 2.237 20.539 -54.916 1.00 80.44 724 PRO A O 1
ATOM 5951 N N . ASP A 1 725 ? 2.972 19.372 -53.143 1.00 82.94 725 ASP A N 1
ATOM 5952 C CA . ASP A 1 725 ? 2.026 18.260 -53.239 1.00 82.94 725 ASP A CA 1
ATOM 5953 C C . ASP A 1 725 ? 0.596 18.642 -52.798 1.00 82.94 725 ASP A C 1
ATOM 5955 O O . ASP A 1 725 ? -0.364 18.005 -53.224 1.00 82.94 725 ASP A O 1
ATOM 5959 N N . ARG A 1 726 ? 0.447 19.696 -51.978 1.00 89.25 726 ARG A N 1
ATOM 5960 C CA . ARG A 1 726 ? -0.830 20.259 -51.493 1.00 89.25 726 ARG A CA 1
ATOM 5961 C C . ARG A 1 726 ? -1.773 19.272 -50.777 1.00 89.25 726 ARG A C 1
ATOM 5963 O O . ARG A 1 726 ? -2.940 19.600 -50.568 1.00 89.25 726 ARG A O 1
ATOM 5970 N N . HIS A 1 727 ? -1.299 18.120 -50.291 1.00 91.19 727 HIS A N 1
ATOM 5971 C CA . HIS A 1 727 ? -2.152 17.148 -49.577 1.00 91.19 727 HIS A CA 1
ATOM 5972 C C . HIS A 1 727 ? -2.758 17.703 -48.277 1.00 91.19 727 HIS A C 1
ATOM 5974 O O . HIS A 1 727 ? -3.840 17.296 -47.846 1.00 91.19 727 HIS A O 1
ATOM 5980 N N . TRP A 1 728 ? -2.108 18.701 -47.678 1.00 89.75 728 TRP A N 1
ATOM 5981 C CA . TRP A 1 728 ? -2.615 19.438 -46.522 1.00 89.75 728 TRP A CA 1
ATOM 5982 C C . TRP A 1 728 ? -3.926 20.203 -46.802 1.00 89.75 728 TRP A C 1
ATOM 5984 O O . TRP A 1 728 ? -4.638 20.543 -45.854 1.00 89.75 728 TRP A O 1
ATOM 5994 N N . GLU A 1 729 ? -4.296 20.425 -48.070 1.00 92.19 729 GLU A N 1
ATOM 5995 C CA . GLU A 1 729 ? -5.585 21.008 -48.477 1.00 92.19 729 GLU A CA 1
ATOM 5996 C C . GLU A 1 729 ? -6.729 19.981 -48.512 1.00 92.19 729 GLU A C 1
ATOM 5998 O O . GLU A 1 729 ? -7.897 20.367 -48.478 1.00 92.19 729 GLU A O 1
ATOM 6003 N N . ILE A 1 730 ? -6.428 18.674 -48.536 1.00 93.50 730 ILE A N 1
ATOM 6004 C CA . ILE A 1 730 ? -7.445 17.616 -48.641 1.00 93.50 730 ILE A CA 1
ATOM 6005 C C . ILE A 1 730 ? -8.398 17.682 -47.442 1.00 93.50 730 ILE A C 1
ATOM 6007 O O . ILE A 1 730 ? -7.973 17.705 -46.279 1.00 93.50 730 ILE A O 1
ATOM 6011 N N . GLU A 1 731 ? -9.701 17.708 -47.730 1.00 92.75 731 GLU A N 1
ATOM 6012 C CA . GLU A 1 731 ? -10.768 17.730 -46.731 1.00 92.75 731 GLU A CA 1
ATOM 6013 C C . GLU A 1 731 ? -10.798 16.409 -45.946 1.00 92.75 731 GLU A C 1
ATOM 6015 O O . GLU A 1 731 ? -11.089 15.350 -46.496 1.00 92.75 731 GLU A O 1
ATOM 6020 N N . VAL A 1 732 ? -10.529 16.477 -44.640 1.00 92.62 732 VAL A N 1
ATOM 6021 C CA . VAL A 1 732 ? -10.516 15.296 -43.763 1.00 92.62 732 VAL A CA 1
ATOM 6022 C C . VAL A 1 732 ? -11.935 14.916 -43.331 1.00 92.62 732 VAL A C 1
ATOM 6024 O O . VAL A 1 732 ? -12.530 15.622 -42.509 1.00 92.62 732 VAL A O 1
ATOM 6027 N N . LYS A 1 733 ? -12.433 13.776 -43.823 1.00 92.69 733 LYS A N 1
ATOM 6028 C CA . LYS A 1 733 ? -13.750 13.186 -43.525 1.00 92.69 733 LYS A CA 1
ATOM 6029 C C . LYS A 1 733 ? -13.667 12.008 -42.554 1.00 92.69 733 LYS A C 1
ATOM 6031 O O . LYS A 1 733 ? -14.706 11.516 -42.116 1.00 92.69 733 LYS A O 1
ATOM 6036 N N . ASP A 1 734 ? -12.462 11.570 -42.175 1.00 90.12 734 ASP A N 1
ATOM 6037 C CA . ASP A 1 734 ? -12.253 10.535 -41.156 1.00 90.12 734 ASP A CA 1
ATOM 6038 C C . ASP A 1 734 ? -13.043 10.838 -39.857 1.00 90.12 734 ASP A C 1
ATOM 6040 O O . ASP A 1 734 ? -12.751 11.829 -39.172 1.00 90.12 734 ASP A O 1
ATOM 6044 N N . PRO A 1 735 ? -14.000 9.981 -39.439 1.00 85.62 735 PRO A N 1
ATOM 6045 C CA . PRO A 1 735 ? -14.815 10.223 -38.246 1.00 85.62 735 PRO A CA 1
ATOM 6046 C C . PRO A 1 735 ? -13.979 10.290 -36.958 1.00 85.62 735 PRO A C 1
ATOM 6048 O O . PRO A 1 735 ? -14.388 10.919 -35.976 1.00 85.62 735 PRO A O 1
ATOM 6051 N N . ARG A 1 736 ? -12.770 9.707 -36.949 1.00 87.88 736 ARG A N 1
ATOM 6052 C CA . ARG A 1 736 ? -11.828 9.804 -35.826 1.00 87.88 736 ARG A CA 1
ATOM 6053 C C . ARG A 1 736 ? -11.297 11.225 -35.631 1.00 87.88 736 ARG A C 1
ATOM 6055 O O . ARG A 1 736 ? -10.791 11.498 -34.546 1.00 87.88 736 ARG A O 1
ATOM 6062 N N . LYS A 1 737 ? -11.431 12.148 -36.596 1.00 85.31 737 LYS A N 1
ATOM 6063 C CA . LYS A 1 737 ? -11.118 13.578 -36.404 1.00 85.31 737 LYS A CA 1
ATOM 6064 C C . LYS A 1 737 ? -11.949 14.168 -35.267 1.00 85.31 737 LYS A C 1
ATOM 6066 O O . LYS A 1 737 ? -11.385 14.647 -34.281 1.00 85.31 737 LYS A O 1
ATOM 6071 N N . ASN A 1 738 ? -13.268 14.001 -35.321 1.00 79.50 738 ASN A N 1
ATOM 6072 C CA . ASN A 1 738 ? -14.189 14.584 -34.342 1.00 79.50 738 ASN A CA 1
ATOM 6073 C C . ASN A 1 738 ? -14.419 13.674 -33.123 1.00 79.50 738 ASN A C 1
ATOM 6075 O O . ASN A 1 738 ? -14.439 14.158 -31.992 1.00 79.50 738 ASN A O 1
ATOM 6079 N N . ASN A 1 739 ? -14.481 12.352 -33.309 1.00 69.88 739 ASN A N 1
ATOM 6080 C CA . ASN A 1 739 ? -14.765 11.417 -32.215 1.00 69.88 739 ASN A CA 1
ATOM 6081 C C . ASN A 1 739 ? -13.590 11.310 -31.232 1.00 69.88 739 ASN A C 1
ATOM 6083 O O . ASN A 1 739 ? -12.482 10.919 -31.610 1.00 69.88 739 ASN A O 1
ATOM 6087 N N . LEU A 1 740 ? -13.805 11.650 -29.960 1.00 56.28 740 LEU A N 1
ATOM 6088 C CA . LEU A 1 740 ? -12.854 11.343 -28.890 1.00 56.28 740 LEU A CA 1
ATOM 6089 C C . LEU A 1 740 ? -13.017 9.880 -28.471 1.00 56.28 740 LEU A C 1
ATOM 6091 O O . LEU A 1 740 ? -14.082 9.485 -28.007 1.00 56.28 740 LEU A O 1
ATOM 6095 N N . VAL A 1 741 ? -11.944 9.102 -28.599 1.00 53.34 741 VAL A N 1
ATOM 6096 C CA . VAL A 1 741 ? -11.814 7.816 -27.903 1.00 53.34 741 VAL A CA 1
ATOM 6097 C C . VAL A 1 741 ? -11.712 8.115 -26.405 1.00 53.34 741 VAL A C 1
ATOM 6099 O O . VAL A 1 741 ? -10.937 9.005 -26.032 1.00 53.34 741 VAL A O 1
ATOM 6102 N N . GLN A 1 742 ? -12.512 7.427 -25.585 1.00 42.69 742 GLN A N 1
ATOM 6103 C CA . GLN A 1 742 ? -12.444 7.503 -24.118 1.00 42.69 742 GLN A CA 1
ATOM 6104 C C . GLN A 1 742 ? -11.207 6.780 -23.576 1.00 42.69 742 GLN A C 1
ATOM 6106 O O . GLN A 1 742 ? -10.897 5.686 -24.098 1.00 42.69 742 GLN A O 1
#

Organism: Brassica carinata (NCBI:txid52824)

Mean predicted aligned error: 15.3 Å

Sequence (742 aa):
MVYLILISLSFVGLILSFKTFFISNQIIITSPSSDIIRIDLPPPVVSKNPTWLRLVRDYLPARKIRIGLLNIEEQERESFEANGPSILETVHASLDPLPENLTWNSLFPEWIDEENSRCPEIPLPASKADVDVIVAKVPCDGWSENKGLRDVFRLQVNLAAANLAVKSGLTKVDSTVYVVFVGSCGPMHEIFKCDERVRRVGDYWVYKPDLSRLKQKLLMPVGSCHVASPFAQLGQEAWRPKNKDKFMSDAIRKHRVAYVTVLHSSEAYVCGAIALAQSIRQSGSNKDMILLHDRSITNRSLIGLSSAGWNLRLIDRIRSPFAEKDSYNEWNYSKLRVWQVTEYDKLLFIDADFIVVKKLDHLFYYPQLSAAGNDKVLFNSGIMIVEPSACLFKDLMEKSSKMESYNGGDQGFLNEIFVWWHRLSKRVNTMKYFDESFKGIHDLPDDLEGVHYLGLKPWVCYRDYDCNWDMSLRHEFASDSVHEKWWKVYDKMSDQLKGYCGLNKKMKFRIEKWRKIAENSSLPDRHWEIEVKDPRKNNLVHKLRVWQVTEYDKLLFIDADFIVVKKLDHLFYYPQLSAAGNDKIVEPSACLFKDLMEKSSKMESYNGGDQGFLNEIFVWWHRLSKRVNTMKYFDESFKGIHDLPDDLEGVHYLGLKPWVCYRDYDCNWDMSLRHEFASDSVHEKWWKVYDKMSDQLKGYCGLNKKMKFRIEKWRKIAENSSLPDRHWEIEVKDPRKNNLVQ

Solvent-accessible surface area (backbone atoms only — not comparable to full-atom values): 43244 Å² total; per-residue (Å²): 144,69,86,82,70,79,71,76,75,73,72,75,76,75,79,82,69,88,83,92,82,86,83,89,82,83,84,84,81,89,77,84,93,74,91,77,81,84,73,82,69,75,76,78,81,77,68,82,56,21,72,69,54,74,72,47,53,92,76,55,70,102,56,65,38,29,34,31,44,27,66,68,55,82,92,51,40,82,65,64,49,69,81,57,89,56,47,70,50,79,44,78,47,67,72,62,84,77,59,93,82,67,43,55,56,60,30,19,36,50,76,71,55,77,88,76,44,70,59,74,85,78,74,59,56,85,72,86,62,70,36,41,36,37,42,32,49,47,70,63,77,48,91,42,70,99,23,41,65,72,32,57,66,41,48,44,54,49,51,35,51,49,51,45,42,35,57,18,25,73,79,42,95,69,49,74,37,37,40,33,31,36,31,89,75,55,70,57,54,67,73,55,46,58,86,28,51,77,47,74,60,90,39,39,38,32,28,52,64,60,51,71,61,44,48,56,58,71,54,44,65,91,27,36,24,30,54,55,55,52,67,52,56,93,79,72,55,96,78,69,68,98,84,46,72,69,56,55,56,56,56,56,70,67,58,41,50,31,40,34,35,65,48,63,90,49,62,85,44,53,44,31,40,33,46,25,43,45,17,40,46,73,38,70,51,85,65,49,38,37,32,40,29,34,89,58,57,48,72,70,56,51,53,48,39,42,74,43,59,35,49,77,40,86,47,82,78,30,67,26,70,85,32,57,85,94,41,92,33,24,48,39,42,36,60,56,57,60,26,63,54,58,90,27,64,33,34,42,37,38,47,36,54,31,40,41,67,37,63,64,76,67,56,78,55,42,58,52,42,26,25,22,64,32,78,54,76,35,57,37,71,56,37,33,29,42,56,35,30,63,54,46,38,49,57,49,58,72,38,48,80,75,46,82,30,88,72,45,31,42,49,30,38,48,46,75,68,56,65,68,40,33,20,43,55,58,36,64,54,34,61,42,64,47,60,80,90,44,76,86,51,54,70,77,75,87,86,46,29,17,41,32,53,40,76,70,46,63,76,69,36,58,79,74,48,37,59,24,60,35,34,80,98,30,43,47,34,27,27,48,68,63,37,46,58,52,48,62,49,53,72,73,46,55,72,75,56,51,68,66,49,63,55,49,74,70,49,51,54,51,47,56,52,34,30,51,49,22,53,78,63,60,48,89,84,49,63,63,70,60,79,82,72,40,60,50,76,59,50,76,65,68,72,65,57,60,42,69,63,73,93,55,99,76,81,87,89,72,63,94,57,50,45,80,73,43,91,61,73,72,62,75,74,54,69,53,54,61,45,83,44,71,59,41,71,66,80,89,35,71,67,49,34,52,50,52,53,54,47,49,59,75,53,84,30,93,71,78,39,56,70,39,38,47,54,68,72,50,77,39,23,25,61,47,59,58,44,55,63,32,65,44,68,43,60,84,89,43,77,86,54,54,69,77,75,87,86,44,30,20,42,30,58,38,78,68,48,57,75,79,34,57,74,74,49,39,58,26,57,31,32,81,98,31,44,46,34,30,30,49,70,64,34,47,59,53,49,68,51,54,73,73,46,54,71,76,60,50,60,75,61,54,46,47,74,71,54,50,56,51,50,57,50,32,28,53,49,21,58,78,64,60,47,90,84,51,62,56,72,59,78,79,73,38,65,53,76,78,48,77,64,131

Radius of gyration: 35.26 Å; Cα contacts (8 Å, |Δi|>4): 1178; chains: 1; bounding box: 97×76×100 Å

InterPro domains:
  IPR002495 Glycosyl transferase, family 8 [PF01501] (262-364)
  IPR029044 Nucleotide-diphospho-sugar transferases [G3DSA:3.90.550.10] (254-497)
  IPR029044 Nucleotide-diphospho-sugar transferases [G3DSA:3.90.550.10] (503-697)
  IPR029044 Nucleotide-diphospho-sugar transferases [SSF53448] (257-499)
  IPR029044 Nucleotide-diphospho-sugar transferases [SSF53448] (519-699)
  IPR050587 GNT1/Glycosyltransferase 8 [PTHR11183] (150-537)

Nearest PDB structures (foldseek):
  3t7n-assembly1_B  TM=8.562E-01  e=1.416E-17  Homo sapiens
  3u2x-assembly1_A  TM=8.452E-01  e=2.130E-17  Homo sapiens
  3u2w-assembly1_A  TM=8.499E-01  e=4.047E-17  Homo sapiens
  3u2w-assembly1_B  TM=8.302E-01  e=2.852E-17  Homo sapiens
  4ueg-assembly1_B-2  TM=7.969E-01  e=7.479E-16  Homo sapiens

pLDDT: mean 81.34, std 18.87, range [25.0, 98.81]

Secondary structure (DSSP, 8-state):
--TTSSSTTSSSTTSSS-----------------------PPPP------HHHHHHGGGS-SS-EEEEEES--GGGGGGT---STTEEEEEEEPPPPPPTT--HHHHS-S---TTT--PPPPP--------SEEEEEPP-S-SSGGGTTT-HHHHHHHHHHHHHHHHHHHT-SS---EEEEESTT-S-TTTS-GGGEEEEETTEEEE---HHHHHHHHTS-SSTTSBPPTTS-TTT-TT--TT-HHHHHHHHTT--EEEEEEE-S-GGGHHHHHHHHHHHHHTT--SEEEEEE-TTS-HHHHHHHHHTT-EEEE------TTSPTT-GGGGGGGGGGGGG-TTSSEEEEE-TTEEESS-GGGGGGSPSSEEEE-STT-EEEEEEEE---HHHHHHHHHHHTTS--TTSSHHHHHHHH--S-EEEPGGGGEES---GGGTT-----SS-SEEE--SS-GGGS-SSS-TTTT-GGGGGG--HHHHHHHHHHHHTS-HHHHTTSPPPHHHHHHHHHHHHHHHHTT-TT-GGGS----TTTT----GGGGGG--SSS------TTEEE-S--GGGGGSPSSEESSS-------HHHHHHHHHHHHH---TTSSHHHHHHHH-SS-EE--TTTSEE----GGGTT-----TT-SEEE--SS-GGGS-SSS-TTTT-GGGGGG--HHHHHHHHHHHTTS-HHHHHHTPPPHHHHHHHHHHHHHHHHTT-TT-GGGS----TTTTPPP-

Foldseek 3Di:
DPVPPPPVPPPPPPPPDDDDDDDDDDDDDDDDDDDDDPPPDDDPPPQLAAPLCVVCVVVADPAAFEEEEEPADPVCVSNHDGDDPSHDYYHYFYADDDDPPDFLCQQQPQDEDQPDWDGDDGGAGPDLDQGQEYEFEADFQDQFPVTDPSPPSNLNRQLNQLVNLLSNLVVDPRSWHKYKYAAQVGHQCLQAPLVQFPDDDHRITIGGDDSVVNVQVNLFRSHQRYATDLRNDPPPPPDDDPPCPVVVVVVVVPFQEEEEEEDEDDPPLLLLLLLALLLQVVLVDPHAYEYEYEPRQDPLSVVLNVVSRYDYDYDDFDAQQPDDPPDPAGGQCSVLCVLVPQVGQKYWYAYSLKGFPHHPPSNQSHGPFEAARDPRSFGDPRIGMDGRDPSVSVVLVVCSNPDAFPVSHPRSSCCSRPVGYYHHDCLAEVELFADCVCVLPSDDDPSHGMYGQPDDGLLLEFLQAFLLLLPPVSSRNGDRVVSVVSVVSLVPDDPSSVVSSAQDPVSLVVSVVSLVVCVVVVRVVPPSVGDGPRLSNQPPAPPLCVLVPDVDQDDDDDDPQKDFLADPPVVRPDAPQADADFADHDGRDPVVSVVLSVVSSVDAFPVNYNVSSCCVVCVGGHHDDCLAEPELFADVVCVPPSDDDPSHGMYRQPDDGLLLAFLQAFLLLLPPVRVRRGDRVVSVSVVVVLVVDDVVVVLVSADAPVSLVVSLVSLVSCVVVVRVVNCSVGDGPRPSNPDHRD